Protein AF-A0AAN8IMU5-F1 (afdb_monomer)

InterPro domains:
  IPR001828 Receptor, ligand binding region [PF01094] (3-224)
  IPR028082 Periplasmic binding protein-like I [SSF53822] (3-281)
  IPR050401 Cyclic nucleotide synthase [PTHR11920] (6-432)

Mean predicted aligned error: 16.55 Å

Radius of gyration: 54.02 Å; Cα contacts (8 Å, |Δi|>4): 599; chains: 1; bounding box: 115×53×147 Å

Sequence (455 aa):
ESTAAFIKHYKWKKVSLVSNLGAAAFEKLTAFEPVLKRYDIAVTKKILFEESVTVQDILNGGQLDEIRSNSRVVVVMFSSTRDLTTVFREATVKYGMSESEFVFIFPWIQEGANGASLFIDDTNGFDDRMLTPFVERLKTIDLREEDISLANIYGYISLFDSLKLFALAGRRVLNRTGQFSALRDGKLMWDSMRRISIPGMMSNAGVASGTVMLDDLAERIPFYSAFFVKAFANMAPSMVANCDGLKTGTGCFEINVTEVLKSFWPAIDGILPIDEPLCGFRGGKCDYTLIIVAASAVICFLLTLFGAYALRRYCETKTLNRMPWRIFRDDMQIVDEEQVKSMLSLGSQRTKLSNTNMTALQHHAIIGVNTHATYHMYEQRRPIKFNRADLTLLTRMKQAVHDNLNPFLGIAFNEKSELLLLWKFCTRGTLQVTELKISLTSNSHSPKVEQIKNS

Structure (mmCIF, N/CA/C/O backbone):
data_AF-A0AAN8IMU5-F1
#
_entry.id   AF-A0AAN8IMU5-F1
#
loop_
_atom_site.group_PDB
_atom_site.id
_atom_site.type_symbol
_atom_site.label_atom_id
_atom_site.label_alt_id
_atom_site.label_comp_id
_atom_site.label_asym_id
_atom_site.label_entity_id
_atom_site.label_seq_id
_atom_site.pdbx_PDB_ins_code
_atom_site.Cartn_x
_atom_site.Cartn_y
_atom_site.Cartn_z
_atom_site.occupancy
_atom_site.B_iso_or_equiv
_atom_site.auth_seq_id
_atom_site.auth_comp_id
_atom_site.auth_asym_id
_atom_site.auth_atom_id
_atom_site.pdbx_PDB_model_num
ATOM 1 N N . GLU A 1 1 ? 3.761 -3.516 -11.751 1.00 86.31 1 GLU A N 1
ATOM 2 C CA . GLU A 1 1 ? 4.006 -4.951 -11.467 1.00 86.31 1 GLU A CA 1
ATOM 3 C C . GLU A 1 1 ? 4.781 -5.130 -10.159 1.00 86.31 1 GLU A C 1
ATOM 5 O O . GLU A 1 1 ? 4.253 -5.748 -9.245 1.00 86.31 1 GLU A O 1
ATOM 10 N N . SER A 1 2 ? 5.961 -4.515 -10.003 1.00 89.00 2 SER A N 1
ATOM 11 C CA . SER A 1 2 ? 6.814 -4.639 -8.800 1.00 89.00 2 SER A CA 1
ATOM 12 C C . SER A 1 2 ? 6.114 -4.309 -7.482 1.00 89.00 2 SER A C 1
ATOM 14 O O . SER A 1 2 ? 6.122 -5.120 -6.560 1.00 89.00 2 SER A O 1
ATOM 16 N N . THR A 1 3 ? 5.429 -3.168 -7.400 1.00 90.94 3 THR A N 1
ATOM 17 C CA . THR A 1 3 ? 4.671 -2.796 -6.196 1.00 90.94 3 THR A CA 1
ATOM 18 C C . THR A 1 3 ? 3.565 -3.795 -5.862 1.00 90.94 3 THR A C 1
ATOM 20 O O . THR A 1 3 ? 3.365 -4.112 -4.695 1.00 90.94 3 THR A O 1
ATOM 23 N N . ALA A 1 4 ? 2.874 -4.342 -6.866 1.00 91.75 4 ALA A N 1
ATOM 24 C CA . ALA A 1 4 ? 1.835 -5.348 -6.648 1.00 91.75 4 ALA A CA 1
ATOM 25 C C . ALA A 1 4 ? 2.430 -6.672 -6.139 1.00 91.75 4 ALA A C 1
ATOM 27 O O . ALA A 1 4 ? 1.899 -7.262 -5.200 1.00 91.75 4 ALA A O 1
ATOM 28 N N . ALA A 1 5 ? 3.567 -7.101 -6.696 1.00 91.19 5 ALA A N 1
ATOM 29 C CA . ALA A 1 5 ? 4.300 -8.273 -6.222 1.00 91.19 5 ALA A CA 1
ATOM 30 C C . ALA A 1 5 ? 4.788 -8.103 -4.773 1.00 91.19 5 ALA A C 1
ATOM 32 O O . ALA A 1 5 ? 4.652 -9.021 -3.967 1.00 91.19 5 ALA A O 1
ATOM 33 N N . PHE A 1 6 ? 5.271 -6.910 -4.418 1.00 91.44 6 PHE A N 1
ATOM 34 C CA . PHE A 1 6 ? 5.648 -6.565 -3.047 1.00 91.44 6 PHE A CA 1
ATOM 35 C C . PHE A 1 6 ? 4.462 -6.656 -2.078 1.00 91.44 6 PHE A C 1
ATOM 37 O O . PHE A 1 6 ? 4.548 -7.326 -1.053 1.00 91.44 6 PHE A O 1
ATOM 44 N N . ILE A 1 7 ? 3.325 -6.050 -2.429 1.00 92.94 7 ILE A N 1
ATOM 45 C CA . ILE A 1 7 ? 2.098 -6.100 -1.619 1.00 92.94 7 ILE A CA 1
ATOM 46 C C . ILE A 1 7 ? 1.619 -7.557 -1.444 1.00 92.94 7 ILE A C 1
ATOM 48 O O . ILE A 1 7 ? 1.275 -7.967 -0.333 1.00 92.94 7 ILE A O 1
ATOM 5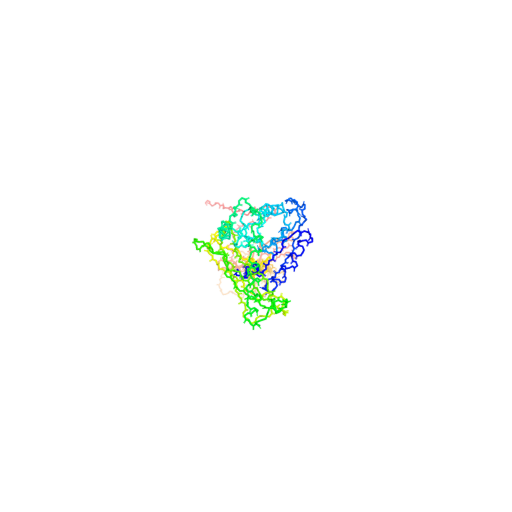2 N N . LYS A 1 8 ? 1.670 -8.366 -2.514 1.00 92.50 8 LYS A N 1
ATOM 53 C CA . LYS A 1 8 ? 1.336 -9.802 -2.491 1.00 92.50 8 LYS A CA 1
ATOM 54 C C . LYS A 1 8 ? 2.273 -10.601 -1.579 1.00 92.50 8 LYS A C 1
ATOM 56 O O . LYS A 1 8 ? 1.792 -11.461 -0.843 1.00 92.50 8 LYS A O 1
ATOM 61 N N . HIS A 1 9 ? 3.577 -10.316 -1.592 1.00 91.50 9 HIS A N 1
ATOM 62 C CA . HIS A 1 9 ? 4.572 -10.978 -0.733 1.00 91.50 9 HIS A CA 1
ATOM 63 C C . HIS A 1 9 ? 4.247 -10.809 0.758 1.00 91.50 9 HIS A C 1
ATOM 65 O O . HIS A 1 9 ? 4.252 -11.787 1.505 1.00 91.50 9 HIS A O 1
ATOM 71 N N . TYR A 1 10 ? 3.837 -9.603 1.167 1.00 89.94 10 TYR A N 1
ATOM 72 C CA . TYR A 1 10 ? 3.397 -9.309 2.541 1.00 89.94 10 TYR A CA 1
ATOM 73 C C . TYR A 1 10 ? 1.934 -9.678 2.834 1.00 89.94 10 TYR A C 1
ATOM 75 O O . TYR A 1 10 ? 1.442 -9.431 3.933 1.00 89.94 10 TYR A O 1
ATOM 83 N N . LYS A 1 11 ? 1.241 -10.330 1.888 1.00 91.75 11 LYS A N 1
ATOM 84 C CA . LYS A 1 11 ? -0.158 -10.789 2.005 1.00 91.75 11 LYS A CA 1
ATOM 85 C C . LYS A 1 11 ? -1.170 -9.673 2.275 1.00 91.75 11 LYS A C 1
ATOM 87 O O . LYS A 1 11 ? -2.259 -9.942 2.783 1.00 91.75 11 LYS A O 1
ATOM 92 N N . TRP A 1 12 ? -0.840 -8.441 1.913 1.00 93.38 12 TRP A N 1
ATOM 93 C CA . TRP A 1 12 ? -1.766 -7.325 2.005 1.00 93.38 12 TRP A CA 1
ATOM 94 C C . TRP A 1 12 ? -2.793 -7.401 0.875 1.00 93.38 12 TRP A C 1
ATOM 96 O O . TRP A 1 12 ? -2.445 -7.607 -0.286 1.00 93.38 12 TRP A O 1
ATOM 106 N N . LYS A 1 13 ? -4.071 -7.228 1.209 1.00 92.00 13 LYS A N 1
ATOM 107 C CA . LYS A 1 13 ? -5.186 -7.311 0.256 1.00 92.00 13 LYS A CA 1
ATOM 108 C C . LYS A 1 13 ? -5.889 -5.983 0.042 1.00 92.00 13 LYS A C 1
ATOM 110 O O . LYS A 1 13 ? -6.603 -5.839 -0.945 1.00 92.00 13 LYS A O 1
ATOM 115 N N . LYS A 1 14 ? -5.735 -5.029 0.959 1.00 91.88 14 LYS A N 1
ATOM 116 C CA . LYS A 1 14 ? -6.417 -3.731 0.918 1.00 91.88 14 LYS A CA 1
ATOM 117 C C . LYS A 1 14 ? -5.412 -2.591 0.916 1.00 91.88 14 LYS A C 1
ATOM 119 O O . LYS A 1 14 ? -4.622 -2.462 1.847 1.00 91.88 14 LYS A O 1
ATOM 124 N N . VAL A 1 15 ? -5.487 -1.736 -0.099 1.00 94.38 15 VAL A N 1
ATOM 125 C CA . VAL A 1 15 ? -4.623 -0.553 -0.223 1.00 94.38 15 VAL A CA 1
ATOM 126 C C . VAL A 1 15 ? -5.432 0.680 -0.603 1.00 94.38 15 VAL A C 1
ATOM 128 O O . VAL A 1 15 ? -6.449 0.571 -1.289 1.00 94.38 15 VAL A O 1
ATOM 131 N N . SER A 1 16 ? -4.974 1.857 -0.192 1.00 94.31 16 SER A N 1
ATOM 132 C CA . SER A 1 16 ? -5.457 3.127 -0.742 1.00 94.31 16 SER A CA 1
ATOM 133 C C . SER A 1 16 ? -4.453 3.701 -1.736 1.00 94.31 16 SER A C 1
ATOM 135 O O . SER A 1 16 ? -3.247 3.472 -1.624 1.00 94.31 16 SER A O 1
ATOM 137 N N . LEU A 1 17 ? -4.962 4.427 -2.730 1.00 94.38 17 LEU A N 1
ATOM 138 C CA . LEU A 1 17 ? -4.146 5.144 -3.704 1.00 94.38 17 LEU A CA 1
ATOM 139 C C . LEU A 1 17 ? -4.232 6.639 -3.416 1.00 94.38 17 LEU A C 1
ATOM 141 O O . LEU A 1 17 ? -5.329 7.195 -3.345 1.00 94.38 17 LEU A O 1
ATOM 145 N N . VAL A 1 18 ? -3.080 7.282 -3.279 1.00 92.56 18 VAL A N 1
ATOM 146 C CA . VAL A 1 18 ? -2.951 8.727 -3.109 1.00 92.56 18 VAL A CA 1
ATOM 147 C C . VAL A 1 18 ? -2.224 9.295 -4.317 1.00 92.56 18 VAL A C 1
ATOM 149 O O . VAL A 1 18 ? -1.164 8.802 -4.696 1.00 92.56 18 VAL A O 1
ATOM 152 N N . SER A 1 19 ? -2.790 10.324 -4.932 1.00 91.62 19 SER A N 1
ATOM 153 C CA . SER A 1 19 ? -2.187 11.004 -6.079 1.00 91.62 19 SER A CA 1
ATOM 154 C C . SER A 1 19 ? -2.624 12.467 -6.121 1.00 91.62 19 SER A C 1
ATOM 156 O O . SER A 1 19 ? -3.370 12.921 -5.254 1.00 91.62 19 SER A O 1
ATOM 158 N N . ASN A 1 20 ? -2.151 13.221 -7.104 1.00 89.88 20 ASN A N 1
ATOM 159 C CA . ASN A 1 20 ? -2.600 14.585 -7.356 1.00 89.88 20 ASN A CA 1
ATOM 160 C C . ASN A 1 20 ? -3.630 14.642 -8.489 1.00 89.88 20 ASN A C 1
ATOM 162 O O . ASN A 1 20 ? -3.832 13.681 -9.232 1.00 89.88 20 ASN A O 1
ATOM 166 N N . LEU A 1 21 ? -4.290 15.787 -8.618 1.00 87.12 21 LEU A N 1
ATOM 167 C CA . LEU A 1 21 ? -5.114 16.112 -9.772 1.00 87.12 21 LEU A CA 1
ATOM 168 C C . LEU A 1 21 ? -4.214 16.486 -10.951 1.00 87.12 21 LEU A C 1
ATOM 170 O O . LEU A 1 21 ? -3.334 17.329 -10.822 1.00 87.12 21 LEU A O 1
ATOM 174 N N . GLY A 1 22 ? -4.449 15.857 -12.100 1.00 84.06 22 GLY A N 1
ATOM 175 C CA . GLY A 1 22 ? -3.710 16.128 -13.328 1.00 84.06 22 GLY A CA 1
ATOM 176 C C . GLY A 1 22 ? -3.799 14.973 -14.321 1.00 84.06 22 GLY A C 1
ATOM 177 O O . GLY A 1 22 ? -4.033 13.825 -13.938 1.00 84.06 22 GLY A O 1
ATOM 178 N N . ALA A 1 23 ? -3.593 15.265 -15.606 1.00 84.56 23 ALA A N 1
ATOM 179 C CA . ALA A 1 23 ? -3.636 14.251 -16.663 1.00 84.56 23 ALA A CA 1
ATOM 180 C C . ALA A 1 23 ? -2.562 13.166 -16.456 1.00 84.56 23 ALA A C 1
ATOM 182 O O . ALA A 1 23 ? -2.868 11.977 -16.485 1.00 84.56 23 ALA A O 1
ATOM 183 N N . ALA A 1 24 ? -1.329 13.569 -16.131 1.00 83.12 24 ALA A N 1
ATOM 184 C CA . ALA A 1 24 ? -0.223 12.640 -15.890 1.00 83.12 24 ALA A CA 1
ATOM 185 C C . ALA A 1 24 ? -0.461 11.727 -14.671 1.00 83.12 24 ALA A C 1
ATOM 187 O O . ALA A 1 24 ? -0.099 10.551 -14.680 1.00 83.12 24 ALA A O 1
ATOM 188 N N . ALA A 1 25 ? -1.075 12.256 -13.610 1.00 84.12 25 ALA A N 1
ATOM 189 C CA . ALA A 1 25 ? -1.447 11.484 -12.427 1.00 84.12 25 ALA A CA 1
ATOM 190 C C . ALA A 1 25 ? -2.573 10.481 -12.734 1.00 84.12 25 ALA A C 1
ATOM 192 O O . ALA A 1 25 ? -2.507 9.315 -12.334 1.00 84.12 25 ALA A O 1
ATOM 193 N N . PHE A 1 26 ? -3.570 10.911 -13.512 1.00 85.62 26 PHE A N 1
ATOM 194 C CA . PHE A 1 26 ? -4.673 10.066 -13.958 1.00 85.62 26 PHE A CA 1
ATOM 195 C C . PHE A 1 26 ? -4.194 8.894 -14.824 1.00 85.62 26 PHE A C 1
ATOM 197 O O . PHE A 1 26 ? -4.591 7.754 -14.581 1.00 85.62 26 PHE A O 1
ATOM 204 N N . GLU A 1 27 ? -3.299 9.134 -15.784 1.00 86.62 27 GLU A N 1
ATOM 205 C CA . GLU A 1 27 ? -2.714 8.074 -16.616 1.00 86.62 27 GLU A CA 1
ATOM 206 C C . GLU A 1 27 ? -1.991 7.020 -15.767 1.00 86.62 27 GLU A C 1
ATOM 208 O O . GLU A 1 27 ? -2.217 5.818 -15.938 1.00 86.62 27 GLU A O 1
ATOM 213 N N . LYS A 1 28 ? -1.195 7.457 -14.781 1.00 85.38 28 LYS A N 1
ATOM 214 C CA . LYS A 1 28 ? -0.497 6.557 -13.851 1.00 85.38 28 LYS A CA 1
ATOM 215 C C . LYS A 1 28 ? -1.468 5.703 -13.035 1.00 85.38 28 LYS A C 1
ATOM 217 O O . LYS A 1 28 ? -1.281 4.491 -12.953 1.00 85.38 28 LYS A O 1
ATOM 222 N N . LEU A 1 29 ? -2.515 6.302 -12.465 1.00 87.38 29 LEU A N 1
ATOM 223 C CA . LEU A 1 29 ? -3.542 5.570 -11.711 1.00 87.38 29 LEU A CA 1
ATOM 224 C C . LEU A 1 29 ? -4.264 4.538 -12.584 1.00 87.38 29 LEU A C 1
ATOM 226 O O . LEU A 1 29 ? -4.426 3.384 -12.181 1.00 87.38 29 LEU A O 1
ATOM 230 N N . THR A 1 30 ? -4.629 4.932 -13.805 1.00 88.00 30 THR A N 1
ATOM 231 C CA . THR A 1 30 ? -5.353 4.079 -14.755 1.00 88.00 30 THR A CA 1
ATOM 232 C C . THR A 1 30 ? -4.507 2.886 -15.207 1.00 88.00 30 THR A C 1
ATOM 234 O O . THR A 1 30 ? -5.041 1.796 -15.404 1.00 88.00 30 THR A O 1
ATOM 237 N N . ALA A 1 31 ? -3.184 3.049 -15.304 1.00 86.56 31 ALA A N 1
ATOM 238 C CA . ALA A 1 31 ? -2.257 1.950 -15.568 1.00 86.56 31 ALA A CA 1
ATOM 239 C C . ALA A 1 31 ? -2.032 1.045 -14.339 1.00 86.56 31 ALA A C 1
ATOM 241 O O . ALA A 1 31 ? -1.811 -0.159 -14.480 1.00 86.56 31 ALA A O 1
ATOM 242 N N . PHE A 1 32 ? -2.098 1.600 -13.125 1.00 88.25 32 PHE A N 1
ATOM 243 C CA . PHE A 1 32 ? -1.772 0.884 -11.889 1.00 88.25 32 PHE A CA 1
ATOM 244 C C . PHE A 1 32 ? -2.904 -0.030 -11.394 1.00 88.25 32 PHE A C 1
ATOM 246 O O . PHE A 1 32 ? -2.662 -1.146 -10.930 1.00 88.25 32 PHE A O 1
ATOM 253 N N . GLU A 1 33 ? -4.158 0.404 -11.518 1.00 89.75 33 GLU A N 1
ATOM 254 C CA . GLU A 1 33 ? -5.324 -0.328 -11.004 1.00 89.75 33 GLU A CA 1
ATOM 255 C C . GLU A 1 33 ? -5.541 -1.719 -11.624 1.00 89.75 33 GLU A C 1
ATOM 257 O O . GLU A 1 33 ? -5.763 -2.672 -10.867 1.00 89.75 33 GLU A O 1
ATOM 262 N N . PRO A 1 34 ? -5.449 -1.903 -12.958 1.00 90.00 34 PRO A N 1
ATOM 263 C CA . PRO A 1 34 ? -5.582 -3.224 -13.564 1.00 90.00 34 PRO A CA 1
ATOM 264 C C . PRO A 1 34 ? -4.505 -4.196 -13.078 1.00 90.00 34 PRO A C 1
ATOM 266 O O . PRO A 1 34 ? -4.758 -5.395 -12.976 1.00 90.00 34 PRO A O 1
ATOM 269 N N . VAL A 1 35 ? -3.307 -3.692 -12.761 1.00 89.94 35 VAL A N 1
ATOM 270 C CA . VAL A 1 35 ? -2.218 -4.502 -12.203 1.00 89.94 35 VAL A CA 1
ATOM 271 C C . VAL A 1 35 ? -2.591 -4.976 -10.800 1.00 89.94 35 VAL A C 1
ATOM 273 O O . VAL A 1 35 ? -2.550 -6.174 -10.549 1.00 89.94 35 VAL A O 1
ATOM 276 N N . LEU A 1 36 ? -3.028 -4.085 -9.903 1.00 92.31 36 LEU A N 1
ATOM 277 C CA . LEU A 1 36 ? -3.438 -4.474 -8.545 1.00 92.31 36 LEU A CA 1
ATOM 278 C C . LEU A 1 36 ? -4.579 -5.496 -8.554 1.00 92.31 36 LEU A C 1
ATOM 280 O O . LEU A 1 36 ? -4.522 -6.502 -7.847 1.00 92.31 36 LEU A O 1
ATOM 284 N N . LYS A 1 37 ? -5.574 -5.291 -9.424 1.00 91.69 37 LYS A N 1
ATOM 285 C CA . LYS A 1 37 ? -6.707 -6.210 -9.571 1.00 91.69 37 LYS A CA 1
ATOM 286 C C . LYS A 1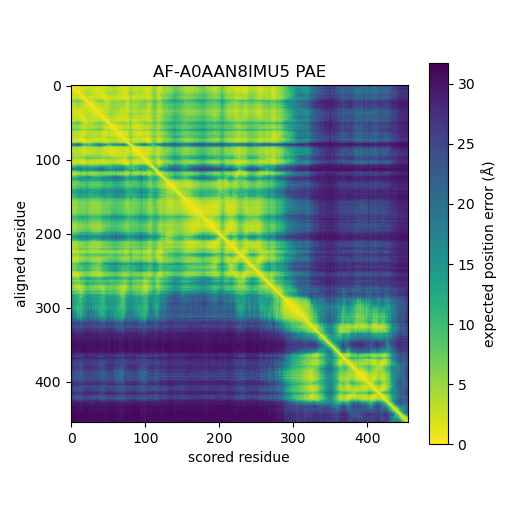 37 ? -6.271 -7.607 -10.026 1.00 91.69 37 LYS A C 1
ATOM 288 O O . LYS A 1 37 ? -6.823 -8.594 -9.548 1.00 91.69 37 LYS A O 1
ATOM 293 N N . ARG A 1 38 ? -5.272 -7.710 -10.913 1.00 88.69 38 ARG A N 1
ATOM 294 C CA . ARG A 1 38 ? -4.701 -9.003 -11.341 1.00 88.69 38 ARG A CA 1
ATOM 295 C C . ARG A 1 38 ? -4.029 -9.768 -10.195 1.00 88.69 38 ARG A C 1
ATOM 297 O O . ARG A 1 38 ? -3.976 -10.990 -10.251 1.00 88.69 38 ARG A O 1
ATOM 304 N N . TYR A 1 39 ? -3.557 -9.068 -9.165 1.00 89.94 39 TYR A N 1
ATOM 305 C CA . TYR A 1 39 ? -2.915 -9.650 -7.982 1.00 89.94 39 TYR A CA 1
ATOM 306 C C . TYR A 1 39 ? -3.891 -9.883 -6.812 1.00 89.94 39 TYR A C 1
ATOM 308 O O . TYR A 1 39 ? -3.437 -10.178 -5.711 1.00 89.94 39 TYR A O 1
ATOM 316 N N . ASP A 1 40 ? -5.210 -9.773 -7.036 1.00 92.56 40 ASP A N 1
ATOM 317 C CA . ASP A 1 40 ? -6.251 -9.876 -5.993 1.00 92.56 40 ASP A CA 1
ATOM 318 C C . ASP A 1 40 ? -6.103 -8.820 -4.874 1.00 92.56 40 ASP A C 1
ATOM 320 O O . ASP A 1 40 ? -6.439 -9.046 -3.712 1.00 92.56 40 ASP A O 1
ATOM 324 N N . ILE A 1 41 ? -5.582 -7.638 -5.227 1.00 94.44 41 ILE A N 1
ATOM 325 C CA . ILE A 1 41 ? -5.442 -6.498 -4.316 1.00 94.44 41 ILE A CA 1
ATOM 326 C C . ILE A 1 41 ? -6.592 -5.519 -4.574 1.00 94.44 41 ILE A C 1
ATOM 328 O O . ILE A 1 41 ? -6.747 -4.978 -5.672 1.00 94.44 41 ILE A O 1
ATOM 332 N N . ALA A 1 42 ? -7.396 -5.266 -3.544 1.00 93.00 42 ALA A N 1
ATOM 333 C CA . ALA A 1 42 ? -8.516 -4.341 -3.579 1.00 93.00 42 ALA A CA 1
ATOM 334 C C . ALA A 1 42 ? -8.071 -2.912 -3.236 1.00 93.00 42 ALA A C 1
ATOM 336 O O . ALA A 1 42 ? -7.518 -2.646 -2.166 1.00 93.00 42 ALA A O 1
ATOM 337 N N . VAL A 1 43 ? -8.387 -1.973 -4.128 1.00 93.44 43 VAL A N 1
ATOM 338 C CA . VAL A 1 43 ? -8.245 -0.538 -3.861 1.00 93.44 43 VAL A CA 1
ATOM 339 C C . VAL A 1 43 ? -9.451 -0.074 -3.046 1.00 93.44 43 VAL A C 1
ATOM 341 O O . VAL A 1 43 ? -10.573 -0.076 -3.551 1.00 93.44 43 VAL A O 1
ATOM 344 N N . THR A 1 44 ? -9.242 0.306 -1.784 1.00 91.75 44 THR A N 1
ATOM 345 C CA . THR A 1 44 ? -10.330 0.712 -0.877 1.00 91.75 44 THR A CA 1
ATOM 346 C C . THR A 1 44 ? -10.788 2.139 -1.133 1.00 91.75 44 THR A C 1
ATOM 348 O O . THR A 1 44 ? -11.987 2.418 -1.142 1.00 91.75 44 THR A O 1
ATOM 351 N N . LYS A 1 45 ? -9.839 3.046 -1.372 1.00 92.75 45 LYS A N 1
ATOM 352 C CA . LYS A 1 45 ? -10.114 4.448 -1.674 1.00 92.75 45 LYS A CA 1
ATOM 353 C C . LYS A 1 45 ? -9.029 5.046 -2.565 1.00 92.75 45 LYS A C 1
ATOM 355 O O . LYS A 1 45 ? -7.865 4.655 -2.480 1.00 92.75 45 LYS A O 1
ATOM 360 N N . LYS A 1 46 ? -9.431 6.006 -3.398 1.00 92.94 46 LYS A N 1
ATOM 361 C CA . LYS A 1 46 ? -8.544 6.889 -4.158 1.00 92.94 46 LYS A CA 1
ATOM 362 C C . LYS A 1 46 ? -8.698 8.298 -3.608 1.00 92.94 46 LYS A C 1
ATOM 364 O O . LYS A 1 46 ? -9.827 8.780 -3.520 1.00 92.94 46 LYS A O 1
ATOM 369 N N . ILE A 1 47 ? -7.593 8.918 -3.232 1.00 92.69 47 ILE A N 1
ATOM 370 C CA . ILE A 1 47 ? -7.565 10.252 -2.639 1.00 92.69 47 ILE A CA 1
ATOM 371 C C . ILE A 1 47 ? -6.679 11.118 -3.514 1.00 92.69 47 ILE A C 1
ATOM 373 O O . ILE A 1 47 ? -5.534 10.767 -3.803 1.00 92.69 47 ILE A O 1
ATOM 377 N N . LEU A 1 48 ? -7.257 12.219 -3.977 1.00 91.12 48 LEU A N 1
ATOM 378 C CA . LEU A 1 48 ? -6.625 13.134 -4.910 1.00 91.12 48 LEU A CA 1
ATOM 379 C C . LEU A 1 48 ? -6.409 14.476 -4.220 1.00 91.12 48 LEU A C 1
ATOM 381 O O . LEU A 1 48 ? -7.318 14.989 -3.564 1.00 91.12 48 LEU A O 1
ATOM 385 N N . PHE A 1 49 ? -5.207 15.016 -4.376 1.00 90.25 49 PHE A N 1
ATOM 386 C CA . PHE A 1 49 ? -4.810 16.320 -3.858 1.00 90.25 49 PHE A CA 1
ATOM 387 C C . PHE A 1 49 ? -4.614 17.322 -4.999 1.00 90.25 49 PHE A C 1
ATOM 389 O O . PHE A 1 49 ? -4.167 16.963 -6.086 1.00 90.25 49 PHE A O 1
ATOM 396 N N . GLU A 1 50 ? -4.935 18.589 -4.762 1.00 87.62 50 GLU A N 1
ATOM 397 C CA . GLU A 1 50 ? -4.535 19.669 -5.666 1.00 87.62 50 GLU A CA 1
ATOM 398 C C . GLU A 1 50 ? -3.016 19.879 -5.599 1.00 87.62 50 GLU A C 1
ATOM 400 O O . GLU A 1 50 ? -2.402 19.677 -4.554 1.00 87.62 50 GLU A O 1
ATOM 405 N N . GLU A 1 51 ? -2.393 20.290 -6.704 1.00 83.94 51 GLU A N 1
ATOM 406 C CA . GLU A 1 51 ? -0.934 20.483 -6.752 1.00 83.94 51 GLU A CA 1
ATOM 407 C C . GLU A 1 51 ? -0.451 21.640 -5.862 1.00 83.94 51 GLU A C 1
ATOM 409 O O . GLU A 1 51 ? 0.675 21.604 -5.376 1.00 83.94 51 GLU A O 1
ATOM 414 N N . SER A 1 52 ? -1.302 22.641 -5.616 1.00 85.06 52 SER A N 1
ATOM 415 C CA . SER A 1 52 ? -1.009 23.818 -4.786 1.00 85.06 52 SER A CA 1
ATOM 416 C C . SER A 1 52 ? -1.432 23.673 -3.320 1.00 85.06 52 SER A C 1
ATOM 418 O O . SER A 1 52 ? -1.459 24.669 -2.597 1.00 85.06 52 SER A O 1
ATOM 420 N N . VAL A 1 53 ? -1.819 22.472 -2.881 1.00 88.38 53 VAL A N 1
ATOM 421 C CA . VAL A 1 53 ? -2.319 22.246 -1.518 1.00 88.38 53 VAL A CA 1
ATOM 422 C C . VAL A 1 53 ? -1.212 22.465 -0.482 1.00 88.38 53 VAL A C 1
ATOM 424 O O . VAL A 1 53 ? -0.068 22.050 -0.677 1.00 88.38 53 VAL A O 1
ATOM 427 N N . THR A 1 54 ? -1.542 23.092 0.647 1.00 90.88 54 THR A N 1
ATOM 428 C CA . THR A 1 54 ? -0.602 23.266 1.762 1.00 90.88 54 THR A CA 1
ATOM 429 C C . THR A 1 54 ? -0.808 22.215 2.853 1.00 90.88 54 THR A C 1
ATOM 431 O O . THR A 1 54 ? -1.830 21.533 2.917 1.00 90.88 54 THR A O 1
ATOM 434 N N . VAL A 1 55 ? 0.149 22.111 3.781 1.00 90.56 55 VAL A N 1
ATOM 435 C CA . VAL A 1 55 ? 0.057 21.199 4.937 1.00 90.56 55 VAL A CA 1
ATOM 436 C C . VAL A 1 55 ? -1.221 21.446 5.749 1.00 90.56 55 VAL A C 1
ATOM 438 O O . VAL A 1 55 ? -1.857 20.495 6.193 1.00 90.56 55 VAL A O 1
ATOM 441 N N . GLN A 1 56 ? -1.614 22.710 5.936 1.00 91.44 56 GLN A N 1
ATOM 442 C CA . GLN A 1 56 ? -2.815 23.060 6.704 1.00 91.44 56 GLN A CA 1
ATOM 443 C C . GLN A 1 56 ? -4.097 22.664 5.972 1.00 91.44 56 GLN A C 1
ATOM 445 O O . GLN A 1 56 ? -5.042 22.197 6.605 1.00 91.44 56 GLN A O 1
ATOM 450 N N . ASP A 1 57 ? -4.112 22.786 4.647 1.00 91.44 57 ASP A N 1
ATOM 451 C CA . ASP A 1 57 ? -5.259 22.378 3.837 1.00 91.44 57 ASP A CA 1
ATOM 452 C C . ASP A 1 57 ? -5.460 20.859 3.906 1.00 91.44 57 ASP A C 1
ATOM 454 O O . ASP A 1 57 ? -6.585 20.402 4.084 1.00 91.44 57 ASP A O 1
ATOM 458 N N . ILE A 1 58 ? -4.376 20.070 3.874 1.00 92.12 58 ILE A N 1
ATOM 459 C CA . ILE A 1 58 ? -4.447 18.607 4.041 1.00 92.12 58 ILE A CA 1
ATOM 460 C C . ILE A 1 58 ? -4.970 18.229 5.435 1.00 92.12 58 ILE A C 1
ATOM 462 O O . ILE A 1 58 ? -5.792 17.319 5.560 1.00 92.12 58 ILE A O 1
ATOM 466 N N . LEU A 1 59 ? -4.502 18.914 6.484 1.00 92.06 59 LEU A N 1
ATOM 467 C CA . LEU A 1 59 ? -4.935 18.655 7.861 1.00 92.06 59 LEU A CA 1
ATOM 468 C C . LEU A 1 59 ? -6.424 18.972 8.065 1.00 92.06 59 LEU A C 1
ATOM 470 O O . LEU A 1 59 ? -7.113 18.229 8.760 1.00 92.06 59 LEU A O 1
ATOM 474 N N . ASN A 1 60 ? -6.923 20.037 7.435 1.00 91.38 60 ASN A N 1
ATOM 475 C CA . ASN A 1 60 ? -8.313 20.478 7.565 1.00 91.38 60 ASN A CA 1
ATOM 476 C C . ASN A 1 60 ? -9.263 19.813 6.551 1.00 91.38 60 ASN A C 1
ATOM 478 O O . ASN A 1 60 ? -10.476 19.825 6.750 1.00 91.38 60 ASN A O 1
ATOM 482 N N . GLY A 1 61 ? -8.734 19.229 5.472 1.00 87.31 61 GLY A N 1
ATOM 483 C CA . GLY A 1 61 ? -9.504 18.695 4.345 1.00 87.31 61 GLY A CA 1
ATOM 484 C C . GLY A 1 61 ? -10.183 17.343 4.585 1.00 87.31 61 GLY A C 1
ATOM 485 O O . GLY A 1 61 ? -10.871 16.845 3.698 1.00 87.31 61 GLY A O 1
ATOM 486 N N . GLY A 1 62 ? -9.979 16.705 5.745 1.00 90.38 62 GLY A N 1
ATOM 487 C CA . GLY A 1 62 ? -10.575 15.403 6.099 1.00 90.38 62 GLY A CA 1
ATOM 488 C C . GLY A 1 62 ? -10.065 14.206 5.278 1.00 90.38 62 GLY A C 1
ATOM 489 O O . GLY A 1 62 ? -10.419 13.058 5.545 1.00 90.38 62 GLY A O 1
ATOM 490 N N . GLN A 1 63 ? -9.190 14.432 4.296 1.00 91.94 63 GLN A N 1
ATOM 491 C CA . GLN A 1 63 ? -8.618 13.382 3.447 1.00 91.94 63 GLN A CA 1
ATOM 492 C C . GLN A 1 63 ? -7.759 12.400 4.262 1.00 91.94 63 GLN A C 1
ATOM 494 O O . GLN A 1 63 ? -7.769 11.200 3.993 1.00 91.94 63 GLN A O 1
ATOM 499 N N . LEU A 1 64 ? -7.055 12.875 5.298 1.00 92.38 64 LEU A N 1
ATOM 500 C CA . LEU A 1 64 ? -6.282 12.005 6.195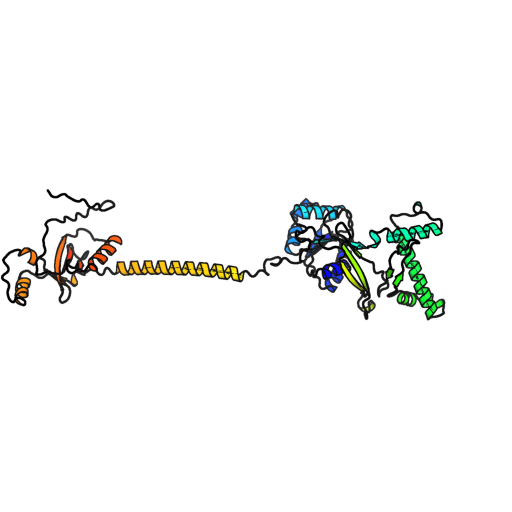 1.00 92.38 64 LEU A CA 1
ATOM 501 C C . LEU A 1 64 ? -7.182 11.104 7.061 1.00 92.38 64 LEU A C 1
ATOM 503 O O . LEU A 1 64 ? -6.851 9.932 7.264 1.00 92.38 64 LEU A O 1
ATOM 507 N N . ASP A 1 65 ? -8.349 11.595 7.498 1.00 91.44 65 ASP A N 1
ATOM 508 C CA . ASP A 1 65 ? -9.362 10.773 8.181 1.00 91.44 65 ASP A CA 1
ATOM 509 C C . ASP A 1 65 ? -9.864 9.651 7.263 1.00 91.44 65 ASP A C 1
ATOM 511 O O . ASP A 1 65 ? -10.079 8.506 7.683 1.00 91.44 65 ASP A O 1
ATOM 515 N N . GLU A 1 66 ? -10.015 9.959 5.975 1.00 91.00 66 GLU A N 1
ATOM 516 C CA . GLU A 1 66 ? -10.422 8.988 4.971 1.00 91.00 66 GLU A CA 1
ATOM 517 C C . GLU A 1 66 ? -9.355 7.904 4.750 1.00 91.00 66 GLU A C 1
ATOM 519 O O . GLU A 1 66 ? -9.696 6.719 4.684 1.00 91.00 66 GLU A O 1
ATOM 524 N N . ILE A 1 67 ? -8.063 8.258 4.725 1.00 92.00 67 ILE A N 1
ATOM 525 C CA . ILE A 1 67 ? -6.974 7.264 4.687 1.00 92.00 67 ILE A CA 1
ATOM 526 C C . ILE A 1 67 ? -7.042 6.372 5.929 1.00 92.00 67 ILE A C 1
ATOM 528 O O . ILE A 1 67 ? -7.059 5.140 5.816 1.00 92.00 67 ILE A O 1
ATOM 532 N N . ARG A 1 68 ? -7.127 6.990 7.114 1.00 90.38 68 ARG A N 1
ATOM 533 C CA . ARG A 1 68 ? -7.124 6.310 8.415 1.00 90.38 68 ARG A CA 1
ATOM 534 C C . ARG A 1 68 ? -8.301 5.356 8.595 1.00 90.38 68 ARG A C 1
ATOM 536 O O . ARG A 1 68 ? -8.149 4.322 9.249 1.00 90.38 68 ARG A O 1
ATOM 543 N N . SER A 1 69 ? -9.459 5.669 8.032 1.00 89.31 69 SER A N 1
ATOM 544 C CA . SER A 1 69 ? -10.661 4.838 8.151 1.00 89.31 69 SER A CA 1
ATOM 545 C C . SER A 1 69 ? -10.748 3.711 7.116 1.00 89.31 69 SER A C 1
ATOM 547 O O . SER A 1 69 ? -11.519 2.778 7.328 1.00 89.31 69 SER A O 1
ATOM 549 N N . ASN A 1 70 ? -9.961 3.750 6.032 1.00 89.75 70 ASN A N 1
ATOM 550 C CA . ASN A 1 70 ? -10.098 2.798 4.919 1.00 89.75 70 ASN A CA 1
ATOM 551 C C . ASN A 1 70 ? -8.852 1.952 4.623 1.00 89.75 70 ASN A C 1
ATOM 553 O O . ASN A 1 70 ? -8.956 0.969 3.884 1.00 89.75 70 ASN A O 1
ATOM 557 N N . SER A 1 71 ? -7.673 2.317 5.133 1.00 91.44 71 SER A N 1
ATOM 558 C CA . SER A 1 71 ? -6.426 1.603 4.823 1.00 91.44 71 SER A CA 1
ATOM 559 C C . SER A 1 71 ? -5.340 1.793 5.885 1.00 91.44 71 SER A C 1
ATOM 561 O O . SER A 1 71 ? -5.358 2.756 6.651 1.00 91.44 71 SER A O 1
ATOM 563 N N . ARG A 1 72 ? -4.382 0.864 5.929 1.00 90.69 72 ARG A N 1
ATOM 564 C CA . ARG A 1 72 ? -3.093 1.026 6.630 1.00 90.69 72 ARG A CA 1
ATOM 565 C C . ARG A 1 72 ? -1.914 1.063 5.658 1.00 90.69 72 ARG A C 1
ATOM 567 O O . ARG A 1 72 ? -0.932 1.749 5.915 1.00 90.69 72 ARG A O 1
ATOM 574 N N . VAL A 1 73 ? -2.056 0.399 4.512 1.00 92.44 73 VAL A N 1
ATOM 575 C CA . VAL A 1 73 ? -1.104 0.444 3.399 1.00 92.44 73 VAL A CA 1
ATOM 576 C C . VAL A 1 73 ? -1.583 1.467 2.371 1.00 92.44 73 VAL A C 1
ATOM 578 O O . VAL A 1 73 ? -2.686 1.351 1.828 1.00 92.44 73 VAL A O 1
ATOM 581 N N . VAL A 1 74 ? -0.752 2.472 2.116 1.00 93.06 74 VAL A N 1
ATOM 582 C CA . VAL A 1 74 ? -1.057 3.630 1.271 1.00 93.06 74 VAL A CA 1
ATOM 583 C C . VAL A 1 74 ? -0.016 3.713 0.164 1.00 93.06 74 VAL A C 1
ATOM 585 O O . VAL A 1 74 ? 1.174 3.844 0.441 1.00 93.06 74 VAL A O 1
ATOM 588 N N . VAL A 1 75 ? -0.446 3.648 -1.094 1.00 92.69 75 VAL A N 1
ATOM 589 C CA . VAL A 1 75 ? 0.441 3.820 -2.251 1.00 92.69 75 VAL A CA 1
ATOM 590 C C . VAL A 1 75 ? 0.369 5.270 -2.716 1.00 92.69 75 VAL A C 1
ATOM 592 O O . VAL A 1 75 ? -0.699 5.740 -3.107 1.00 92.69 75 VAL A O 1
ATOM 595 N N . VAL A 1 76 ? 1.499 5.975 -2.679 1.00 90.81 76 VAL A N 1
ATOM 596 C CA . VAL A 1 76 ? 1.588 7.416 -2.944 1.00 90.81 76 VAL A CA 1
ATOM 597 C C . VAL A 1 76 ? 2.275 7.672 -4.286 1.00 90.81 76 VAL A C 1
ATOM 599 O O . VAL A 1 76 ? 3.435 7.322 -4.501 1.00 90.81 76 VAL A O 1
ATOM 602 N N . MET A 1 77 ? 1.546 8.298 -5.206 1.00 87.81 77 MET A N 1
ATOM 603 C CA . MET A 1 77 ? 1.917 8.480 -6.610 1.00 87.81 77 MET A CA 1
ATOM 604 C C . MET A 1 77 ? 1.680 9.925 -7.050 1.00 87.81 77 MET A C 1
ATOM 606 O O . MET A 1 77 ? 0.776 10.197 -7.837 1.00 87.81 77 MET A O 1
ATOM 610 N N . PHE A 1 78 ? 2.480 10.866 -6.558 1.00 86.44 78 PHE A N 1
ATOM 611 C CA . PHE A 1 78 ? 2.416 12.253 -7.020 1.00 86.44 78 PHE A CA 1
ATOM 612 C C . PHE A 1 78 ? 3.179 12.440 -8.339 1.00 86.44 78 PHE A C 1
ATOM 614 O O . PHE A 1 78 ? 4.222 11.821 -8.582 1.00 86.44 78 PHE A O 1
ATOM 621 N N . SER A 1 79 ? 2.661 13.278 -9.236 1.00 74.75 79 SER A N 1
ATOM 622 C CA . SER A 1 79 ? 3.317 13.607 -10.497 1.00 74.75 79 SER A CA 1
ATOM 623 C C . SER A 1 79 ? 4.430 14.632 -10.275 1.00 74.75 79 SER A C 1
ATOM 625 O O . SER A 1 79 ? 4.225 15.820 -10.450 1.00 74.75 79 SER A O 1
ATOM 627 N N . SER A 1 80 ? 5.623 14.152 -9.913 1.00 63.34 80 SER A N 1
ATOM 628 C CA . SER A 1 80 ? 6.924 14.845 -10.022 1.00 63.34 80 SER A CA 1
ATOM 629 C C . SER A 1 80 ? 7.072 16.252 -9.407 1.00 63.34 80 SER A C 1
ATOM 631 O O . SER A 1 80 ? 8.125 16.865 -9.579 1.00 63.34 80 SER A O 1
ATOM 633 N N . THR A 1 81 ? 6.092 16.783 -8.681 1.00 60.47 81 THR A N 1
ATOM 634 C CA . THR A 1 81 ? 6.226 18.038 -7.942 1.00 60.47 81 THR A CA 1
ATOM 635 C C . THR A 1 81 ? 6.784 17.724 -6.557 1.00 60.47 81 THR A C 1
ATOM 637 O O . THR A 1 81 ? 6.079 17.250 -5.667 1.00 60.47 81 THR A O 1
ATOM 640 N N . ARG A 1 82 ? 8.091 17.965 -6.392 1.00 60.72 82 ARG A N 1
ATOM 641 C CA . ARG A 1 82 ? 8.877 17.798 -5.150 1.00 60.72 82 ARG A CA 1
ATOM 642 C C . ARG A 1 82 ? 8.165 18.321 -3.895 1.00 60.72 82 ARG A C 1
ATOM 644 O O . ARG A 1 82 ? 8.326 17.788 -2.796 1.00 60.72 82 ARG A O 1
ATOM 651 N N . ASP A 1 83 ? 7.367 19.363 -4.065 1.00 73.00 83 ASP A N 1
ATOM 652 C CA . ASP A 1 83 ? 6.700 20.048 -2.967 1.00 73.00 83 ASP A CA 1
ATOM 653 C C . ASP A 1 83 ? 5.521 19.235 -2.412 1.00 73.00 83 ASP A C 1
ATOM 655 O O . ASP A 1 83 ? 5.289 19.234 -1.209 1.00 73.00 83 ASP A O 1
ATOM 659 N N . LEU A 1 84 ? 4.820 18.448 -3.232 1.00 84.69 84 LEU A N 1
ATOM 660 C CA . LEU A 1 84 ? 3.614 17.763 -2.767 1.00 84.69 84 LEU A CA 1
ATOM 661 C C . LEU A 1 84 ? 3.930 16.535 -1.903 1.00 84.69 84 LEU A C 1
ATOM 663 O O . LEU A 1 84 ? 3.259 16.286 -0.900 1.00 84.69 84 LEU A O 1
ATOM 667 N N . THR A 1 85 ? 4.981 15.788 -2.248 1.00 85.75 85 THR A N 1
ATOM 668 C CA . THR A 1 85 ? 5.424 14.633 -1.456 1.00 85.75 85 THR A CA 1
ATOM 669 C C . THR A 1 85 ? 5.895 15.064 -0.067 1.00 85.75 85 THR A C 1
ATOM 671 O O . THR A 1 85 ? 5.525 14.431 0.923 1.00 85.75 85 THR A O 1
ATOM 674 N N . THR A 1 86 ? 6.656 16.161 0.029 1.00 85.19 86 THR A N 1
ATOM 675 C CA . THR A 1 86 ? 7.122 16.705 1.317 1.00 85.19 86 THR A CA 1
ATOM 676 C C . THR A 1 86 ? 5.959 17.236 2.151 1.00 85.19 86 THR A C 1
ATOM 678 O O . THR A 1 86 ? 5.833 16.861 3.317 1.00 85.19 86 THR A O 1
ATOM 681 N N . VAL A 1 87 ? 5.061 18.015 1.539 1.00 88.75 87 VAL A N 1
ATOM 682 C CA . VAL A 1 87 ? 3.853 18.555 2.180 1.00 88.75 87 VAL A CA 1
ATOM 683 C C . VAL A 1 87 ? 2.957 17.437 2.715 1.00 88.75 87 VAL A C 1
ATOM 685 O O . VAL A 1 87 ? 2.531 17.485 3.871 1.00 88.75 87 VAL A O 1
ATOM 688 N N . PHE A 1 88 ? 2.715 16.389 1.923 1.00 89.81 88 PHE A N 1
ATOM 689 C CA . PHE A 1 88 ? 1.924 15.237 2.355 1.00 89.81 88 PHE A CA 1
ATOM 690 C C . PHE A 1 88 ? 2.582 14.503 3.529 1.00 89.81 88 PHE A C 1
ATOM 692 O O . PHE A 1 88 ? 1.918 14.198 4.521 1.00 89.81 88 PHE A O 1
ATOM 699 N N . ARG A 1 89 ? 3.896 14.246 3.461 1.00 87.00 89 ARG A N 1
ATOM 700 C CA . ARG A 1 89 ? 4.629 13.594 4.555 1.00 87.00 89 ARG A CA 1
ATOM 701 C C . ARG A 1 89 ? 4.570 14.417 5.837 1.00 87.00 89 ARG A C 1
ATOM 703 O O . ARG A 1 89 ? 4.232 13.869 6.885 1.00 87.00 89 ARG A O 1
ATOM 710 N N . GLU A 1 90 ? 4.820 15.719 5.760 1.00 88.69 90 GLU A N 1
ATOM 711 C CA . GLU A 1 90 ? 4.735 16.611 6.916 1.00 88.69 90 GLU A CA 1
ATOM 712 C C . GLU A 1 90 ? 3.324 16.615 7.525 1.00 88.69 90 GLU A C 1
ATOM 714 O O . GLU A 1 90 ? 3.177 16.524 8.747 1.00 88.69 90 GLU A O 1
ATOM 719 N N . ALA A 1 91 ? 2.283 16.638 6.687 1.00 90.94 91 ALA A N 1
ATOM 720 C CA . ALA A 1 91 ? 0.895 16.560 7.134 1.00 90.94 91 ALA A CA 1
ATOM 721 C C . ALA A 1 91 ? 0.588 15.234 7.851 1.00 90.94 91 ALA A C 1
ATOM 723 O O . ALA A 1 91 ? -0.002 15.251 8.930 1.00 90.94 91 ALA A O 1
ATOM 724 N N . THR A 1 92 ? 1.027 14.089 7.314 1.00 90.88 92 THR A N 1
ATOM 725 C CA . THR A 1 92 ? 0.791 12.770 7.939 1.00 90.88 92 THR A CA 1
ATOM 726 C C . THR A 1 92 ? 1.450 12.644 9.315 1.00 90.88 92 THR A C 1
ATOM 728 O O . THR A 1 92 ? 0.833 12.121 10.246 1.00 90.88 92 THR A O 1
ATOM 731 N N . VAL A 1 93 ? 2.660 13.194 9.477 1.00 88.81 93 VAL A N 1
ATOM 732 C CA . VAL A 1 93 ? 3.377 13.227 10.761 1.00 88.81 93 VAL A CA 1
ATOM 733 C C . VAL A 1 93 ? 2.665 14.148 11.753 1.00 88.81 93 VAL A C 1
ATOM 735 O O . VAL A 1 93 ? 2.418 13.741 12.886 1.00 88.81 93 VAL A O 1
ATOM 738 N N . LYS A 1 94 ? 2.266 15.358 11.333 1.00 91.31 94 LYS A N 1
ATOM 739 C CA . LYS A 1 94 ? 1.523 16.311 12.182 1.00 91.31 94 LYS A CA 1
ATOM 740 C C . LYS A 1 94 ? 0.154 15.790 12.615 1.00 91.31 94 LYS A C 1
ATOM 742 O O . LYS A 1 94 ? -0.269 16.060 13.734 1.00 91.31 94 LYS A O 1
ATOM 747 N N . TYR A 1 95 ? -0.520 15.035 11.753 1.00 91.94 95 TYR A N 1
ATOM 748 C CA . TYR A 1 95 ? -1.796 14.394 12.064 1.00 91.94 95 TYR A CA 1
ATOM 749 C C . TYR A 1 95 ? -1.634 13.182 13.011 1.00 91.94 95 TYR A C 1
ATOM 751 O O . TYR A 1 95 ? -2.601 12.744 13.634 1.00 91.94 95 TYR A O 1
ATOM 759 N N . GLY A 1 96 ? -0.417 12.646 13.162 1.00 89.12 96 GLY A N 1
ATOM 760 C CA . GLY A 1 96 ? -0.122 11.523 14.056 1.00 89.12 96 GLY A CA 1
ATOM 761 C C . GLY A 1 96 ? -0.316 10.142 13.423 1.00 89.12 96 GLY A C 1
ATOM 762 O O . GLY A 1 96 ? -0.626 9.184 14.129 1.00 89.12 96 GLY A O 1
ATOM 763 N N . MET A 1 97 ? -0.154 10.014 12.102 1.00 88.75 97 MET A N 1
ATOM 764 C CA . MET A 1 97 ? -0.102 8.707 11.434 1.00 88.75 97 MET A CA 1
ATOM 765 C C . MET A 1 97 ? 1.291 8.092 11.624 1.00 88.75 97 MET A C 1
ATOM 767 O O . MET A 1 97 ? 2.211 8.406 10.872 1.00 88.75 97 MET A O 1
ATOM 771 N N . SER A 1 98 ? 1.460 7.240 12.636 1.00 82.19 98 SER A N 1
ATOM 772 C CA . SER A 1 98 ? 2.755 6.616 12.938 1.00 82.19 98 SER A CA 1
ATOM 773 C C . SER A 1 98 ? 3.157 5.562 11.903 1.00 82.19 98 SER A C 1
ATOM 775 O O . SER A 1 98 ? 2.311 4.823 11.391 1.00 82.19 98 SER A O 1
ATOM 777 N N . GLU A 1 99 ? 4.462 5.408 11.653 1.00 79.94 99 GLU A N 1
ATOM 778 C CA . GLU A 1 99 ? 4.974 4.340 10.779 1.00 79.94 99 GLU A CA 1
ATOM 779 C C . GLU A 1 99 ? 4.797 2.932 11.375 1.00 79.94 99 GLU A C 1
ATOM 781 O O . GLU A 1 99 ? 4.876 1.934 10.664 1.00 79.94 99 GLU A O 1
ATOM 786 N N . SER A 1 100 ? 4.515 2.825 12.677 1.00 81.38 100 SER A N 1
ATOM 787 C CA . SER A 1 100 ? 4.154 1.552 13.313 1.00 81.38 100 SER A CA 1
ATOM 788 C C . SER A 1 100 ? 2.776 1.040 12.891 1.00 81.38 100 SER A C 1
ATOM 790 O O . SER A 1 100 ? 2.540 -0.163 12.922 1.00 81.38 100 SER A O 1
ATOM 792 N N . GLU A 1 101 ? 1.863 1.934 12.503 1.00 84.19 101 GLU A N 1
ATOM 793 C CA . GLU A 1 101 ? 0.513 1.572 12.068 1.00 84.19 101 GLU A CA 1
ATOM 794 C C . GLU A 1 101 ? 0.354 1.680 10.551 1.00 84.19 101 GLU A C 1
ATOM 796 O O . GLU A 1 101 ? -0.365 0.881 9.954 1.00 84.19 101 GLU A O 1
ATOM 801 N N . PHE A 1 102 ? 1.014 2.650 9.917 1.00 88.81 102 PHE A N 1
ATOM 802 C CA . PHE A 1 102 ? 0.849 2.951 8.500 1.00 88.81 102 PHE A CA 1
ATOM 803 C C . PHE A 1 102 ? 2.109 2.659 7.693 1.00 88.81 102 PHE A C 1
ATOM 805 O O . PHE A 1 102 ? 3.222 2.988 8.096 1.00 88.81 102 PHE A O 1
ATOM 812 N N . VAL A 1 103 ? 1.914 2.117 6.492 1.00 89.81 103 VAL A N 1
ATOM 813 C CA . VAL A 1 103 ? 2.976 1.930 5.498 1.00 89.81 103 VAL A CA 1
ATOM 814 C C . VAL A 1 103 ? 2.668 2.800 4.300 1.00 89.81 103 VAL A C 1
ATOM 816 O O . VAL A 1 103 ? 1.631 2.643 3.655 1.00 89.81 103 VAL A O 1
ATOM 819 N N . PHE A 1 104 ? 3.602 3.687 3.978 1.00 90.12 104 PHE A N 1
ATOM 820 C CA . PHE A 1 104 ? 3.542 4.522 2.789 1.00 90.12 104 PHE A CA 1
ATOM 821 C C . PHE A 1 104 ? 4.520 3.974 1.752 1.00 90.12 104 PHE A C 1
ATOM 823 O O . PHE A 1 104 ? 5.731 3.961 1.979 1.00 90.12 104 PHE A O 1
ATOM 830 N N . ILE A 1 105 ? 3.973 3.493 0.636 1.00 90.44 105 ILE A N 1
ATOM 831 C CA . ILE A 1 105 ? 4.719 2.908 -0.475 1.00 90.44 105 ILE A CA 1
ATOM 832 C C . ILE A 1 105 ? 4.804 3.926 -1.603 1.00 90.44 105 ILE A C 1
ATOM 834 O O . ILE A 1 105 ? 3.785 4.364 -2.137 1.00 90.44 105 ILE A O 1
ATOM 838 N N . PHE A 1 106 ? 6.023 4.240 -2.011 1.00 89.00 106 PHE A N 1
ATOM 839 C CA . PHE A 1 106 ? 6.335 5.110 -3.132 1.00 89.00 106 PHE A CA 1
ATOM 840 C C . PHE A 1 106 ? 6.873 4.245 -4.284 1.00 89.00 106 PHE A C 1
ATOM 842 O O . PHE A 1 106 ? 7.937 3.638 -4.144 1.00 89.00 106 PHE A O 1
ATOM 849 N N . PRO A 1 107 ? 6.152 4.123 -5.416 1.00 83.75 107 PRO A N 1
ATOM 850 C CA . PRO A 1 107 ? 6.529 3.200 -6.496 1.00 83.75 107 PRO A CA 1
ATOM 851 C C . PRO A 1 107 ? 7.736 3.630 -7.348 1.00 83.75 107 PRO A C 1
ATOM 853 O O . PRO A 1 107 ? 8.031 2.968 -8.338 1.00 83.75 107 PRO A O 1
ATOM 856 N N . TRP A 1 108 ? 8.361 4.758 -7.016 1.00 78.00 108 TRP A N 1
ATOM 857 C CA . TRP A 1 108 ? 9.622 5.268 -7.555 1.00 78.00 108 TRP A CA 1
ATOM 858 C C . TRP A 1 108 ? 10.193 6.269 -6.544 1.00 78.00 108 TRP A C 1
ATOM 860 O O . TRP A 1 108 ? 9.441 6.789 -5.705 1.00 78.00 108 TRP A O 1
ATOM 870 N N . ILE A 1 109 ? 11.491 6.574 -6.612 1.00 71.75 109 ILE A N 1
ATOM 871 C CA . ILE A 1 109 ? 12.047 7.676 -5.821 1.00 71.75 109 ILE A CA 1
ATOM 872 C C . ILE A 1 109 ? 11.370 8.983 -6.232 1.00 71.75 109 ILE A C 1
ATOM 874 O O . ILE A 1 109 ? 11.415 9.403 -7.387 1.00 71.75 109 ILE A O 1
ATOM 878 N N . GLN A 1 110 ? 10.773 9.660 -5.260 1.00 65.75 110 GLN A N 1
ATOM 879 C CA . GLN A 1 110 ? 10.295 11.028 -5.412 1.00 65.75 110 GLN A CA 1
ATOM 880 C C . GLN A 1 110 ? 11.233 11.944 -4.631 1.00 65.75 110 GLN A C 1
ATOM 882 O O . GLN A 1 110 ? 11.572 11.656 -3.479 1.00 65.75 110 GLN A O 1
ATOM 887 N N . GLU A 1 111 ? 11.662 13.047 -5.243 1.00 58.09 111 GLU A N 1
ATOM 888 C CA . GLU A 1 111 ? 12.437 14.059 -4.529 1.00 58.09 111 GLU A CA 1
ATOM 889 C C . GLU A 1 111 ? 11.652 14.559 -3.308 1.00 58.09 111 GLU A C 1
ATOM 891 O O . GLU A 1 111 ? 10.464 14.866 -3.400 1.00 58.09 111 GLU A O 1
ATOM 896 N N . GLY A 1 112 ? 12.317 14.629 -2.152 1.00 56.88 112 GLY A N 1
ATOM 897 C CA . GLY A 1 112 ? 11.693 15.065 -0.902 1.00 56.88 112 GLY A CA 1
ATOM 898 C C . GLY A 1 112 ? 11.011 13.956 -0.098 1.00 56.88 112 GLY A C 1
ATOM 899 O O . GLY A 1 112 ? 10.489 14.214 0.985 1.00 56.88 112 GLY A O 1
ATOM 900 N N . ALA A 1 113 ? 11.082 12.704 -0.544 1.00 56.69 113 ALA A N 1
ATOM 901 C CA . ALA A 1 113 ? 10.613 11.559 0.226 1.00 56.69 113 ALA A CA 1
ATOM 902 C C . ALA A 1 113 ? 11.599 11.146 1.352 1.00 56.69 113 ALA A C 1
ATOM 904 O O . ALA A 1 113 ? 11.872 9.974 1.601 1.00 56.69 113 ALA A O 1
ATOM 905 N N . ASN A 1 114 ? 12.159 12.133 2.052 1.00 53.88 114 ASN A N 1
ATOM 906 C CA . ASN A 1 114 ? 13.086 11.921 3.157 1.00 53.88 114 ASN A CA 1
ATOM 907 C C . ASN A 1 114 ? 12.317 11.402 4.388 1.00 53.88 114 ASN A C 1
ATOM 909 O O . ASN A 1 114 ? 11.306 11.984 4.782 1.00 53.88 114 ASN A O 1
ATOM 913 N N . GLY A 1 115 ? 12.790 10.312 5.005 1.00 56.28 115 GLY A N 1
ATOM 914 C CA . GLY A 1 115 ? 12.212 9.726 6.225 1.00 56.28 115 GLY A CA 1
ATOM 915 C C . GLY A 1 115 ? 11.987 8.212 6.138 1.00 56.28 115 GLY A C 1
ATOM 916 O O . GLY A 1 115 ? 12.496 7.552 5.235 1.00 56.28 115 GLY A O 1
ATOM 917 N N . ALA A 1 116 ? 11.211 7.659 7.076 1.00 63.28 116 ALA A N 1
ATOM 918 C CA . ALA A 1 116 ? 10.813 6.248 7.135 1.00 63.28 116 ALA A CA 1
ATOM 919 C C . ALA A 1 116 ? 9.759 5.897 6.060 1.00 63.28 116 ALA A C 1
ATOM 921 O O . ALA A 1 116 ? 8.630 5.511 6.354 1.00 63.28 116 ALA A O 1
ATOM 922 N N . SER A 1 117 ? 10.125 6.074 4.793 1.00 73.19 117 SER A N 1
ATOM 923 C CA . SER A 1 117 ? 9.279 5.797 3.634 1.00 73.19 117 SER A CA 1
ATOM 924 C C . SER A 1 117 ? 9.844 4.629 2.834 1.00 73.19 117 SER A C 1
ATOM 926 O O . SER A 1 117 ? 11.060 4.452 2.747 1.00 73.19 117 SER A O 1
ATOM 928 N N . LEU A 1 118 ? 8.950 3.817 2.274 1.00 84.25 118 LEU A N 1
ATOM 929 C CA . LEU A 1 118 ? 9.318 2.638 1.507 1.00 84.25 118 LEU A CA 1
ATOM 930 C C . LEU A 1 118 ? 9.285 2.964 0.020 1.00 84.25 118 LEU A C 1
ATOM 932 O O . LEU A 1 118 ? 8.230 3.314 -0.510 1.00 84.25 118 LEU A O 1
ATOM 936 N N . PHE A 1 119 ? 10.424 2.814 -0.647 1.00 85.69 119 PHE A N 1
ATOM 937 C CA . PHE A 1 119 ? 10.555 3.063 -2.082 1.00 85.69 119 PHE A CA 1
ATOM 938 C C . PHE A 1 119 ? 10.779 1.756 -2.814 1.00 85.69 119 PHE A C 1
ATOM 940 O O . PHE A 1 119 ? 11.535 0.906 -2.348 1.00 85.69 119 PHE A O 1
ATOM 947 N N . ILE A 1 120 ? 10.135 1.597 -3.962 1.00 85.75 120 ILE A N 1
ATOM 948 C CA . ILE A 1 120 ? 10.406 0.496 -4.883 1.00 85.75 120 ILE A CA 1
ATOM 949 C C . ILE A 1 120 ? 10.948 1.128 -6.146 1.00 85.75 120 ILE A C 1
ATOM 951 O O . ILE A 1 120 ? 10.248 1.917 -6.769 1.00 85.75 120 ILE A O 1
ATOM 955 N N . ASP A 1 121 ? 12.183 0.810 -6.503 1.00 81.44 121 ASP A N 1
ATOM 956 C CA . ASP A 1 121 ? 12.826 1.433 -7.656 1.00 81.44 121 ASP A CA 1
ATOM 957 C C . ASP A 1 121 ? 13.867 0.487 -8.276 1.00 81.44 121 ASP A C 1
ATOM 959 O O . ASP A 1 121 ? 14.178 -0.571 -7.712 1.00 81.44 121 ASP A O 1
ATOM 963 N N . ASP A 1 122 ? 14.294 0.787 -9.501 1.00 77.31 122 ASP A N 1
ATOM 964 C CA . ASP A 1 122 ? 15.213 -0.043 -10.271 1.00 77.31 122 ASP A CA 1
ATOM 965 C C . ASP A 1 122 ? 16.567 -0.106 -9.553 1.00 77.31 122 ASP A C 1
ATOM 967 O O . ASP A 1 122 ? 17.184 0.909 -9.230 1.00 77.31 122 ASP A O 1
ATOM 971 N N . THR A 1 123 ? 17.043 -1.327 -9.318 1.00 70.81 123 THR A N 1
ATOM 972 C CA . THR A 1 123 ? 18.363 -1.601 -8.728 1.00 70.81 123 THR A CA 1
ATOM 973 C C . THR A 1 123 ? 19.504 -0.922 -9.469 1.00 70.81 123 THR A C 1
ATOM 975 O O . THR A 1 123 ? 20.492 -0.525 -8.854 1.00 70.81 123 THR A O 1
ATOM 978 N N . ASN A 1 124 ? 19.348 -0.750 -10.778 1.00 66.06 124 ASN A N 1
ATOM 979 C CA . ASN A 1 124 ? 20.332 -0.116 -11.637 1.00 66.06 124 ASN A CA 1
ATOM 980 C C . ASN A 1 124 ? 20.491 1.377 -11.338 1.00 66.06 124 ASN A C 1
ATOM 982 O O . ASN A 1 124 ? 21.521 1.934 -11.691 1.00 66.06 124 ASN A O 1
ATOM 986 N N . GLY A 1 125 ? 19.502 1.997 -10.682 1.00 59.50 125 GLY A N 1
ATOM 987 C CA . GLY A 1 125 ? 19.474 3.412 -10.316 1.00 59.50 125 GLY A CA 1
ATOM 988 C C . GLY A 1 125 ? 20.438 3.818 -9.194 1.00 59.50 125 GLY A C 1
ATOM 989 O O . GLY A 1 125 ? 20.763 4.998 -9.074 1.00 59.50 125 GLY A O 1
ATOM 990 N N . PHE A 1 126 ? 20.880 2.864 -8.366 1.00 58.41 126 PHE A N 1
ATOM 991 C CA . PHE A 1 126 ? 21.577 3.136 -7.096 1.00 58.41 126 PHE A CA 1
ATOM 992 C C . PHE A 1 126 ? 23.003 2.600 -7.016 1.00 58.41 126 PHE A C 1
ATOM 994 O O . PHE A 1 126 ? 23.687 2.866 -6.028 1.00 58.41 126 PHE A O 1
ATOM 1001 N N . ASP A 1 127 ? 23.431 1.796 -7.987 1.00 62.47 127 ASP A N 1
ATOM 1002 C CA . ASP A 1 127 ? 24.706 1.089 -7.926 1.00 62.47 127 ASP A CA 1
ATOM 1003 C C . ASP A 1 127 ? 25.565 1.420 -9.152 1.00 62.47 127 ASP A C 1
ATOM 1005 O O . ASP A 1 127 ? 25.115 1.311 -10.297 1.00 62.47 127 ASP A O 1
ATOM 1009 N N . ASP A 1 128 ? 26.839 1.745 -8.921 1.00 65.81 128 ASP A N 1
ATOM 1010 C CA . ASP A 1 128 ? 27.828 2.026 -9.970 1.00 65.81 128 ASP A CA 1
ATOM 1011 C C . ASP A 1 128 ? 28.122 0.795 -10.847 1.00 65.81 128 ASP A C 1
ATOM 1013 O O . ASP A 1 128 ? 28.835 0.889 -11.847 1.00 65.81 128 ASP A O 1
ATOM 1017 N N . ARG A 1 129 ? 27.523 -0.365 -10.540 1.00 69.12 129 ARG A N 1
ATOM 1018 C CA . ARG A 1 129 ? 27.564 -1.597 -11.350 1.00 69.12 129 ARG A CA 1
ATOM 1019 C C . ARG A 1 129 ? 27.240 -1.399 -12.825 1.00 69.12 129 ARG A C 1
ATOM 1021 O O . ARG A 1 129 ? 27.739 -2.161 -13.649 1.00 69.12 129 ARG A O 1
ATOM 1028 N N . MET A 1 130 ? 26.391 -0.434 -13.162 1.00 73.06 130 MET A N 1
ATOM 1029 C CA . MET A 1 130 ? 26.085 -0.088 -14.554 1.00 73.06 130 MET A CA 1
ATOM 1030 C C . MET A 1 130 ? 27.093 0.913 -15.130 1.00 73.06 130 MET A C 1
ATOM 1032 O O . MET A 1 130 ? 27.481 0.803 -16.295 1.00 73.06 130 MET A O 1
ATOM 1036 N N . LEU A 1 131 ? 27.546 1.857 -14.304 1.00 77.69 131 LEU A N 1
ATOM 1037 C CA . LEU A 1 131 ? 28.429 2.951 -14.692 1.00 77.69 131 LEU A CA 1
ATOM 1038 C C . LEU A 1 131 ? 29.860 2.471 -14.959 1.00 77.69 131 LEU A C 1
ATOM 1040 O O . LEU A 1 131 ? 30.414 2.751 -16.019 1.00 77.69 131 LEU A O 1
ATOM 1044 N N . THR A 1 132 ? 30.446 1.703 -14.038 1.00 80.12 132 THR A N 1
ATOM 1045 C CA . THR A 1 132 ? 31.834 1.225 -14.134 1.00 80.12 132 THR A CA 1
ATOM 1046 C C . THR A 1 132 ? 32.125 0.476 -15.443 1.00 80.12 132 THR A C 1
ATOM 1048 O O . THR A 1 132 ? 33.040 0.891 -16.161 1.00 80.12 132 THR A O 1
ATOM 1051 N N . PRO A 1 133 ? 31.369 -0.574 -15.834 1.00 83.81 133 PRO A N 1
ATOM 1052 C CA . PRO A 1 133 ? 31.649 -1.292 -17.078 1.00 83.81 133 PRO A CA 1
ATOM 1053 C C . PRO A 1 133 ? 31.386 -0.441 -18.326 1.00 83.81 133 PRO A C 1
ATOM 1055 O O . PRO A 1 133 ? 32.041 -0.640 -19.350 1.00 83.81 133 PRO A O 1
ATOM 1058 N N . PHE A 1 134 ? 30.447 0.508 -18.261 1.00 83.56 134 PHE A N 1
ATOM 1059 C CA . PHE A 1 134 ? 30.168 1.413 -19.371 1.00 83.56 134 PHE A CA 1
ATOM 1060 C C . PHE A 1 134 ? 31.327 2.393 -19.590 1.00 83.56 134 PHE A C 1
ATOM 1062 O O . PHE A 1 134 ? 31.849 2.489 -20.701 1.00 83.56 134 PHE A O 1
ATOM 1069 N N . VAL A 1 135 ? 31.799 3.046 -18.524 1.00 83.38 135 VAL A N 1
ATOM 1070 C CA . VAL A 1 135 ? 32.936 3.979 -18.564 1.00 83.38 135 VAL A CA 1
ATOM 1071 C C . VAL A 1 135 ? 34.228 3.269 -18.972 1.00 83.38 135 VAL A C 1
ATOM 1073 O O . VAL A 1 135 ? 34.987 3.795 -19.783 1.00 83.38 135 VAL A O 1
ATOM 1076 N N . GLU A 1 136 ? 34.482 2.051 -18.482 1.00 85.44 136 GLU A N 1
ATOM 1077 C CA . GLU A 1 136 ? 35.620 1.242 -18.944 1.00 85.44 136 GLU A CA 1
ATOM 1078 C C . GLU A 1 136 ? 35.580 1.001 -20.453 1.00 85.44 136 GLU A C 1
ATOM 1080 O O . GLU A 1 136 ? 36.604 1.092 -21.129 1.00 85.44 136 GLU A O 1
ATOM 1085 N N . ARG A 1 137 ? 34.393 0.732 -21.001 1.00 84.12 137 ARG A N 1
ATOM 1086 C CA . ARG A 1 137 ? 34.225 0.505 -22.434 1.00 84.12 137 ARG A CA 1
ATOM 1087 C C . ARG A 1 137 ? 34.413 1.782 -23.246 1.00 84.12 137 ARG A C 1
ATOM 1089 O O . ARG A 1 137 ? 35.007 1.724 -24.318 1.00 84.12 137 ARG A O 1
ATOM 1096 N N . LEU A 1 138 ? 33.981 2.926 -22.732 1.00 85.88 138 LEU A N 1
ATOM 1097 C CA . LEU A 1 138 ? 34.203 4.229 -23.364 1.00 85.88 138 LEU A CA 1
ATOM 1098 C C . LEU A 1 138 ? 35.689 4.595 -23.419 1.00 85.88 138 LEU A C 1
ATOM 1100 O O . LEU A 1 138 ? 36.172 5.045 -24.454 1.00 85.88 138 LEU A O 1
ATOM 1104 N N . LYS A 1 139 ? 36.450 4.265 -22.370 1.00 85.94 139 LYS A N 1
ATOM 1105 C CA . LYS A 1 139 ? 37.910 4.445 -22.367 1.00 85.94 139 LYS A CA 1
ATOM 1106 C C . LYS A 1 139 ? 38.608 3.659 -23.481 1.00 85.94 139 LYS A C 1
ATOM 1108 O O . LYS A 1 139 ? 39.642 4.098 -23.968 1.00 85.94 139 LYS A O 1
ATOM 1113 N N . THR A 1 140 ? 38.050 2.528 -23.928 1.00 87.00 140 THR A N 1
ATOM 1114 C CA . THR A 1 140 ? 38.627 1.767 -25.058 1.00 87.00 140 THR A CA 1
ATOM 1115 C C . THR A 1 140 ? 38.512 2.481 -26.406 1.00 87.00 140 THR A C 1
ATOM 1117 O O . THR A 1 140 ? 39.242 2.135 -27.330 1.00 87.00 140 THR A O 1
ATOM 1120 N N . ILE A 1 141 ? 37.618 3.466 -26.519 1.00 87.44 141 ILE A N 1
ATOM 1121 C CA . ILE A 1 141 ? 37.398 4.271 -27.730 1.00 87.44 141 ILE A CA 1
ATOM 1122 C C . ILE A 1 141 ? 37.864 5.724 -27.544 1.00 87.44 141 ILE A C 1
ATOM 1124 O O . ILE A 1 141 ? 37.426 6.598 -28.284 1.00 87.44 141 ILE A O 1
ATOM 1128 N N . ASP A 1 142 ? 38.749 5.961 -26.566 1.00 85.06 142 ASP A N 1
ATOM 1129 C CA . ASP A 1 142 ? 39.342 7.267 -26.228 1.00 85.06 142 ASP A CA 1
ATOM 1130 C C . ASP A 1 142 ? 38.328 8.343 -25.783 1.00 85.06 142 ASP A C 1
ATOM 1132 O O . ASP A 1 142 ? 38.602 9.537 -25.848 1.00 85.06 142 ASP A O 1
ATOM 1136 N N . LEU A 1 143 ? 37.153 7.921 -25.295 1.00 85.38 143 LEU A N 1
ATOM 1137 C CA . LEU A 1 143 ? 36.173 8.804 -24.655 1.00 85.38 143 LEU A CA 1
ATOM 1138 C C . LEU A 1 143 ? 36.332 8.770 -23.136 1.00 85.38 143 LEU A C 1
ATOM 1140 O O . LEU A 1 143 ? 36.499 7.703 -22.530 1.00 85.38 143 LEU A O 1
ATOM 1144 N N . ARG A 1 144 ? 36.245 9.943 -22.509 1.00 80.56 144 ARG A N 1
ATOM 1145 C CA . ARG A 1 144 ? 36.374 10.110 -21.061 1.00 80.56 144 ARG A CA 1
ATOM 1146 C C . ARG A 1 144 ? 35.017 10.377 -20.423 1.00 80.56 144 ARG A C 1
ATOM 1148 O O . ARG A 1 144 ? 34.041 10.711 -21.081 1.00 80.56 144 ARG A O 1
ATOM 1155 N N . GLU A 1 145 ? 34.960 10.223 -19.104 1.00 77.06 145 GLU A N 1
ATOM 1156 C CA . GLU A 1 145 ? 33.744 10.471 -18.320 1.00 77.06 145 GLU A CA 1
ATOM 1157 C C . GLU A 1 145 ? 33.281 11.935 -18.410 1.00 77.06 145 GLU A C 1
ATOM 1159 O O . GLU A 1 145 ? 32.085 12.203 -18.439 1.00 77.06 145 GLU A O 1
ATOM 1164 N N . GLU A 1 146 ? 34.229 12.867 -18.547 1.00 81.38 146 GLU A N 1
ATOM 1165 C CA . GLU A 1 146 ? 33.985 14.302 -18.751 1.00 81.38 146 GLU A CA 1
ATOM 1166 C C . GLU A 1 146 ? 33.277 14.629 -20.077 1.00 81.38 146 GLU A C 1
ATOM 1168 O O . GLU A 1 146 ? 32.572 15.634 -20.162 1.00 81.38 146 GLU A O 1
ATOM 1173 N N . ASP A 1 147 ? 33.390 13.757 -21.083 1.00 80.62 147 ASP A N 1
ATOM 1174 C CA . ASP A 1 147 ? 32.750 13.941 -22.390 1.00 80.62 147 ASP A CA 1
ATOM 1175 C C . ASP A 1 147 ? 31.267 13.531 -22.379 1.00 80.62 147 ASP A C 1
ATOM 1177 O O . ASP A 1 147 ? 30.555 13.681 -23.377 1.00 80.62 147 ASP A O 1
ATOM 1181 N N . ILE A 1 148 ? 30.784 12.976 -21.262 1.00 78.19 148 ILE A N 1
ATOM 1182 C CA . ILE A 1 148 ? 29.472 12.345 -21.166 1.00 78.19 148 ILE A CA 1
ATOM 1183 C C . ILE A 1 148 ? 28.633 13.059 -20.118 1.00 78.19 148 ILE A C 1
ATOM 1185 O O . ILE A 1 148 ? 29.028 13.276 -18.976 1.00 78.19 148 ILE A O 1
ATOM 1189 N N . SER A 1 149 ? 27.395 13.368 -20.492 1.00 78.56 149 SER A N 1
ATOM 1190 C CA . SER A 1 149 ? 26.416 13.858 -19.530 1.00 78.56 149 SER A CA 1
ATOM 1191 C C . SER A 1 149 ? 25.992 12.729 -18.586 1.00 78.56 149 SER A C 1
ATOM 1193 O O . SER A 1 149 ? 25.199 11.862 -18.963 1.00 78.56 149 SER A O 1
ATOM 1195 N N . LEU A 1 150 ? 26.482 12.769 -17.344 1.00 72.31 150 LEU A N 1
ATOM 1196 C CA . LEU A 1 150 ? 26.088 11.841 -16.275 1.00 72.31 150 LEU A CA 1
ATOM 1197 C C . LEU A 1 150 ? 24.575 11.870 -16.000 1.00 72.31 150 LEU A C 1
ATOM 1199 O O . LEU A 1 150 ? 23.993 10.849 -15.645 1.00 72.31 150 LEU A O 1
ATOM 1203 N N . ALA A 1 151 ? 23.913 13.004 -16.257 1.00 71.38 151 ALA A N 1
ATOM 1204 C CA . ALA A 1 151 ? 22.461 13.132 -16.133 1.00 71.38 151 ALA A CA 1
ATOM 1205 C C . ALA A 1 151 ? 21.684 12.204 -17.089 1.00 71.38 151 ALA A C 1
ATOM 1207 O O . ALA A 1 151 ? 20.536 11.871 -16.811 1.00 71.38 151 ALA A O 1
ATOM 1208 N N . ASN A 1 152 ? 22.294 11.769 -18.199 1.00 74.94 152 ASN A N 1
ATOM 1209 C CA . ASN A 1 152 ? 21.659 10.906 -19.200 1.00 74.94 152 ASN A CA 1
ATOM 1210 C C . ASN A 1 152 ? 22.351 9.538 -19.353 1.00 74.94 152 ASN A C 1
ATOM 1212 O O . ASN A 1 152 ? 22.173 8.850 -20.361 1.00 74.94 152 ASN A O 1
ATOM 1216 N N . ILE A 1 153 ? 23.141 9.118 -18.360 1.00 77.38 153 ILE A N 1
ATOM 1217 C CA . ILE A 1 153 ? 23.903 7.863 -18.412 1.00 77.38 153 ILE A CA 1
ATOM 1218 C C . ILE A 1 153 ? 23.009 6.648 -18.723 1.00 77.38 153 ILE A C 1
ATOM 1220 O O . ILE A 1 153 ? 23.336 5.830 -19.583 1.00 77.38 153 ILE A O 1
ATOM 1224 N N . TYR A 1 154 ? 21.822 6.581 -18.112 1.00 76.88 154 TYR A N 1
ATOM 1225 C CA . TYR A 1 154 ? 20.859 5.497 -18.321 1.00 76.88 154 TYR A CA 1
ATOM 1226 C C . TYR A 1 154 ? 20.293 5.459 -19.743 1.00 76.88 154 TYR A C 1
ATOM 1228 O O . TYR A 1 154 ? 20.038 4.374 -20.274 1.00 76.88 154 TYR A O 1
ATOM 1236 N N . GLY A 1 155 ? 20.134 6.623 -20.379 1.00 82.50 155 GLY A N 1
ATOM 1237 C CA . GLY A 1 155 ? 19.730 6.724 -21.778 1.00 82.50 155 GLY A CA 1
ATOM 1238 C C . GLY A 1 155 ? 20.786 6.124 -22.702 1.00 82.50 155 GLY A C 1
ATOM 1239 O O . GLY A 1 155 ? 20.460 5.294 -23.552 1.00 82.50 155 GLY A O 1
ATOM 1240 N N . TYR A 1 156 ? 22.062 6.458 -22.484 1.00 84.06 156 TYR A N 1
ATOM 1241 C CA . TYR A 1 156 ? 23.168 5.897 -23.267 1.00 84.06 156 TYR A CA 1
ATOM 1242 C C . TYR A 1 156 ? 23.297 4.380 -23.101 1.00 84.06 156 TYR A C 1
ATOM 1244 O O . TYR A 1 156 ? 23.433 3.665 -24.095 1.00 84.06 156 TYR A O 1
ATOM 1252 N N . ILE A 1 157 ? 23.195 3.876 -21.869 1.00 82.69 157 ILE A N 1
ATOM 1253 C CA . ILE A 1 157 ? 23.255 2.434 -21.587 1.00 82.69 157 ILE A CA 1
ATOM 1254 C C . ILE A 1 157 ? 22.077 1.706 -22.244 1.00 82.69 157 ILE A C 1
ATOM 1256 O O . ILE A 1 157 ? 22.261 0.668 -22.879 1.00 82.69 157 ILE A O 1
ATOM 1260 N N . SER A 1 158 ? 20.871 2.272 -22.165 1.00 84.25 158 SER A N 1
ATOM 1261 C CA . SER A 1 158 ? 19.683 1.688 -22.797 1.00 84.25 158 SER A CA 1
ATOM 1262 C C . SER A 1 158 ? 19.791 1.664 -24.325 1.00 84.25 158 SER A C 1
ATOM 1264 O O . SER A 1 158 ? 19.422 0.671 -24.954 1.00 84.25 158 SER A O 1
ATOM 1266 N N . LEU A 1 159 ? 20.352 2.715 -24.935 1.00 87.81 159 LEU A N 1
ATOM 1267 C CA . LEU A 1 159 ? 20.639 2.754 -26.372 1.00 87.81 159 LEU A CA 1
ATOM 1268 C C . LEU A 1 159 ? 21.682 1.704 -26.769 1.00 87.81 159 LEU A C 1
ATOM 1270 O O . LEU A 1 159 ? 21.481 0.979 -27.744 1.00 87.81 159 LEU A O 1
ATOM 1274 N N . PHE A 1 160 ? 22.753 1.563 -25.991 1.00 87.06 160 PHE A N 1
ATOM 1275 C CA . PHE A 1 160 ? 23.761 0.532 -26.213 1.00 87.06 160 PHE A CA 1
ATOM 1276 C C . PHE A 1 160 ? 23.157 -0.882 -26.167 1.00 87.06 160 PHE A C 1
ATOM 1278 O O . PHE A 1 160 ? 23.345 -1.674 -27.097 1.00 87.06 160 PHE A O 1
ATOM 1285 N N . ASP A 1 161 ? 22.383 -1.184 -25.121 1.00 86.88 161 ASP A N 1
ATOM 1286 C CA . ASP A 1 161 ? 21.722 -2.480 -24.954 1.00 86.88 161 ASP A CA 1
ATOM 1287 C C . ASP A 1 161 ? 20.715 -2.753 -26.080 1.00 86.88 161 ASP A C 1
ATOM 1289 O O . ASP A 1 161 ? 20.671 -3.868 -26.603 1.00 86.88 161 ASP A O 1
ATOM 1293 N N . SER A 1 162 ? 19.947 -1.744 -26.507 1.00 89.25 162 SER A N 1
ATOM 1294 C CA . SER A 1 162 ? 18.971 -1.890 -27.596 1.00 89.25 162 SER A CA 1
ATOM 1295 C C . SER A 1 162 ? 19.624 -2.238 -28.938 1.00 89.25 162 SER A C 1
ATOM 1297 O O . SER A 1 162 ? 19.168 -3.160 -29.616 1.00 89.25 162 SER A O 1
ATOM 1299 N N . LEU A 1 163 ? 20.741 -1.593 -29.297 1.00 91.31 163 LEU A N 1
ATOM 1300 C CA . LEU A 1 163 ? 21.495 -1.918 -30.513 1.00 91.31 163 LEU A CA 1
ATOM 1301 C C . LEU A 1 163 ? 22.095 -3.326 -30.444 1.00 91.31 163 LEU A C 1
ATOM 1303 O O . LEU A 1 163 ? 22.012 -4.092 -31.409 1.00 91.31 163 LEU A O 1
ATOM 1307 N N . LYS A 1 164 ? 22.664 -3.698 -29.290 1.00 90.12 164 LYS A N 1
ATOM 1308 C CA . LYS A 1 164 ? 23.195 -5.047 -29.049 1.00 90.12 164 LYS A CA 1
ATOM 1309 C C . LYS A 1 164 ? 22.099 -6.102 -29.203 1.00 90.12 164 LYS A C 1
ATOM 1311 O O . LYS A 1 164 ? 22.313 -7.127 -29.853 1.00 90.12 164 LYS A O 1
ATOM 1316 N N . LEU A 1 165 ? 20.926 -5.846 -28.633 1.00 90.88 165 LEU A N 1
ATOM 1317 C CA . LEU A 1 165 ? 19.772 -6.731 -28.704 1.00 90.88 165 LEU A CA 1
ATOM 1318 C C . LEU A 1 165 ? 19.261 -6.883 -30.140 1.00 90.88 165 LEU A C 1
ATOM 1320 O O . LEU A 1 165 ? 19.052 -8.009 -30.594 1.00 90.88 165 LEU A O 1
ATOM 1324 N N . PHE A 1 166 ? 19.152 -5.777 -30.878 1.00 91.44 166 PHE A N 1
ATOM 1325 C CA . PHE A 1 166 ? 18.739 -5.781 -32.279 1.00 91.44 166 PHE A CA 1
ATOM 1326 C C . PHE A 1 166 ? 19.707 -6.582 -33.161 1.00 91.44 166 PHE A C 1
ATOM 1328 O O . PHE A 1 166 ? 19.282 -7.429 -33.950 1.00 91.44 166 PHE A O 1
ATOM 1335 N N . ALA A 1 167 ? 21.019 -6.400 -32.979 1.00 92.12 167 ALA A N 1
ATOM 1336 C CA . ALA A 1 167 ? 22.038 -7.158 -33.704 1.00 92.12 167 ALA A CA 1
ATOM 1337 C C . ALA A 1 167 ? 21.976 -8.667 -33.398 1.00 92.12 167 ALA A C 1
ATOM 1339 O O . ALA A 1 167 ? 22.108 -9.501 -34.298 1.00 92.12 167 ALA A O 1
ATOM 1340 N N . LEU A 1 168 ? 21.739 -9.042 -32.136 1.00 92.38 168 LEU A N 1
ATOM 1341 C CA . LEU A 1 168 ? 21.599 -10.443 -31.728 1.00 92.38 168 LEU A CA 1
ATOM 1342 C C . LEU A 1 168 ? 20.317 -11.084 -32.269 1.00 92.38 168 LEU A C 1
ATOM 1344 O O . LEU A 1 168 ? 20.355 -12.236 -32.706 1.00 92.38 168 LEU A O 1
ATOM 1348 N N . ALA A 1 169 ? 19.204 -10.351 -32.281 1.00 92.81 169 ALA A N 1
ATOM 1349 C CA . ALA A 1 169 ? 17.964 -10.797 -32.907 1.00 92.81 169 ALA A CA 1
ATOM 1350 C C . ALA A 1 169 ? 18.149 -10.994 -34.418 1.00 92.81 169 ALA A C 1
ATOM 1352 O O . ALA A 1 169 ? 17.831 -12.062 -34.939 1.00 92.81 169 ALA A O 1
ATOM 1353 N N . GLY A 1 170 ? 18.789 -10.040 -35.101 1.00 93.19 170 GLY A N 1
ATOM 1354 C CA . GLY A 1 170 ? 19.119 -10.159 -36.522 1.00 93.19 170 GLY A CA 1
ATOM 1355 C C . GLY A 1 170 ? 20.004 -11.370 -36.814 1.00 93.19 170 GLY A C 1
ATOM 1356 O O . GLY A 1 170 ? 19.728 -12.144 -37.729 1.00 93.19 170 GLY A O 1
ATOM 1357 N N . ARG A 1 171 ? 21.014 -11.624 -35.975 1.00 92.88 171 ARG A N 1
ATOM 1358 C CA . ARG A 1 171 ? 21.842 -12.834 -36.074 1.00 92.88 171 ARG A CA 1
ATOM 1359 C C . ARG A 1 171 ? 21.022 -14.117 -35.912 1.00 92.88 171 ARG A C 1
ATOM 1361 O O . ARG A 1 171 ? 21.262 -15.077 -36.639 1.00 92.88 171 ARG A O 1
ATOM 1368 N N . ARG A 1 172 ? 20.056 -14.163 -34.986 1.00 92.50 172 ARG A N 1
ATOM 1369 C CA . ARG A 1 172 ? 19.158 -15.323 -34.818 1.00 92.50 172 ARG A CA 1
ATOM 1370 C C . ARG A 1 172 ? 18.283 -15.546 -36.048 1.00 92.50 172 ARG A C 1
ATOM 1372 O O . ARG A 1 172 ? 18.136 -16.691 -36.471 1.00 92.50 172 ARG A O 1
ATOM 1379 N N . VAL A 1 173 ? 17.744 -14.478 -36.631 1.00 93.69 173 VAL A N 1
ATOM 1380 C CA . VAL A 1 173 ? 16.944 -14.543 -37.862 1.00 93.69 173 VAL A CA 1
ATOM 1381 C C . VAL A 1 173 ? 17.793 -15.019 -39.041 1.00 93.69 173 VAL A C 1
ATOM 1383 O O . VAL A 1 173 ? 17.384 -15.947 -39.739 1.00 93.69 173 VAL A O 1
ATOM 1386 N N . LEU A 1 174 ? 18.998 -14.469 -39.224 1.00 93.81 174 LEU A N 1
ATOM 1387 C CA . LEU A 1 174 ? 19.937 -14.909 -40.262 1.00 93.81 174 LEU A CA 1
ATOM 1388 C C . LEU A 1 174 ? 20.330 -16.378 -40.096 1.00 93.81 174 LEU A C 1
ATOM 1390 O O . LEU A 1 174 ? 20.307 -17.120 -41.069 1.00 93.81 174 LEU A O 1
ATOM 1394 N N . ASN A 1 175 ? 20.623 -16.822 -38.872 1.00 93.94 175 ASN A N 1
ATOM 1395 C CA . ASN A 1 175 ? 20.963 -18.221 -38.605 1.00 93.94 175 ASN A CA 1
ATOM 1396 C C . ASN A 1 175 ? 19.804 -19.183 -38.917 1.00 93.94 175 ASN A C 1
ATOM 1398 O O . ASN A 1 175 ? 20.053 -20.336 -39.254 1.00 93.94 175 ASN A O 1
ATOM 1402 N N . ARG A 1 176 ? 18.547 -18.735 -38.783 1.00 92.00 176 ARG A N 1
ATOM 1403 C CA . ARG A 1 176 ? 17.355 -19.549 -39.077 1.00 92.00 176 ARG A CA 1
ATOM 1404 C C . ARG A 1 176 ? 16.978 -19.553 -40.557 1.00 92.00 176 ARG A C 1
ATOM 1406 O O . ARG A 1 176 ? 16.537 -20.577 -41.059 1.00 92.00 176 ARG A O 1
ATOM 1413 N N . THR A 1 177 ? 17.099 -18.412 -41.232 1.00 91.62 177 THR A N 1
ATOM 1414 C CA . THR A 1 177 ? 16.578 -18.213 -42.598 1.00 91.62 177 THR A CA 1
ATOM 1415 C C . THR A 1 177 ? 17.653 -18.267 -43.681 1.00 91.62 177 THR A C 1
ATOM 1417 O O . THR A 1 177 ? 17.343 -18.565 -44.829 1.00 91.62 177 THR A O 1
ATOM 1420 N N . GLY A 1 178 ? 18.909 -17.957 -43.347 1.00 90.81 178 GLY A N 1
ATOM 1421 C CA . GLY A 1 178 ? 20.027 -17.874 -44.289 1.00 90.81 178 GLY A CA 1
ATOM 1422 C C . GLY A 1 178 ? 19.951 -16.713 -45.289 1.00 90.81 178 GLY A C 1
ATOM 1423 O O . GLY A 1 178 ? 20.805 -16.620 -46.166 1.00 90.81 178 GLY A O 1
ATOM 1424 N N . GLN A 1 179 ? 18.954 -15.825 -45.190 1.00 91.81 179 GLN A N 1
ATOM 1425 C CA . GLN A 1 179 ? 18.710 -14.761 -46.167 1.00 91.81 179 GLN A CA 1
ATOM 1426 C C . GLN A 1 179 ? 18.722 -13.376 -45.520 1.00 91.81 179 GLN A C 1
ATOM 1428 O O . GLN A 1 179 ? 18.033 -13.125 -44.533 1.00 91.81 179 GLN A O 1
ATOM 1433 N N . PHE A 1 180 ? 19.433 -12.430 -46.136 1.00 89.81 180 PHE A N 1
ATOM 1434 C CA . PHE A 1 180 ? 19.459 -11.035 -45.679 1.00 89.81 180 PHE A CA 1
ATOM 1435 C C . PHE A 1 180 ? 18.129 -10.297 -45.887 1.00 89.81 180 PHE A C 1
ATOM 1437 O O . PHE A 1 180 ? 17.854 -9.325 -45.187 1.00 89.81 180 PHE A O 1
ATOM 1444 N N . SER A 1 181 ? 17.280 -10.756 -46.810 1.00 90.94 181 SER A N 1
ATOM 1445 C CA . SER A 1 181 ? 15.929 -10.217 -47.017 1.00 90.94 181 SER A CA 1
ATOM 1446 C C . SER A 1 181 ? 15.039 -10.385 -45.780 1.00 90.94 181 SER A C 1
ATOM 1448 O O . SER A 1 181 ? 14.242 -9.495 -45.493 1.00 90.94 181 SER A O 1
ATOM 1450 N N . ALA A 1 182 ? 15.222 -11.463 -45.009 1.00 89.62 182 ALA A N 1
ATOM 1451 C CA . ALA A 1 182 ? 14.442 -11.752 -43.805 1.00 89.62 182 ALA A CA 1
ATOM 1452 C C . ALA A 1 182 ? 14.657 -10.725 -42.678 1.00 89.62 182 ALA A C 1
ATOM 1454 O O . ALA A 1 182 ? 13.785 -10.547 -41.836 1.00 89.62 182 ALA A O 1
ATOM 1455 N N . LEU A 1 183 ? 15.780 -9.995 -42.684 1.00 90.00 183 LEU A N 1
ATOM 1456 C CA . LEU A 1 183 ? 16.036 -8.910 -41.728 1.00 90.00 183 LEU A CA 1
ATOM 1457 C C . LEU A 1 183 ? 15.138 -7.686 -41.942 1.00 90.00 183 LEU A C 1
ATOM 1459 O O . LEU A 1 183 ? 15.006 -6.864 -41.040 1.00 90.00 183 LEU A O 1
ATOM 1463 N N . ARG A 1 184 ? 14.545 -7.541 -43.135 1.00 91.75 184 ARG A N 1
ATOM 1464 C CA . ARG A 1 184 ? 13.607 -6.451 -43.437 1.00 91.75 184 ARG A CA 1
ATOM 1465 C C . ARG A 1 184 ? 12.189 -6.746 -42.947 1.00 91.75 184 ARG A C 1
ATOM 1467 O O . ARG A 1 184 ? 11.370 -5.832 -42.912 1.00 91.75 184 ARG A O 1
ATOM 1474 N N . ASP A 1 185 ? 11.895 -7.992 -42.574 1.00 93.25 185 ASP A N 1
ATOM 1475 C CA . ASP A 1 185 ? 10.612 -8.361 -41.983 1.00 93.25 185 ASP A CA 1
ATOM 1476 C C . ASP A 1 185 ? 10.594 -7.973 -40.498 1.00 93.25 185 ASP A C 1
ATOM 1478 O O . ASP A 1 185 ? 11.137 -8.662 -39.629 1.00 93.25 185 ASP A O 1
ATOM 1482 N N . GLY A 1 186 ? 9.956 -6.836 -40.212 1.00 91.50 186 GLY A N 1
ATOM 1483 C CA . GLY A 1 186 ? 9.834 -6.307 -38.857 1.00 91.50 186 GLY A CA 1
ATOM 1484 C C . GLY A 1 186 ? 9.094 -7.246 -37.904 1.00 91.50 186 GLY A C 1
ATOM 1485 O O . GLY A 1 186 ? 9.447 -7.305 -36.728 1.00 91.50 186 GLY A O 1
ATOM 1486 N N . LYS A 1 187 ? 8.121 -8.028 -38.395 1.00 91.75 187 LYS A N 1
ATOM 1487 C CA . LYS A 1 187 ? 7.369 -8.970 -37.558 1.00 91.75 187 LYS A CA 1
ATOM 1488 C C . LYS A 1 187 ? 8.250 -10.141 -37.146 1.00 91.75 187 LYS A C 1
ATOM 1490 O O . LYS A 1 187 ? 8.288 -10.487 -35.971 1.00 91.75 187 LYS A O 1
ATOM 1495 N N . LEU A 1 188 ? 9.012 -10.694 -38.089 1.00 91.94 188 LEU A N 1
ATOM 1496 C CA . LEU A 1 188 ? 9.957 -11.776 -37.813 1.00 91.94 188 LEU A CA 1
ATOM 1497 C C . LEU A 1 188 ? 11.079 -11.332 -36.861 1.00 91.94 188 LEU A C 1
ATOM 1499 O O . LEU A 1 188 ? 11.462 -12.077 -35.956 1.00 91.94 188 LEU A O 1
ATOM 1503 N N . MET A 1 189 ? 11.591 -10.112 -37.046 1.00 92.12 189 MET A N 1
ATOM 1504 C CA . MET A 1 189 ? 12.571 -9.509 -36.140 1.00 92.12 189 MET A CA 1
ATOM 1505 C C . MET A 1 189 ? 12.001 -9.335 -34.731 1.00 92.12 189 MET A C 1
ATOM 1507 O O . MET A 1 189 ? 12.650 -9.726 -33.761 1.00 92.12 189 MET A O 1
ATOM 1511 N N . TRP A 1 190 ? 10.782 -8.804 -34.615 1.00 91.62 190 TRP A N 1
ATOM 1512 C CA . TRP A 1 190 ? 10.089 -8.636 -33.339 1.00 91.62 190 TRP A CA 1
ATOM 1513 C C . TRP A 1 190 ? 9.822 -9.976 -32.644 1.00 91.62 190 TRP A C 1
ATOM 1515 O O . TRP A 1 190 ? 10.203 -10.144 -31.486 1.00 91.62 190 TRP A O 1
ATOM 1525 N N . ASP A 1 191 ? 9.316 -10.979 -33.365 1.00 91.12 191 ASP A N 1
ATOM 1526 C CA . ASP A 1 191 ? 9.108 -12.327 -32.825 1.00 91.12 191 ASP A CA 1
ATOM 1527 C C . ASP A 1 191 ? 10.421 -12.982 -32.359 1.00 91.12 191 ASP A C 1
ATOM 1529 O O . ASP A 1 191 ? 10.431 -13.749 -31.396 1.00 91.12 191 ASP A O 1
ATOM 1533 N N . SER A 1 192 ? 11.559 -12.659 -32.987 1.00 91.44 192 SER A N 1
ATOM 1534 C CA . SER A 1 192 ? 12.874 -13.128 -32.534 1.00 91.44 192 SER A CA 1
ATOM 1535 C C . SER A 1 192 ? 13.413 -12.389 -31.298 1.00 91.44 192 SER A C 1
ATOM 1537 O O . SER A 1 192 ? 14.357 -12.894 -30.670 1.00 91.44 192 SER A O 1
ATOM 1539 N N . MET A 1 193 ? 12.875 -11.209 -30.973 1.00 91.19 193 MET A N 1
ATOM 1540 C CA . MET A 1 193 ? 13.217 -10.428 -29.777 1.00 91.19 193 MET A CA 1
ATOM 1541 C C . MET A 1 193 ? 12.380 -10.834 -28.558 1.00 91.19 193 MET A C 1
ATOM 1543 O O . MET A 1 193 ? 12.851 -10.691 -27.432 1.00 91.19 193 MET A O 1
ATOM 1547 N N . ARG A 1 194 ? 11.184 -11.398 -28.751 1.00 90.31 194 ARG A N 1
ATOM 1548 C CA . ARG A 1 194 ? 10.338 -11.886 -27.650 1.00 90.31 194 ARG A CA 1
ATOM 1549 C C . ARG A 1 194 ? 11.086 -12.897 -26.779 1.00 90.31 194 ARG A C 1
ATOM 1551 O O . ARG A 1 194 ? 11.739 -13.813 -27.288 1.00 90.31 194 ARG A O 1
ATOM 1558 N N . ARG A 1 195 ? 10.983 -12.738 -25.455 1.00 88.12 195 ARG A N 1
ATOM 1559 C CA . ARG A 1 195 ? 11.602 -13.625 -24.451 1.00 88.12 195 ARG A CA 1
ATOM 1560 C C . ARG A 1 195 ? 13.120 -13.805 -24.606 1.00 88.12 195 ARG A C 1
ATOM 1562 O O . ARG A 1 195 ? 13.673 -14.830 -24.196 1.00 88.12 195 ARG A O 1
ATOM 1569 N N . ILE A 1 196 ? 13.819 -12.849 -25.224 1.00 89.06 196 ILE A N 1
ATOM 1570 C CA . ILE A 1 196 ? 15.281 -12.881 -25.308 1.00 89.06 196 ILE A CA 1
ATOM 1571 C C . ILE A 1 196 ? 15.896 -12.469 -23.967 1.00 89.06 196 ILE A C 1
ATOM 1573 O O . ILE A 1 196 ? 15.474 -11.499 -23.346 1.00 89.06 196 ILE A O 1
ATOM 1577 N N . SER A 1 197 ? 16.926 -13.194 -23.539 1.00 88.94 197 SER A N 1
ATOM 1578 C CA . SER A 1 197 ? 17.795 -12.791 -22.435 1.00 88.94 197 SER A CA 1
ATOM 1579 C C . SER A 1 197 ? 19.219 -12.668 -22.953 1.00 88.94 197 SER A C 1
ATOM 1581 O O . SER A 1 197 ? 19.702 -13.550 -23.675 1.00 88.94 197 SER A O 1
ATOM 1583 N N . ILE A 1 198 ? 19.868 -11.552 -22.629 1.00 88.00 198 ILE A N 1
ATOM 1584 C CA . ILE A 1 198 ? 21.255 -11.273 -22.988 1.00 88.00 198 ILE A CA 1
ATOM 1585 C C . ILE A 1 198 ? 22.037 -10.852 -21.742 1.00 88.00 198 ILE A C 1
ATOM 1587 O O . ILE A 1 198 ? 21.512 -10.128 -20.895 1.00 88.00 198 ILE A O 1
ATOM 1591 N N . PRO A 1 199 ? 23.307 -11.262 -21.614 1.00 84.62 199 PRO A N 1
ATOM 1592 C CA . PRO A 1 199 ? 24.168 -10.697 -20.590 1.00 84.62 199 PRO A CA 1
ATOM 1593 C C . PRO A 1 199 ? 24.404 -9.213 -20.892 1.00 84.62 199 PRO A C 1
ATOM 1595 O O . PRO A 1 199 ? 24.593 -8.829 -22.056 1.00 84.62 199 PRO A O 1
ATOM 1598 N N . GLY A 1 200 ? 24.402 -8.391 -19.847 1.00 79.38 200 GLY A N 1
ATOM 1599 C CA . GLY A 1 200 ? 24.755 -6.978 -19.901 1.00 79.38 200 GLY A CA 1
ATOM 1600 C C . GLY A 1 200 ? 26.242 -6.759 -20.184 1.00 79.38 200 GLY A C 1
ATOM 1601 O O . GLY A 1 200 ? 26.937 -7.618 -20.742 1.00 79.38 200 GLY A O 1
ATOM 1602 N N . MET A 1 201 ? 26.739 -5.575 -19.852 1.00 80.19 201 MET A N 1
ATOM 1603 C CA . MET A 1 201 ? 28.161 -5.254 -19.947 1.00 80.19 201 MET A CA 1
ATOM 1604 C C . MET A 1 201 ? 28.926 -5.909 -18.795 1.00 80.19 201 MET A C 1
ATOM 1606 O O . MET A 1 201 ? 28.401 -6.061 -17.698 1.00 80.19 201 MET A O 1
ATOM 1610 N N . MET A 1 202 ? 30.170 -6.306 -19.045 1.00 79.19 202 MET A N 1
ATOM 1611 C CA . MET A 1 202 ? 31.073 -6.826 -18.020 1.00 79.19 202 MET A CA 1
ATOM 1612 C C . MET A 1 202 ? 32.323 -5.957 -17.996 1.00 79.19 202 MET A C 1
ATOM 1614 O O . MET A 1 202 ? 32.903 -5.696 -19.050 1.00 79.19 202 MET A O 1
ATOM 1618 N N . SER A 1 203 ? 32.688 -5.501 -16.803 1.00 77.06 203 SER A N 1
ATOM 1619 C CA . SER A 1 203 ? 33.944 -4.812 -16.518 1.00 77.06 203 SER A CA 1
ATOM 1620 C C . SER A 1 203 ? 35.090 -5.822 -16.483 1.00 77.06 203 SER A C 1
ATOM 1622 O O . SER A 1 203 ? 34.894 -7.010 -16.199 1.00 77.06 203 SER A O 1
ATOM 1624 N N . ASN A 1 204 ? 36.304 -5.332 -16.712 1.00 72.62 204 ASN A N 1
ATOM 1625 C CA . ASN A 1 204 ? 37.536 -6.106 -16.574 1.00 72.62 204 ASN A CA 1
ATOM 1626 C C . ASN A 1 204 ? 37.747 -6.628 -15.140 1.00 72.62 204 ASN A C 1
ATOM 1628 O O . ASN A 1 204 ? 38.402 -7.650 -14.950 1.00 72.62 204 ASN A O 1
ATOM 1632 N N . ALA A 1 205 ? 37.158 -5.966 -14.138 1.00 69.25 205 ALA A N 1
ATOM 1633 C CA . ALA A 1 205 ? 37.181 -6.381 -12.735 1.00 69.25 205 ALA A CA 1
ATOM 1634 C C . ALA A 1 205 ? 36.117 -7.446 -12.387 1.00 69.25 205 ALA A C 1
ATOM 1636 O O . ALA A 1 205 ? 35.953 -7.797 -11.220 1.00 69.25 205 ALA A O 1
ATOM 1637 N N . GLY A 1 206 ? 35.369 -7.953 -13.375 1.00 67.56 206 GLY A N 1
ATOM 1638 C CA . GLY A 1 206 ? 34.324 -8.963 -13.177 1.00 67.56 206 GLY A CA 1
ATOM 1639 C C . GLY A 1 206 ? 32.978 -8.406 -12.701 1.00 67.56 206 GLY A C 1
ATOM 1640 O O . GLY A 1 206 ? 32.064 -9.179 -12.418 1.00 67.56 206 GLY A O 1
ATOM 1641 N N . VAL A 1 207 ? 32.823 -7.080 -12.635 1.00 67.38 207 VAL A N 1
ATOM 1642 C CA . VAL A 1 207 ? 31.543 -6.432 -12.313 1.00 67.38 207 VAL A CA 1
ATOM 1643 C C . VAL A 1 207 ? 30.639 -6.470 -13.544 1.00 67.38 207 VAL A C 1
ATOM 1645 O O . VAL A 1 207 ? 30.973 -5.914 -14.590 1.00 67.38 207 VAL A O 1
ATOM 1648 N N . ALA A 1 208 ? 29.496 -7.145 -13.434 1.00 70.81 208 ALA A N 1
ATOM 1649 C CA . ALA A 1 208 ? 28.520 -7.251 -14.511 1.00 70.81 208 ALA A CA 1
ATOM 1650 C C . ALA A 1 208 ? 27.345 -6.292 -14.291 1.00 70.81 208 ALA A C 1
ATOM 1652 O O . ALA A 1 208 ? 26.785 -6.217 -13.198 1.00 70.81 208 ALA A O 1
ATOM 1653 N N . SER A 1 209 ? 26.902 -5.658 -15.371 1.00 70.62 209 SER A N 1
ATOM 1654 C CA . SER A 1 209 ? 25.750 -4.756 -15.435 1.00 70.62 209 SER A CA 1
ATOM 1655 C C . SER A 1 209 ? 24.400 -5.506 -15.362 1.00 70.62 209 SER A C 1
ATOM 1657 O O . SER A 1 209 ? 23.362 -4.996 -15.768 1.00 70.62 209 SER A O 1
ATOM 1659 N N . GLY A 1 210 ? 24.399 -6.761 -14.905 1.00 77.69 210 GLY A N 1
ATOM 1660 C CA . GLY A 1 210 ? 23.222 -7.630 -14.876 1.00 77.69 210 GLY A CA 1
ATOM 1661 C C . GLY A 1 210 ? 22.866 -8.254 -16.230 1.00 77.69 210 GLY A C 1
ATOM 1662 O O . GLY A 1 210 ? 23.659 -8.271 -17.171 1.00 77.69 210 GLY A O 1
ATOM 1663 N N . THR A 1 211 ? 21.668 -8.827 -16.316 1.00 83.44 211 THR A N 1
ATOM 1664 C CA . THR A 1 211 ? 21.116 -9.448 -17.531 1.00 83.44 211 THR A CA 1
ATOM 1665 C C . THR A 1 211 ? 19.962 -8.619 -18.064 1.00 83.44 211 THR A C 1
ATOM 1667 O O . THR A 1 211 ? 19.085 -8.229 -17.302 1.00 83.44 211 THR A O 1
ATOM 1670 N N . VAL A 1 212 ? 19.912 -8.390 -19.372 1.00 86.88 212 VAL A N 1
ATOM 1671 C CA . VAL A 1 212 ? 18.789 -7.706 -20.014 1.00 86.88 212 VAL A CA 1
ATOM 1672 C C . VAL A 1 212 ? 17.821 -8.761 -20.521 1.00 86.88 212 VAL A C 1
ATOM 1674 O O . VAL A 1 212 ? 18.187 -9.602 -21.343 1.00 86.88 212 VAL A O 1
ATOM 1677 N N . MET A 1 213 ? 16.594 -8.726 -20.012 1.00 88.75 213 MET A N 1
ATOM 1678 C CA . MET A 1 213 ? 15.535 -9.661 -20.374 1.00 88.75 213 MET A CA 1
ATOM 1679 C C . MET A 1 213 ? 14.392 -8.901 -21.032 1.00 88.75 213 MET A C 1
ATOM 1681 O O . MET A 1 213 ? 13.984 -7.856 -20.526 1.00 88.75 213 MET A O 1
ATOM 1685 N N . LEU A 1 214 ? 13.888 -9.430 -22.145 1.00 90.44 214 LEU A N 1
ATOM 1686 C CA . LEU A 1 214 ? 12.632 -8.982 -22.731 1.00 90.44 214 LEU A CA 1
ATOM 1687 C C . LEU A 1 214 ? 11.508 -9.950 -22.394 1.00 90.44 214 LEU A C 1
ATOM 1689 O O . LEU A 1 214 ? 11.710 -11.162 -22.288 1.00 90.44 214 LEU A O 1
ATOM 1693 N N . ASP A 1 215 ? 10.324 -9.388 -22.254 1.00 89.69 215 ASP A N 1
ATOM 1694 C CA . ASP A 1 215 ? 9.094 -10.091 -21.964 1.00 89.69 215 ASP A CA 1
ATOM 1695 C C . ASP A 1 215 ? 8.473 -10.698 -23.241 1.00 89.69 215 ASP A C 1
ATOM 1697 O O . ASP A 1 215 ? 9.102 -10.768 -24.308 1.00 89.69 215 ASP A O 1
ATOM 1701 N N . ASP A 1 216 ? 7.246 -11.207 -23.140 1.00 89.75 216 ASP A N 1
ATOM 1702 C CA . ASP A 1 216 ? 6.551 -11.779 -24.296 1.00 89.75 216 ASP A CA 1
ATOM 1703 C C . ASP A 1 216 ? 6.051 -10.736 -25.313 1.00 89.75 216 ASP A C 1
ATOM 1705 O O . ASP A 1 216 ? 5.773 -11.100 -26.451 1.00 89.75 216 ASP A O 1
ATOM 1709 N N . LEU A 1 217 ? 5.981 -9.456 -24.948 1.00 89.94 217 LEU A N 1
ATOM 1710 C CA . LEU A 1 217 ? 5.655 -8.326 -25.827 1.00 89.94 217 LEU A CA 1
ATOM 1711 C C . LEU A 1 217 ? 6.913 -7.640 -26.401 1.00 89.94 217 LEU A C 1
ATOM 1713 O O . LEU A 1 217 ? 6.805 -6.707 -27.198 1.00 89.94 217 LEU A O 1
ATOM 1717 N N . ALA A 1 218 ? 8.098 -8.160 -26.066 1.00 89.56 218 ALA A N 1
ATOM 1718 C CA . ALA A 1 218 ? 9.410 -7.583 -26.352 1.00 89.56 218 ALA A CA 1
ATOM 1719 C C . ALA A 1 218 ? 9.698 -6.264 -25.601 1.00 89.56 218 ALA A C 1
ATOM 1721 O O . ALA A 1 218 ? 10.519 -5.460 -26.042 1.00 89.56 218 ALA A O 1
ATOM 1722 N N . GLU A 1 219 ? 9.071 -6.065 -24.443 1.00 89.50 219 GLU A N 1
ATOM 1723 C CA . GLU A 1 219 ? 9.363 -4.981 -23.507 1.00 89.50 219 GLU A CA 1
ATOM 1724 C C . GLU A 1 219 ? 10.437 -5.409 -22.500 1.00 89.50 219 GLU A C 1
ATOM 1726 O O . GLU A 1 219 ? 10.525 -6.572 -22.102 1.00 89.50 219 GLU A O 1
ATOM 1731 N N . ARG A 1 220 ? 11.302 -4.474 -22.089 1.00 87.44 220 ARG A N 1
ATOM 1732 C CA . ARG A 1 220 ? 12.380 -4.767 -21.135 1.00 87.44 220 ARG A CA 1
ATOM 1733 C C . ARG A 1 220 ? 11.801 -5.007 -19.750 1.00 87.44 220 ARG A C 1
ATOM 1735 O O . ARG A 1 220 ? 11.072 -4.167 -19.236 1.00 87.44 220 ARG A O 1
ATOM 1742 N N . ILE A 1 221 ? 12.215 -6.102 -19.119 1.00 87.06 221 ILE A N 1
ATOM 1743 C CA . ILE A 1 221 ? 11.881 -6.400 -17.730 1.00 87.06 221 ILE A CA 1
ATOM 1744 C C . ILE A 1 221 ? 12.997 -5.848 -16.828 1.00 87.06 221 ILE A C 1
ATOM 1746 O O . ILE A 1 221 ? 14.130 -6.339 -16.895 1.00 87.06 221 ILE A O 1
ATOM 1750 N N . PRO A 1 222 ? 12.723 -4.822 -16.009 1.00 81.12 222 PRO A N 1
ATOM 1751 C CA . PRO A 1 222 ? 13.696 -4.274 -15.065 1.00 81.12 222 PRO A CA 1
ATOM 1752 C C . PRO A 1 222 ? 13.813 -5.122 -13.788 1.00 81.12 222 PRO A C 1
ATOM 1754 O O . PRO A 1 222 ? 12.911 -5.885 -13.428 1.00 81.12 222 PRO A O 1
ATOM 1757 N N . PHE A 1 223 ? 14.936 -4.958 -13.087 1.00 83.00 223 PHE A N 1
ATOM 1758 C CA . PHE A 1 223 ? 15.186 -5.541 -11.768 1.00 83.00 223 PHE A CA 1
ATOM 1759 C C . PHE A 1 223 ? 14.912 -4.481 -10.707 1.00 83.00 223 PHE A C 1
ATOM 1761 O O . PHE A 1 223 ? 15.576 -3.449 -10.680 1.00 83.00 223 PHE A O 1
ATOM 1768 N N . TYR A 1 224 ? 13.958 -4.733 -9.817 1.00 86.69 224 TYR A N 1
ATOM 1769 C CA . TYR A 1 224 ? 13.594 -3.775 -8.774 1.00 86.69 224 TYR A CA 1
ATOM 1770 C C . TYR A 1 224 ? 14.156 -4.200 -7.418 1.00 86.69 224 TYR A C 1
ATOM 1772 O O . TYR A 1 224 ? 14.385 -5.383 -7.169 1.00 86.69 224 TYR A O 1
ATOM 1780 N N . SER A 1 225 ? 14.312 -3.243 -6.514 1.00 85.38 225 SER A N 1
ATOM 1781 C CA . SER A 1 225 ? 14.494 -3.513 -5.088 1.00 85.38 225 SER A CA 1
ATOM 1782 C C . SER A 1 225 ? 13.604 -2.599 -4.260 1.00 85.38 225 SER A C 1
ATOM 1784 O O . SER A 1 225 ? 13.215 -1.516 -4.695 1.00 85.38 225 SER A O 1
ATOM 1786 N N . ALA A 1 226 ? 13.258 -3.062 -3.061 1.00 87.19 226 ALA A N 1
ATOM 1787 C CA . ALA A 1 226 ? 12.622 -2.239 -2.048 1.00 87.19 226 ALA A CA 1
ATOM 1788 C C . ALA A 1 226 ? 13.682 -1.645 -1.117 1.00 87.19 226 ALA A C 1
ATOM 1790 O O . ALA A 1 226 ? 14.566 -2.351 -0.615 1.00 87.19 226 ALA A O 1
ATOM 1791 N N . PHE A 1 227 ? 13.548 -0.351 -0.861 1.00 81.94 227 PHE A N 1
ATOM 1792 C CA . PHE A 1 227 ? 14.466 0.449 -0.072 1.00 81.94 227 PHE A CA 1
ATOM 1793 C C . PHE A 1 227 ? 13.746 1.064 1.126 1.00 81.94 227 PHE A C 1
ATOM 1795 O O . PHE A 1 227 ? 12.629 1.570 1.014 1.00 81.94 227 PHE A O 1
ATOM 1802 N N . PHE A 1 228 ? 14.423 1.033 2.270 1.00 77.62 228 PHE A N 1
ATOM 1803 C CA . PHE A 1 228 ? 14.057 1.726 3.498 1.00 77.62 228 PHE A CA 1
ATOM 1804 C C . PHE A 1 228 ? 15.353 2.172 4.176 1.00 77.62 228 PHE A C 1
ATOM 1806 O O . PHE A 1 228 ? 15.995 1.379 4.864 1.00 77.62 228 PHE A O 1
ATOM 1813 N N . VAL A 1 229 ? 15.812 3.396 3.890 1.00 74.12 229 VAL A N 1
ATOM 1814 C CA . VAL A 1 229 ? 17.188 3.886 4.155 1.00 74.12 229 VAL A CA 1
ATOM 1815 C C . VAL A 1 229 ? 18.284 3.092 3.409 1.00 74.12 229 VAL A C 1
ATOM 1817 O O . VAL A 1 229 ? 19.200 3.687 2.852 1.00 74.12 229 VAL A O 1
ATOM 1820 N N . LYS A 1 230 ? 18.186 1.759 3.347 1.00 74.44 230 LYS A N 1
ATOM 1821 C CA . LYS A 1 230 ? 18.991 0.814 2.563 1.00 74.44 230 LYS A CA 1
ATOM 1822 C C . LYS A 1 230 ? 18.081 -0.201 1.861 1.00 74.44 230 LYS A C 1
ATOM 1824 O O . LYS A 1 230 ? 16.928 -0.382 2.253 1.00 74.44 230 LYS A O 1
ATOM 1829 N N . ALA A 1 231 ? 18.600 -0.877 0.837 1.00 76.12 231 ALA A N 1
ATOM 1830 C CA . ALA A 1 231 ? 17.894 -1.978 0.180 1.00 76.12 231 ALA A CA 1
ATOM 1831 C C . ALA A 1 231 ? 17.653 -3.125 1.174 1.00 76.12 231 ALA A C 1
ATOM 1833 O O . ALA A 1 231 ? 18.607 -3.625 1.772 1.00 76.12 231 ALA A O 1
ATOM 1834 N N . PHE A 1 232 ? 16.399 -3.545 1.343 1.00 83.31 232 PHE A N 1
ATOM 1835 C CA . PHE A 1 232 ? 16.032 -4.629 2.264 1.00 83.31 232 PHE A CA 1
ATOM 1836 C C . PHE A 1 232 ? 15.357 -5.812 1.567 1.00 83.31 232 PHE A C 1
ATOM 1838 O O . PHE A 1 232 ? 15.363 -6.907 2.123 1.00 83.31 232 PHE A O 1
ATOM 1845 N N . ALA A 1 233 ? 14.808 -5.634 0.363 1.00 84.88 233 ALA A N 1
ATOM 1846 C CA . ALA A 1 233 ? 14.268 -6.727 -0.440 1.00 84.88 233 ALA A CA 1
ATOM 1847 C C . ALA A 1 233 ? 14.652 -6.564 -1.912 1.00 84.88 233 ALA A C 1
ATOM 1849 O O . ALA A 1 233 ? 14.586 -5.465 -2.458 1.00 84.88 233 ALA A O 1
ATOM 1850 N N . ASN A 1 234 ? 15.019 -7.669 -2.553 1.00 87.00 234 ASN A N 1
ATOM 1851 C CA . ASN A 1 234 ? 15.283 -7.731 -3.987 1.00 87.00 234 ASN A CA 1
ATOM 1852 C C . ASN A 1 234 ? 14.067 -8.303 -4.708 1.00 87.00 234 ASN A C 1
ATOM 1854 O O . ASN A 1 234 ? 13.408 -9.208 -4.197 1.00 87.00 234 ASN A O 1
ATOM 1858 N N . MET A 1 235 ? 13.784 -7.787 -5.898 1.00 88.56 235 MET A N 1
ATOM 1859 C CA . MET A 1 235 ? 12.655 -8.196 -6.722 1.00 88.56 235 MET A CA 1
ATOM 1860 C C . MET A 1 235 ? 13.162 -8.627 -8.097 1.00 88.56 235 MET A C 1
ATOM 1862 O O . MET A 1 235 ? 13.414 -7.805 -8.981 1.00 88.56 235 MET A O 1
ATOM 1866 N N . ALA A 1 236 ? 13.329 -9.936 -8.266 1.00 87.06 236 ALA A N 1
ATOM 1867 C CA . ALA A 1 236 ? 13.854 -10.520 -9.492 1.00 87.06 236 ALA A CA 1
ATOM 1868 C C . ALA A 1 236 ? 12.710 -11.053 -10.370 1.00 87.06 236 ALA A C 1
ATOM 1870 O O . ALA A 1 236 ? 11.865 -11.809 -9.878 1.00 87.06 236 ALA A O 1
ATOM 1871 N N . PRO A 1 237 ? 12.663 -10.700 -11.665 1.00 88.56 237 PRO A N 1
ATOM 1872 C CA . PRO A 1 237 ? 11.673 -11.245 -12.577 1.00 88.56 237 PRO A CA 1
ATOM 1873 C C . PRO A 1 237 ? 11.977 -12.701 -12.944 1.00 88.56 237 PRO A C 1
ATOM 1875 O O . PRO A 1 237 ? 13.127 -13.113 -13.090 1.00 88.56 237 PRO A O 1
ATOM 1878 N N . SER A 1 238 ? 10.918 -13.474 -13.153 1.00 87.38 238 SER A N 1
ATOM 1879 C CA . SER A 1 238 ? 10.953 -14.848 -13.643 1.00 87.38 238 SER A CA 1
ATOM 1880 C C . SER A 1 238 ? 9.917 -15.029 -14.751 1.00 87.38 238 SER A C 1
ATOM 1882 O O . SER A 1 238 ? 8.813 -14.489 -14.687 1.00 87.38 238 SER A O 1
ATOM 1884 N N . MET A 1 239 ? 10.279 -15.750 -15.812 1.00 84.75 239 MET A N 1
ATOM 1885 C CA . MET A 1 239 ? 9.395 -15.933 -16.965 1.00 84.75 239 MET A CA 1
ATOM 1886 C C . MET A 1 239 ? 8.340 -16.997 -16.671 1.00 84.75 239 MET A C 1
ATOM 1888 O O . MET A 1 239 ? 8.672 -18.108 -16.257 1.00 84.75 239 MET A O 1
ATOM 1892 N N . VAL A 1 240 ? 7.077 -16.689 -16.966 1.00 86.19 240 VAL A N 1
ATOM 1893 C CA . VAL A 1 240 ? 5.978 -17.649 -16.823 1.00 86.19 240 VAL A CA 1
ATOM 1894 C C . VAL A 1 240 ? 5.946 -18.567 -18.047 1.00 86.19 240 VAL A C 1
ATOM 1896 O O . VAL A 1 240 ? 5.926 -18.105 -19.198 1.00 86.19 240 VAL A O 1
ATOM 1899 N N . ALA A 1 241 ? 5.949 -19.878 -17.798 1.00 79.31 241 ALA A N 1
ATOM 1900 C CA . ALA A 1 241 ? 5.775 -20.897 -18.830 1.00 79.31 241 ALA A CA 1
ATOM 1901 C C . ALA A 1 241 ? 4.315 -20.926 -19.319 1.00 79.31 241 ALA A C 1
ATOM 1903 O O . ALA A 1 241 ? 3.395 -20.714 -18.537 1.00 79.31 241 ALA A O 1
ATOM 1904 N N . ASN A 1 242 ? 4.097 -21.214 -20.607 1.00 81.44 242 ASN A N 1
ATOM 1905 C CA . ASN A 1 242 ? 2.762 -21.345 -21.216 1.00 81.44 242 ASN A CA 1
ATOM 1906 C C . ASN A 1 242 ? 1.870 -20.092 -21.099 1.00 81.44 242 ASN A C 1
ATOM 1908 O O . ASN A 1 242 ? 0.672 -20.195 -20.848 1.00 81.44 242 ASN A O 1
ATOM 1912 N N . CYS A 1 243 ? 2.450 -18.910 -21.300 1.00 81.88 243 CYS A N 1
ATOM 1913 C CA . CYS A 1 243 ? 1.715 -17.647 -21.344 1.00 81.88 243 CYS A CA 1
ATOM 1914 C C . CYS A 1 243 ? 1.824 -17.013 -22.738 1.00 81.88 243 CYS A C 1
ATOM 1916 O O . CYS A 1 243 ? 2.896 -17.035 -23.343 1.00 81.88 243 CYS A O 1
ATOM 1918 N N . ASP A 1 244 ? 0.711 -16.477 -23.235 1.00 84.12 244 ASP A N 1
ATOM 1919 C CA . ASP A 1 244 ? 0.593 -15.841 -24.550 1.00 84.12 244 ASP A CA 1
ATOM 1920 C C . ASP A 1 244 ? 0.192 -14.374 -24.361 1.00 84.12 244 ASP A C 1
ATOM 1922 O O . ASP A 1 244 ? -0.993 -14.037 -24.268 1.00 84.12 244 ASP A O 1
ATOM 1926 N N . GLY A 1 245 ? 1.206 -13.516 -24.266 1.00 81.88 245 GLY A N 1
ATOM 1927 C CA . GLY A 1 245 ? 1.072 -12.102 -23.938 1.00 81.88 245 GLY A CA 1
ATOM 1928 C C . GLY A 1 245 ? 0.296 -11.317 -24.986 1.00 81.88 245 GLY A C 1
ATOM 1929 O O . GLY A 1 245 ? -0.344 -10.322 -24.659 1.00 81.88 245 GLY A O 1
ATOM 1930 N N . LEU A 1 246 ? 0.255 -11.806 -26.228 1.00 84.00 246 LEU A N 1
ATOM 1931 C CA . LEU A 1 246 ? -0.516 -11.202 -27.314 1.00 84.00 246 LEU A CA 1
ATOM 1932 C C . LEU A 1 246 ? -2.030 -11.310 -27.111 1.00 84.00 246 LEU A C 1
ATOM 1934 O O . LEU A 1 246 ? -2.772 -10.447 -27.573 1.00 84.00 246 LEU A O 1
ATOM 1938 N N . LYS A 1 247 ? -2.500 -12.363 -26.431 1.00 84.44 247 LYS A N 1
ATOM 1939 C CA . LYS A 1 247 ? -3.930 -12.545 -26.130 1.00 84.44 247 LYS A CA 1
ATOM 1940 C C . LYS A 1 247 ? -4.343 -11.823 -24.861 1.00 84.44 247 LYS A C 1
ATOM 1942 O O . LYS A 1 247 ? -5.456 -11.314 -24.781 1.00 84.44 247 LYS A O 1
ATOM 1947 N N . THR A 1 248 ? -3.471 -11.828 -23.857 1.00 79.00 248 THR A N 1
ATOM 1948 C CA . THR A 1 248 ? -3.762 -11.269 -22.533 1.00 79.00 248 THR A CA 1
ATOM 1949 C C . THR A 1 248 ? -3.387 -9.797 -22.409 1.00 79.00 248 THR A C 1
ATOM 1951 O O . THR A 1 248 ? -3.851 -9.146 -21.477 1.00 79.00 248 THR A O 1
ATOM 1954 N N . GLY A 1 249 ? -2.556 -9.271 -23.316 1.00 79.12 249 GLY A N 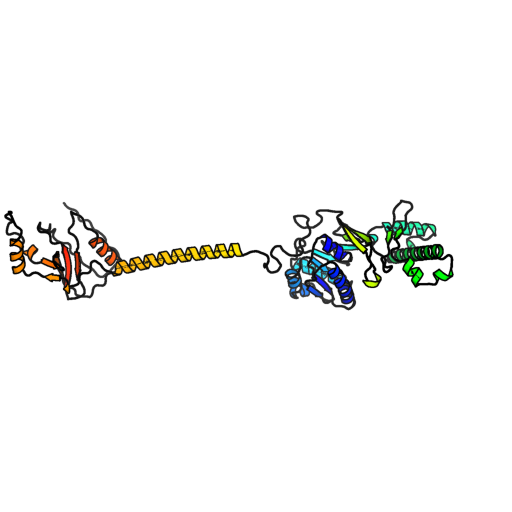1
ATOM 1955 C CA . GLY A 1 249 ? -1.958 -7.941 -23.194 1.00 79.12 249 GLY A CA 1
ATOM 1956 C C . GLY A 1 249 ? -1.006 -7.838 -22.000 1.00 79.12 249 GLY A C 1
ATOM 1957 O O . GLY A 1 249 ? -0.915 -6.782 -21.382 1.00 79.12 249 GLY A O 1
ATOM 1958 N N . THR A 1 250 ? -0.359 -8.942 -21.607 1.00 79.69 250 THR A N 1
ATOM 1959 C CA . THR A 1 250 ? 0.526 -8.997 -20.433 1.00 79.69 250 THR A CA 1
ATOM 1960 C C . THR A 1 250 ? 1.914 -9.507 -20.801 1.00 79.69 250 THR A C 1
ATOM 1962 O O . THR A 1 250 ? 2.056 -10.384 -21.646 1.00 79.69 250 THR A O 1
ATOM 1965 N N . GLY A 1 251 ? 2.944 -9.023 -20.105 1.00 78.94 251 GLY A N 1
ATOM 1966 C CA . GLY A 1 251 ? 4.339 -9.387 -20.379 1.00 78.94 251 GLY A CA 1
ATOM 1967 C C . GLY A 1 251 ? 4.753 -10.827 -20.047 1.00 78.94 251 GLY A C 1
ATOM 1968 O O . GLY A 1 251 ? 5.872 -11.239 -20.340 1.00 78.94 251 GLY A O 1
ATOM 1969 N N . CYS A 1 252 ? 3.872 -11.641 -19.457 1.00 85.50 252 CYS A N 1
ATOM 1970 C CA . CYS A 1 252 ? 4.157 -13.039 -19.103 1.00 85.50 252 CYS A CA 1
ATOM 1971 C C . CYS A 1 252 ? 5.390 -13.255 -18.199 1.00 85.50 252 CYS A C 1
ATOM 1973 O O . CYS A 1 252 ? 6.152 -14.212 -18.381 1.00 85.50 252 CYS A O 1
ATOM 1975 N N . PHE A 1 253 ? 5.562 -12.403 -17.192 1.00 88.44 253 PHE A N 1
ATOM 1976 C CA . PHE A 1 253 ? 6.566 -12.561 -16.143 1.00 88.44 253 PHE A CA 1
ATOM 1977 C C . PHE A 1 253 ? 5.927 -12.425 -14.756 1.00 88.44 253 PHE A C 1
ATOM 1979 O O . PHE A 1 253 ? 4.903 -11.762 -14.598 1.00 88.44 253 PHE A O 1
ATOM 1986 N N . GLU A 1 254 ? 6.537 -13.051 -13.753 1.00 86.88 254 GLU A N 1
ATOM 1987 C CA . GLU A 1 254 ? 6.212 -12.871 -12.338 1.00 86.88 254 GLU A CA 1
ATOM 1988 C C . GLU A 1 254 ? 7.449 -12.358 -11.603 1.00 86.88 254 GLU A C 1
ATOM 1990 O O . GLU A 1 254 ? 8.573 -12.789 -11.869 1.00 86.88 254 GLU A O 1
ATOM 1995 N N . ILE A 1 255 ? 7.247 -11.416 -10.687 1.00 89.25 255 ILE A N 1
ATOM 1996 C CA . ILE A 1 255 ? 8.317 -10.843 -9.877 1.00 89.25 255 ILE A CA 1
ATOM 1997 C C . ILE A 1 255 ? 8.371 -11.590 -8.547 1.00 89.25 255 ILE A C 1
ATOM 1999 O O . ILE A 1 255 ? 7.429 -11.533 -7.757 1.00 89.25 255 ILE A O 1
ATOM 2003 N N . ASN A 1 256 ? 9.501 -12.245 -8.290 1.00 89.25 256 ASN A N 1
ATOM 2004 C CA . ASN A 1 256 ? 9.765 -12.915 -7.025 1.00 89.25 256 ASN A CA 1
ATOM 2005 C C . ASN A 1 256 ? 10.479 -11.958 -6.074 1.00 89.25 256 ASN A C 1
ATOM 2007 O O . ASN A 1 256 ? 11.530 -11.404 -6.403 1.00 89.25 256 ASN A O 1
ATOM 2011 N N . VAL A 1 257 ? 9.904 -11.785 -4.885 1.00 88.94 257 VAL A N 1
ATOM 2012 C CA . VAL A 1 257 ? 10.440 -10.916 -3.837 1.00 88.94 257 VAL A CA 1
ATOM 2013 C C . VAL A 1 257 ? 11.235 -11.759 -2.843 1.00 88.94 257 VAL A C 1
ATOM 2015 O O . VAL A 1 257 ? 10.740 -12.748 -2.307 1.00 88.94 257 VAL A O 1
ATOM 2018 N N . THR A 1 258 ? 12.479 -11.367 -2.592 1.00 87.50 258 THR A N 1
ATOM 2019 C CA . THR A 1 258 ? 13.367 -12.010 -1.618 1.00 87.50 258 THR A CA 1
ATOM 2020 C C . THR A 1 258 ? 13.864 -10.980 -0.615 1.00 87.50 258 THR A C 1
ATOM 2022 O O . THR A 1 258 ? 14.499 -9.998 -1.001 1.00 87.50 258 THR A O 1
ATOM 2025 N N . GLU A 1 259 ? 13.604 -11.207 0.669 1.00 83.81 259 GLU A N 1
ATOM 2026 C CA . GLU A 1 259 ? 14.073 -10.339 1.752 1.00 83.81 259 GLU A CA 1
ATOM 2027 C C . GLU A 1 259 ? 15.562 -10.564 2.026 1.00 83.81 259 GLU A C 1
ATOM 2029 O O . GLU A 1 259 ? 16.010 -11.686 2.258 1.00 83.81 259 GLU A O 1
ATOM 2034 N N . VAL A 1 260 ? 16.324 -9.475 2.006 1.00 81.06 260 VAL A N 1
ATOM 2035 C CA . VAL A 1 260 ? 17.769 -9.429 2.262 1.00 81.06 260 VAL A CA 1
ATOM 2036 C C . VAL A 1 260 ? 18.049 -9.005 3.706 1.00 81.06 260 VAL A C 1
ATOM 2038 O O . VAL A 1 260 ? 19.021 -9.460 4.305 1.00 81.06 260 VAL A O 1
ATOM 2041 N N . LEU A 1 261 ? 17.188 -8.161 4.284 1.00 78.12 261 LEU A N 1
ATOM 2042 C CA . LEU A 1 261 ? 17.293 -7.684 5.663 1.00 78.12 261 LEU A CA 1
ATOM 2043 C C . LEU A 1 261 ? 16.000 -7.966 6.432 1.00 78.12 261 LEU A C 1
ATOM 2045 O O . LEU A 1 261 ? 1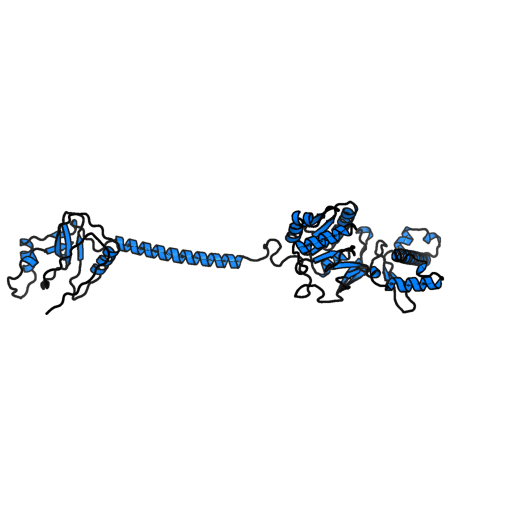4.902 -7.756 5.924 1.00 78.12 261 LEU A O 1
ATOM 2049 N N . LYS A 1 262 ? 16.147 -8.403 7.686 1.00 74.56 262 LYS A N 1
ATOM 2050 C CA . LYS A 1 262 ? 15.049 -8.583 8.648 1.00 74.56 262 LYS A CA 1
ATOM 2051 C C . LYS A 1 262 ? 15.091 -7.472 9.699 1.00 74.56 262 LYS A C 1
ATOM 2053 O O . LYS A 1 262 ? 16.155 -6.908 9.941 1.00 74.56 262 LYS A O 1
ATOM 2058 N N . SER A 1 263 ? 13.950 -7.185 10.328 1.00 72.12 263 SER A N 1
ATOM 2059 C CA . SER A 1 263 ? 13.832 -6.220 11.438 1.00 72.12 263 SER A CA 1
ATOM 2060 C C . SER A 1 263 ? 14.273 -4.791 11.094 1.00 72.12 263 SER A C 1
ATOM 2062 O O . SER A 1 263 ? 14.860 -4.097 11.919 1.00 72.12 263 SER A O 1
ATOM 2064 N N . PHE A 1 264 ? 14.012 -4.351 9.862 1.00 77.62 264 PHE A N 1
ATOM 2065 C CA . PHE A 1 264 ? 14.361 -3.004 9.399 1.00 77.62 264 PHE A CA 1
ATOM 2066 C C . PHE A 1 264 ? 13.282 -1.955 9.720 1.00 77.62 264 PHE A C 1
ATOM 2068 O O . PHE A 1 264 ? 13.561 -0.759 9.653 1.00 77.62 264 PHE A O 1
ATOM 2075 N N . TRP A 1 265 ? 12.051 -2.382 10.023 1.00 83.25 265 TRP A N 1
ATOM 2076 C CA . TRP A 1 265 ? 10.912 -1.481 10.192 1.00 83.25 265 TRP A CA 1
ATOM 2077 C C . TRP A 1 265 ? 10.942 -0.789 11.569 1.00 83.25 265 TRP A C 1
ATOM 2079 O O . TRP A 1 265 ? 11.248 -1.451 12.558 1.00 83.25 265 TRP A O 1
ATOM 2089 N N . PRO A 1 266 ? 10.595 0.508 11.688 1.00 76.25 266 PRO A N 1
ATOM 2090 C CA . PRO A 1 266 ? 10.691 1.278 12.934 1.00 76.25 266 PRO A CA 1
ATOM 2091 C C . PRO A 1 266 ? 9.547 0.992 13.929 1.00 76.25 266 PRO A C 1
ATOM 2093 O O . PRO A 1 266 ? 9.134 1.868 14.686 1.00 76.25 266 PRO A O 1
ATOM 2096 N N . ALA A 1 267 ? 9.016 -0.230 13.936 1.00 76.50 267 ALA A N 1
ATOM 2097 C CA . ALA A 1 267 ? 8.079 -0.703 14.948 1.00 76.50 267 ALA A CA 1
ATOM 2098 C C . ALA A 1 267 ? 8.830 -1.433 16.075 1.00 76.50 267 ALA A C 1
ATOM 2100 O O . ALA A 1 267 ? 9.953 -1.896 15.890 1.00 76.50 267 ALA A O 1
ATOM 2101 N N . ILE A 1 268 ? 8.211 -1.548 17.253 1.00 74.69 268 ILE A N 1
ATOM 2102 C CA . ILE A 1 268 ? 8.817 -2.184 18.443 1.00 74.69 268 ILE A CA 1
ATOM 2103 C C . ILE A 1 268 ? 9.216 -3.645 18.160 1.00 74.69 268 ILE A C 1
ATOM 2105 O O . ILE A 1 268 ? 10.185 -4.153 18.716 1.00 74.69 268 ILE A O 1
ATOM 2109 N N . ASP A 1 269 ? 8.472 -4.309 17.281 1.00 76.12 269 ASP A N 1
ATOM 2110 C CA . ASP A 1 269 ? 8.689 -5.680 16.825 1.00 76.12 269 ASP A CA 1
ATOM 2111 C C . ASP A 1 269 ? 9.594 -5.781 15.581 1.00 76.12 269 ASP A C 1
ATOM 2113 O O . ASP A 1 269 ? 10.051 -6.872 15.238 1.00 76.12 269 ASP A O 1
ATOM 2117 N N . GLY A 1 270 ? 9.891 -4.663 14.913 1.00 76.50 270 GLY A N 1
ATOM 2118 C CA . GLY A 1 270 ? 10.659 -4.630 13.669 1.00 76.50 270 GLY A CA 1
ATOM 2119 C C . GLY A 1 270 ? 9.903 -5.172 12.450 1.00 76.50 270 GLY A C 1
ATOM 2120 O O . GLY A 1 270 ? 10.532 -5.447 11.424 1.00 76.50 270 GLY A O 1
ATOM 2121 N N . ILE A 1 271 ? 8.583 -5.362 12.553 1.00 81.25 271 ILE A N 1
ATOM 2122 C CA . ILE A 1 271 ? 7.750 -5.994 11.523 1.00 81.25 271 ILE A CA 1
ATOM 2123 C C . ILE A 1 271 ? 6.877 -4.934 10.847 1.00 81.25 271 ILE A C 1
ATOM 2125 O O . ILE A 1 271 ? 6.435 -3.967 11.461 1.00 81.25 271 ILE A O 1
ATOM 2129 N N . LEU A 1 272 ? 6.633 -5.119 9.552 1.00 85.50 272 LEU A N 1
ATOM 2130 C CA . LEU A 1 272 ? 5.679 -4.316 8.798 1.00 85.50 272 LEU A CA 1
ATOM 2131 C C . LEU A 1 272 ? 4.240 -4.537 9.315 1.00 85.50 272 LEU A C 1
ATOM 2133 O O . LEU A 1 272 ? 3.848 -5.685 9.542 1.00 85.50 272 LEU A O 1
ATOM 2137 N N . PRO A 1 273 ? 3.417 -3.483 9.454 1.00 86.06 273 PRO A N 1
ATOM 2138 C CA . PRO A 1 273 ? 2.048 -3.627 9.926 1.00 86.06 273 PRO A CA 1
ATOM 2139 C C . PRO A 1 273 ? 1.172 -4.404 8.938 1.00 86.06 273 PRO A C 1
ATOM 2141 O O . PRO A 1 273 ? 1.415 -4.471 7.730 1.00 86.06 273 PRO A O 1
ATOM 2144 N N . ILE A 1 274 ? 0.106 -4.989 9.477 1.00 86.69 274 ILE A N 1
ATOM 2145 C CA . ILE A 1 274 ? -0.937 -5.666 8.703 1.00 86.69 274 ILE A CA 1
ATOM 2146 C C . ILE A 1 274 ? -1.837 -4.649 7.980 1.00 86.69 274 ILE A C 1
ATOM 2148 O O . ILE A 1 274 ? -2.017 -3.519 8.432 1.00 86.69 274 ILE A O 1
ATOM 2152 N N . ASP A 1 275 ? -2.424 -5.051 6.853 1.00 84.75 275 ASP A N 1
ATOM 2153 C CA . ASP A 1 275 ? -3.228 -4.173 5.988 1.00 84.75 275 ASP A CA 1
ATOM 2154 C C . ASP A 1 275 ? -4.576 -3.764 6.595 1.00 84.75 275 ASP A C 1
ATOM 2156 O O . ASP A 1 275 ? -5.113 -2.699 6.276 1.00 84.75 275 ASP A O 1
ATOM 2160 N N . GLU A 1 276 ? -5.120 -4.591 7.485 1.00 85.19 276 GLU A N 1
ATOM 2161 C CA . GLU A 1 276 ? -6.345 -4.323 8.228 1.00 85.19 276 GLU A CA 1
ATOM 2162 C C . GLU A 1 276 ? -6.109 -4.526 9.732 1.00 85.19 276 GLU A C 1
ATOM 2164 O O . GLU A 1 276 ? -5.568 -5.560 10.124 1.00 85.19 276 GLU A O 1
ATOM 2169 N N . PRO A 1 277 ? -6.537 -3.590 10.604 1.00 82.31 277 PRO A N 1
ATOM 2170 C CA . PRO A 1 277 ? -6.418 -3.779 12.047 1.00 82.31 277 PRO A CA 1
ATOM 2171 C C . PRO A 1 277 ? -7.180 -5.029 12.507 1.00 82.31 277 PRO A C 1
ATOM 2173 O O . PRO A 1 277 ? -8.191 -5.407 11.912 1.00 82.31 277 PRO A O 1
ATOM 2176 N N . LEU A 1 278 ? -6.743 -5.637 13.615 1.00 79.94 278 LEU A N 1
ATOM 2177 C CA . LEU A 1 278 ? -7.310 -6.892 14.135 1.00 79.94 278 LEU A CA 1
ATOM 2178 C C . LEU A 1 278 ? -8.836 -6.826 14.340 1.00 79.94 278 LEU A C 1
ATOM 2180 O O . LEU A 1 278 ? -9.551 -7.753 13.971 1.00 79.94 278 LEU A O 1
ATOM 2184 N N . CYS A 1 279 ? -9.350 -5.699 14.845 1.00 79.25 279 CYS A N 1
ATOM 2185 C CA . CYS A 1 279 ? -10.791 -5.480 15.022 1.00 79.25 279 CYS A CA 1
ATOM 2186 C C . CYS A 1 279 ? -11.530 -4.996 13.756 1.00 79.25 279 CYS A C 1
ATOM 2188 O O . CYS A 1 279 ? -12.738 -4.758 13.802 1.00 79.25 279 CYS A O 1
ATOM 2190 N N . GLY A 1 280 ? -10.854 -4.855 12.613 1.00 79.94 280 GLY A N 1
ATOM 2191 C CA . GLY A 1 280 ? -11.386 -4.204 11.414 1.00 79.94 280 GLY A CA 1
ATOM 2192 C C . GLY A 1 280 ? -11.542 -2.688 11.585 1.00 79.94 280 GLY A C 1
ATOM 2193 O O . GLY A 1 280 ? -11.610 -2.168 12.697 1.00 79.94 280 GLY A O 1
ATOM 2194 N N . PHE A 1 281 ? -11.613 -1.947 10.476 1.00 78.81 281 PHE A N 1
ATOM 2195 C CA . PHE A 1 281 ? -11.632 -0.472 10.505 1.00 78.81 281 PHE A CA 1
ATOM 2196 C C . PHE A 1 281 ? -12.809 0.138 11.283 1.00 78.81 281 PHE A C 1
ATOM 2198 O O . PHE A 1 281 ? -12.706 1.248 11.793 1.00 78.81 281 PHE A O 1
ATOM 2205 N N . ARG A 1 282 ? -13.927 -0.591 11.384 1.00 75.31 282 ARG A N 1
ATOM 2206 C CA . ARG A 1 282 ? -15.143 -0.178 12.106 1.00 75.31 282 ARG A CA 1
ATOM 2207 C C . ARG A 1 282 ? -15.405 -1.000 13.373 1.00 75.31 282 ARG A C 1
ATOM 2209 O O . ARG A 1 282 ? -16.531 -1.021 13.853 1.00 75.31 282 ARG A O 1
ATOM 2216 N N . GLY A 1 283 ? -14.417 -1.752 13.863 1.00 75.38 283 GLY A N 1
ATOM 2217 C CA . GLY A 1 283 ? -14.586 -2.625 15.033 1.00 75.38 283 GLY A CA 1
ATOM 2218 C C . GLY A 1 283 ? -15.429 -3.885 14.786 1.00 75.38 283 GLY A C 1
ATOM 2219 O O . GLY A 1 283 ? -15.597 -4.691 15.692 1.00 75.38 283 GLY A O 1
ATOM 2220 N N . GLY A 1 284 ? -15.943 -4.095 13.569 1.00 73.56 284 GLY A N 1
ATOM 2221 C CA . GLY A 1 284 ? -16.893 -5.171 13.268 1.00 73.56 284 GLY A CA 1
ATOM 2222 C C . GLY A 1 284 ? -16.331 -6.597 13.314 1.00 73.56 284 GLY A C 1
ATOM 2223 O O . GLY A 1 284 ? -17.119 -7.535 13.277 1.00 73.56 284 GLY A O 1
ATOM 2224 N N . LYS A 1 285 ? -15.003 -6.785 13.378 1.00 72.00 285 LYS A N 1
ATOM 2225 C CA . LYS A 1 285 ? -14.392 -8.123 13.522 1.00 72.00 285 LYS A CA 1
ATOM 2226 C C . LYS A 1 285 ? -14.145 -8.521 14.975 1.00 72.00 285 LYS A C 1
ATOM 2228 O O . LYS A 1 285 ? -13.835 -9.681 15.228 1.00 72.00 285 LYS A O 1
ATOM 2233 N N . CYS A 1 286 ? -14.246 -7.580 15.912 1.00 79.31 286 CYS A N 1
ATOM 2234 C CA . CYS A 1 286 ? -14.084 -7.894 17.321 1.00 79.31 286 CYS A CA 1
ATOM 2235 C C . CYS A 1 286 ? -15.402 -8.406 17.896 1.00 79.31 286 CYS A C 1
ATOM 2237 O O . CYS A 1 286 ? -16.454 -7.782 17.763 1.00 79.31 286 CYS A O 1
ATOM 2239 N N . ASP A 1 287 ? -15.335 -9.591 18.496 1.00 78.62 287 ASP A N 1
ATOM 2240 C CA . ASP A 1 287 ? -16.493 -10.241 19.082 1.00 78.62 287 ASP A CA 1
ATOM 2241 C C . ASP A 1 287 ? -16.796 -9.628 20.455 1.00 78.62 287 ASP A C 1
ATOM 2243 O O . ASP A 1 287 ? -16.185 -9.960 21.472 1.00 78.62 287 ASP A O 1
ATOM 2247 N N . TYR A 1 288 ? -17.746 -8.695 20.475 1.00 80.00 288 TYR A N 1
ATOM 2248 C CA . TYR A 1 288 ? -18.240 -8.080 21.706 1.00 80.00 288 TYR A CA 1
ATOM 2249 C C . TYR A 1 288 ? -19.321 -8.921 22.399 1.00 80.00 288 TYR A C 1
ATOM 2251 O O . TYR A 1 288 ? -19.792 -8.520 23.465 1.00 80.00 288 TYR A O 1
ATOM 2259 N N . THR A 1 289 ? -19.727 -10.074 21.846 1.00 81.12 289 THR A N 1
ATOM 2260 C CA . THR A 1 289 ? -20.816 -10.888 22.416 1.00 81.12 289 THR A CA 1
ATOM 2261 C C . THR A 1 289 ? -20.512 -11.307 23.846 1.00 81.12 289 THR A C 1
ATOM 2263 O O . THR A 1 289 ? -21.387 -11.215 24.699 1.00 81.12 289 THR A O 1
ATOM 2266 N N . LEU A 1 290 ? -19.263 -11.658 24.153 1.00 80.50 290 LEU A N 1
ATOM 2267 C CA . LEU A 1 290 ? -18.842 -12.069 25.493 1.00 80.50 290 LEU A CA 1
ATOM 2268 C C . LEU A 1 290 ? -18.977 -10.925 26.512 1.00 80.50 290 LEU A C 1
ATOM 2270 O O . LEU A 1 2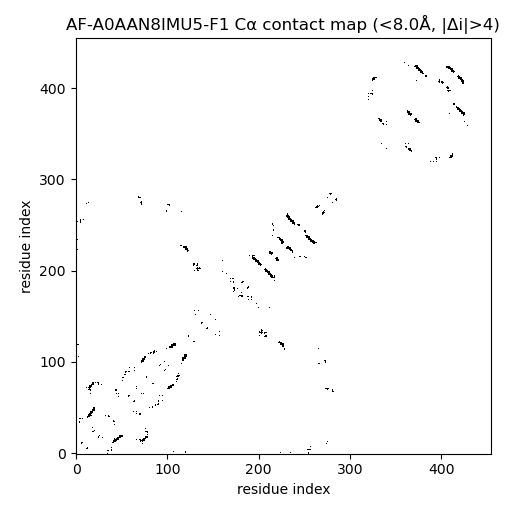90 ? -19.472 -11.130 27.621 1.00 80.50 290 LEU A O 1
ATOM 2274 N N . ILE A 1 291 ? -18.618 -9.702 26.111 1.00 84.62 291 ILE A N 1
ATOM 2275 C CA . ILE A 1 291 ? -18.754 -8.496 26.942 1.00 84.62 291 ILE A CA 1
ATOM 2276 C C . ILE A 1 291 ? -20.235 -8.153 27.143 1.00 84.62 291 ILE A C 1
ATOM 2278 O O . ILE A 1 291 ? -20.656 -7.864 28.262 1.00 84.62 291 ILE A O 1
ATOM 2282 N N . ILE A 1 292 ? -21.042 -8.228 26.081 1.00 87.31 292 ILE A N 1
ATOM 2283 C CA . ILE A 1 292 ? -22.481 -7.936 26.126 1.00 87.31 292 ILE A CA 1
ATOM 2284 C C . ILE A 1 292 ? -23.219 -8.974 26.983 1.00 87.31 292 ILE A C 1
ATOM 2286 O O . ILE A 1 292 ? -24.033 -8.602 27.829 1.00 87.31 292 ILE A O 1
ATOM 2290 N N . VAL A 1 293 ? -22.909 -10.264 26.827 1.00 89.94 293 VAL A N 1
ATOM 2291 C CA . VAL A 1 293 ? -23.487 -11.352 27.627 1.00 89.94 293 VAL A CA 1
ATOM 2292 C C . VAL A 1 293 ? -23.117 -11.173 29.097 1.00 89.94 293 VAL A C 1
ATOM 2294 O O . VAL A 1 293 ? -24.009 -11.195 29.943 1.00 89.94 293 VAL A O 1
ATOM 2297 N N . ALA A 1 294 ? -21.848 -10.894 29.411 1.00 89.50 294 ALA A N 1
ATOM 2298 C CA . ALA A 1 294 ? -21.413 -10.640 30.783 1.00 89.50 294 ALA A CA 1
ATOM 2299 C C . ALA A 1 294 ? -22.120 -9.419 31.401 1.00 89.50 294 ALA A C 1
ATOM 2301 O O . ALA A 1 294 ? -22.656 -9.511 32.506 1.00 89.50 294 ALA A O 1
ATOM 2302 N N . ALA A 1 295 ? -22.195 -8.298 30.677 1.00 91.62 295 ALA A N 1
ATOM 2303 C CA . ALA A 1 295 ? -22.884 -7.097 31.146 1.00 91.62 295 ALA A CA 1
ATOM 2304 C C . ALA A 1 295 ? -24.386 -7.348 31.368 1.00 91.62 295 ALA A C 1
ATOM 2306 O O . ALA A 1 295 ? -24.939 -6.955 32.397 1.00 91.62 295 ALA A O 1
ATOM 2307 N N . SER A 1 296 ? -25.044 -8.057 30.445 1.00 91.81 296 SER A N 1
ATOM 2308 C CA . SER A 1 296 ? -26.463 -8.405 30.567 1.00 91.81 296 SER A CA 1
ATOM 2309 C C . SER A 1 296 ? -26.738 -9.337 31.751 1.00 91.81 296 SER A C 1
ATOM 2311 O O . SER A 1 296 ? -27.698 -9.115 32.487 1.00 91.81 296 SER A O 1
ATOM 2313 N N . ALA A 1 297 ? -25.859 -10.311 32.015 1.00 93.31 297 ALA A N 1
ATOM 2314 C CA . ALA A 1 297 ? -25.977 -11.214 33.155 1.00 93.31 297 ALA A CA 1
ATOM 2315 C C . ALA A 1 297 ? -25.880 -10.461 34.492 1.00 93.31 297 ALA A C 1
ATOM 2317 O O . ALA A 1 297 ? -26.671 -10.717 35.401 1.00 93.31 297 ALA A O 1
ATOM 2318 N N . VAL A 1 298 ? -24.970 -9.485 34.597 1.00 94.88 298 VAL A N 1
ATOM 2319 C CA . VAL A 1 298 ? -24.841 -8.630 35.789 1.00 94.88 298 VAL A CA 1
ATOM 2320 C C . VAL A 1 298 ? -26.095 -7.777 35.994 1.00 94.88 298 VAL A C 1
ATOM 2322 O O . VAL A 1 298 ? -26.616 -7.714 37.107 1.00 94.88 298 VAL A O 1
ATOM 2325 N N . ILE A 1 299 ? -26.629 -7.165 34.932 1.00 95.31 299 ILE A N 1
ATOM 2326 C CA . ILE A 1 299 ? -27.858 -6.360 35.016 1.00 95.31 299 ILE A CA 1
ATOM 2327 C C . ILE A 1 299 ? -29.051 -7.232 35.433 1.00 95.31 299 ILE A C 1
ATOM 2329 O O . ILE A 1 299 ? -29.799 -6.856 36.337 1.00 95.31 299 ILE A O 1
ATOM 2333 N N . CYS A 1 300 ? -29.208 -8.418 34.839 1.00 95.00 300 CYS A N 1
ATOM 2334 C CA . CYS A 1 300 ? -30.250 -9.366 35.226 1.00 95.00 300 CYS A CA 1
ATOM 2335 C C . CYS A 1 300 ? -30.115 -9.786 36.694 1.00 95.00 300 CYS A C 1
ATOM 2337 O O . CYS A 1 300 ? -31.110 -9.792 37.417 1.00 95.00 300 CYS A O 1
ATOM 2339 N N . PHE A 1 301 ? -28.900 -10.064 37.169 1.00 95.38 301 PHE A N 1
ATOM 2340 C CA . PHE A 1 301 ? -28.663 -10.406 38.569 1.00 95.38 301 PHE A CA 1
ATOM 2341 C C . PHE A 1 301 ? -29.091 -9.271 39.513 1.00 95.38 301 PHE A C 1
ATOM 2343 O O . PHE A 1 301 ? -29.843 -9.504 40.461 1.00 95.38 301 PHE A O 1
ATOM 2350 N N . LEU A 1 302 ? -28.724 -8.023 39.209 1.00 94.62 302 LEU A N 1
ATOM 2351 C CA . LEU A 1 302 ? -29.136 -6.858 40.001 1.00 94.62 302 LEU A CA 1
ATOM 2352 C C . LEU A 1 302 ? -30.659 -6.658 40.002 1.00 94.62 302 LEU A C 1
ATOM 2354 O O . LEU A 1 302 ? -31.240 -6.383 41.054 1.00 94.62 302 LEU A O 1
ATOM 2358 N N . LEU A 1 303 ? -31.323 -6.853 38.859 1.00 93.94 303 LEU A N 1
ATOM 2359 C CA . LEU A 1 303 ? -32.783 -6.774 38.763 1.00 93.94 303 LEU A CA 1
ATOM 2360 C C . LEU A 1 303 ? -33.473 -7.880 39.566 1.00 93.94 303 LEU A C 1
ATOM 2362 O O . LEU A 1 303 ? -34.475 -7.608 40.226 1.00 93.94 303 LEU A O 1
ATOM 2366 N N . THR A 1 304 ? -32.932 -9.102 39.574 1.00 93.75 304 THR A N 1
ATOM 2367 C CA . THR A 1 304 ? -33.484 -10.189 40.401 1.00 93.75 304 THR A CA 1
ATOM 2368 C C . THR A 1 304 ? -33.317 -9.917 41.893 1.00 93.75 304 THR A C 1
ATOM 2370 O O . THR A 1 304 ? -34.265 -10.125 42.650 1.00 93.75 304 THR A O 1
ATOM 2373 N N . LEU A 1 305 ? -32.172 -9.374 42.325 1.00 94.94 305 LEU A N 1
ATOM 2374 C CA . LEU A 1 305 ? -31.956 -8.968 43.716 1.00 94.94 305 LEU A CA 1
ATOM 2375 C C . LEU A 1 305 ? -32.911 -7.846 44.131 1.00 94.94 305 LEU A C 1
ATOM 2377 O O . LEU A 1 305 ? -33.521 -7.915 45.200 1.00 94.94 305 LEU A O 1
ATOM 2381 N N . PHE A 1 306 ? -33.086 -6.836 43.276 1.00 94.75 306 PHE A N 1
ATOM 2382 C CA . PHE A 1 306 ? -34.019 -5.744 43.532 1.00 94.75 306 PHE A CA 1
ATOM 2383 C C . PHE A 1 306 ? -35.470 -6.235 43.564 1.00 94.75 306 PHE A C 1
ATOM 2385 O O . PHE A 1 306 ? -36.218 -5.885 44.477 1.00 94.75 306 PHE A O 1
ATOM 2392 N N . GLY A 1 307 ? -35.857 -7.097 42.620 1.00 92.38 307 GLY A N 1
ATOM 2393 C CA . GLY A 1 307 ? -37.173 -7.727 42.575 1.00 92.38 307 GLY A CA 1
ATOM 2394 C C . GLY A 1 307 ? -37.453 -8.564 43.822 1.00 92.38 307 GLY A C 1
ATOM 2395 O O . GLY A 1 307 ? -38.503 -8.405 44.439 1.00 92.38 307 GLY A O 1
ATOM 2396 N N . ALA A 1 308 ? -36.497 -9.387 44.260 1.00 91.94 308 ALA A N 1
ATOM 2397 C CA . ALA A 1 308 ? -36.607 -10.171 45.488 1.00 91.94 308 ALA A CA 1
ATOM 2398 C C . ALA A 1 308 ? -36.713 -9.279 46.736 1.00 91.94 308 ALA A C 1
ATOM 2400 O O . ALA A 1 308 ? -37.545 -9.533 47.610 1.00 91.94 308 ALA A O 1
ATOM 2401 N N . TYR A 1 309 ? -35.925 -8.202 46.811 1.00 94.19 309 TYR A N 1
ATOM 2402 C CA . TYR A 1 309 ? -36.003 -7.222 47.897 1.00 94.19 309 TYR A CA 1
ATOM 2403 C C . TYR A 1 309 ? -37.361 -6.507 47.928 1.00 94.19 309 TYR A C 1
ATOM 2405 O O . TYR A 1 309 ? -37.987 -6.404 48.985 1.00 94.19 309 TYR A O 1
ATOM 2413 N N . ALA A 1 310 ? -37.851 -6.051 46.773 1.00 89.62 310 ALA A N 1
ATOM 2414 C CA . ALA A 1 310 ? -39.147 -5.398 46.645 1.00 89.62 310 ALA A CA 1
ATOM 2415 C C . ALA A 1 310 ? -40.296 -6.354 46.995 1.00 89.62 310 ALA A C 1
ATOM 2417 O O . ALA A 1 310 ? -41.192 -5.971 47.748 1.00 89.62 310 ALA A O 1
ATOM 2418 N N . LEU A 1 311 ? -40.241 -7.607 46.529 1.00 89.88 311 LEU A N 1
ATOM 2419 C CA . LEU A 1 311 ? -41.229 -8.637 46.848 1.00 89.88 311 LEU A CA 1
ATOM 2420 C C . LEU A 1 311 ? -41.230 -8.952 48.346 1.00 89.88 311 LEU A C 1
ATOM 2422 O O . LEU A 1 311 ? -42.293 -8.996 48.959 1.00 89.88 311 LEU A O 1
ATOM 2426 N N . ARG A 1 312 ? -40.053 -9.095 48.967 1.00 89.69 312 ARG A N 1
ATOM 2427 C CA . ARG A 1 312 ? -39.933 -9.268 50.419 1.00 89.69 312 ARG A CA 1
ATOM 2428 C C . ARG A 1 312 ? -40.547 -8.086 51.162 1.00 89.69 312 ARG A C 1
ATOM 2430 O O . ARG A 1 312 ? -41.363 -8.294 52.056 1.00 89.69 312 ARG A O 1
ATOM 2437 N N . ARG A 1 313 ? -40.209 -6.854 50.769 1.00 86.00 313 ARG A N 1
ATOM 2438 C CA . ARG A 1 313 ? -40.755 -5.638 51.386 1.00 86.00 313 ARG A CA 1
ATOM 2439 C C . ARG A 1 313 ? -42.275 -5.559 51.225 1.00 86.00 313 ARG A C 1
ATOM 2441 O O . ARG A 1 313 ? -42.952 -5.160 52.167 1.00 86.00 313 ARG A O 1
ATOM 2448 N N . TYR A 1 314 ? -42.802 -5.952 50.067 1.00 85.31 314 TYR A N 1
ATOM 2449 C CA . TYR A 1 314 ? -44.236 -5.989 49.786 1.00 85.31 314 TYR A CA 1
ATOM 2450 C C . TYR A 1 314 ? -44.963 -7.073 50.597 1.00 85.31 314 TYR A C 1
ATOM 2452 O O . TYR A 1 314 ? -46.029 -6.828 51.158 1.00 85.31 314 TYR A O 1
ATOM 2460 N N . CYS A 1 315 ? -44.381 -8.266 50.716 1.00 83.62 315 CYS A N 1
ATOM 2461 C CA . CYS A 1 315 ? -44.921 -9.326 51.562 1.00 83.62 315 CYS A CA 1
ATOM 2462 C C . CYS A 1 315 ? -44.909 -8.920 53.043 1.00 83.62 315 CYS A C 1
ATOM 2464 O O . CYS A 1 315 ? -45.911 -9.121 53.723 1.00 83.62 315 CYS A O 1
ATOM 2466 N N . GLU A 1 316 ? -43.832 -8.294 53.530 1.00 80.31 316 GLU A N 1
ATOM 2467 C CA . GLU A 1 316 ? -43.751 -7.764 54.898 1.00 80.31 316 GLU A CA 1
ATOM 2468 C C . GLU A 1 316 ? -44.816 -6.692 55.169 1.00 80.31 316 GLU A C 1
ATOM 2470 O O . GLU A 1 316 ? -45.469 -6.718 56.210 1.00 80.31 316 GLU A O 1
ATOM 2475 N N . THR A 1 317 ? -45.044 -5.750 54.248 1.00 77.56 317 THR A N 1
ATOM 2476 C CA . THR A 1 317 ? -46.110 -4.751 54.430 1.00 77.56 317 THR A CA 1
ATOM 2477 C C . THR A 1 317 ? -47.498 -5.382 54.370 1.00 77.56 317 THR A C 1
ATOM 2479 O O . THR A 1 317 ? -48.370 -5.007 55.154 1.00 77.56 317 THR A O 1
ATOM 2482 N N . LYS A 1 318 ? -47.712 -6.379 53.502 1.00 78.69 318 LYS A N 1
ATOM 2483 C CA . LYS A 1 318 ? -48.984 -7.107 53.414 1.00 78.69 318 LYS A CA 1
ATOM 2484 C C . LYS A 1 318 ? -49.288 -7.908 54.684 1.00 78.69 318 LYS A C 1
ATOM 2486 O O . LYS A 1 318 ? -50.435 -7.901 55.129 1.00 78.69 318 LYS A O 1
ATOM 2491 N N . THR A 1 319 ? -48.300 -8.572 55.290 1.00 72.25 319 THR A N 1
ATOM 2492 C CA . THR A 1 319 ? -48.498 -9.306 56.554 1.00 72.25 319 THR A CA 1
ATOM 2493 C C . THR A 1 319 ? -48.778 -8.360 57.720 1.00 72.25 319 THR A C 1
ATOM 2495 O O . THR A 1 319 ? -49.706 -8.615 58.486 1.00 72.25 319 THR A O 1
ATOM 2498 N N . LEU A 1 320 ? -48.058 -7.236 57.810 1.00 68.44 320 LEU A N 1
ATOM 2499 C CA . LEU A 1 320 ? -48.297 -6.183 58.807 1.00 68.44 320 LEU A CA 1
ATOM 2500 C C . LEU A 1 320 ? -49.707 -5.572 58.693 1.00 68.44 320 LEU A C 1
ATOM 2502 O O . LEU A 1 320 ? -50.360 -5.341 59.710 1.00 68.44 320 LEU A O 1
ATOM 2506 N N . ASN A 1 321 ? -50.214 -5.370 57.473 1.00 71.88 321 ASN A N 1
ATOM 2507 C CA . ASN A 1 321 ? -51.546 -4.800 57.239 1.00 71.88 321 ASN A CA 1
ATOM 2508 C C . ASN A 1 321 ? -52.706 -5.752 57.566 1.00 71.88 321 ASN A C 1
ATOM 2510 O O . ASN A 1 321 ? -53.833 -5.289 57.723 1.00 71.88 321 ASN A O 1
ATOM 2514 N N . ARG A 1 322 ? -52.464 -7.065 57.700 1.00 72.44 322 ARG A N 1
ATOM 2515 C CA . ARG A 1 322 ? -53.514 -8.036 58.058 1.00 72.44 322 ARG A CA 1
ATOM 2516 C C . ARG A 1 322 ? -53.980 -7.899 59.517 1.00 72.44 322 ARG A C 1
ATOM 2518 O O . ARG A 1 322 ? -54.973 -8.520 59.870 1.00 72.44 322 ARG A O 1
ATOM 2525 N N . MET A 1 323 ? -53.280 -7.101 60.339 1.00 79.38 323 MET A N 1
ATOM 2526 C CA . MET A 1 323 ? -53.623 -6.754 61.731 1.00 79.38 323 MET A CA 1
ATOM 2527 C C . MET A 1 323 ? -54.267 -7.920 62.509 1.00 79.38 323 MET A C 1
ATOM 2529 O O . MET A 1 323 ? -55.403 -7.806 62.958 1.00 79.38 323 MET A O 1
ATOM 2533 N N . PRO A 1 324 ? -53.570 -9.059 62.691 1.00 76.25 324 PRO A N 1
ATOM 2534 C CA . PRO A 1 324 ? -54.169 -10.274 63.255 1.00 76.25 324 PRO A CA 1
ATOM 2535 C C . PRO A 1 324 ? -54.637 -10.116 64.710 1.00 76.25 324 PRO A C 1
ATOM 2537 O O . PRO A 1 324 ? -55.347 -10.973 65.221 1.00 76.25 324 PRO A O 1
ATOM 2540 N N . TRP A 1 325 ? -54.208 -9.061 65.404 1.00 81.81 325 TRP A N 1
ATOM 2541 C CA . TRP A 1 325 ? -54.612 -8.685 66.763 1.00 81.81 325 TRP A CA 1
ATOM 2542 C C . TRP A 1 325 ? -55.858 -7.787 66.802 1.00 81.81 325 TRP A C 1
ATOM 2544 O O . TRP A 1 325 ? -56.350 -7.503 67.890 1.00 81.81 325 TRP A O 1
ATOM 2554 N N . ARG A 1 326 ? -56.379 -7.335 65.656 1.00 85.00 326 ARG A N 1
ATOM 2555 C CA . ARG A 1 326 ? -57.637 -6.591 65.610 1.00 85.00 326 ARG A CA 1
ATOM 2556 C C . ARG A 1 326 ? -58.799 -7.555 65.832 1.00 85.00 326 ARG A C 1
ATOM 2558 O O . ARG A 1 326 ? -58.889 -8.572 65.150 1.00 85.00 326 ARG A O 1
ATOM 2565 N N . ILE A 1 327 ? -59.672 -7.217 66.773 1.00 84.38 327 ILE A N 1
ATOM 2566 C CA . ILE A 1 327 ? -60.917 -7.938 67.049 1.00 84.38 327 ILE A CA 1
ATOM 2567 C C . ILE A 1 327 ? -62.056 -6.948 66.814 1.00 84.38 327 ILE A C 1
ATOM 2569 O O . ILE A 1 327 ? -61.975 -5.810 67.279 1.00 84.38 327 ILE A O 1
ATOM 2573 N N . PHE A 1 328 ? -63.068 -7.352 66.049 1.00 82.56 328 PHE A N 1
ATOM 2574 C CA . PHE A 1 328 ? -64.241 -6.520 65.787 1.00 82.56 328 PHE A CA 1
ATOM 2575 C C . PHE A 1 328 ? -65.201 -6.586 66.977 1.00 82.56 328 PHE A C 1
ATOM 2577 O O . PHE A 1 328 ? -65.308 -7.614 67.647 1.00 82.56 328 PHE A O 1
ATOM 2584 N N . ARG A 1 329 ? -65.906 -5.489 67.256 1.00 78.69 329 ARG A N 1
ATOM 2585 C CA . ARG A 1 329 ? -66.831 -5.389 68.391 1.00 78.69 329 ARG A CA 1
ATOM 2586 C C . ARG A 1 329 ? -68.002 -6.365 68.282 1.00 78.69 329 ARG A C 1
ATOM 2588 O O . ARG A 1 329 ? -68.501 -6.789 69.325 1.00 78.69 329 ARG A O 1
ATOM 2595 N N . ASP A 1 330 ? -68.394 -6.716 67.060 1.00 76.94 330 ASP A N 1
ATOM 2596 C CA . ASP A 1 330 ? -69.471 -7.667 66.758 1.00 76.94 330 ASP A CA 1
ATOM 2597 C C . ASP A 1 330 ? -69.109 -9.110 67.152 1.00 76.94 330 ASP A C 1
ATOM 2599 O O . ASP A 1 330 ? -69.987 -9.891 67.509 1.00 76.94 330 ASP A O 1
ATOM 2603 N N . ASP A 1 331 ? -67.812 -9.441 67.189 1.00 77.38 331 ASP A N 1
ATOM 2604 C CA . ASP A 1 331 ? -67.310 -10.758 67.607 1.00 77.38 331 ASP A CA 1
ATOM 2605 C C . ASP A 1 331 ? -67.210 -10.900 69.141 1.00 77.38 331 ASP A C 1
ATOM 2607 O O . ASP A 1 331 ? -66.739 -11.924 69.648 1.00 77.38 331 ASP A O 1
ATOM 2611 N N . MET A 1 332 ? -67.614 -9.869 69.894 1.00 74.00 332 MET A N 1
ATOM 2612 C CA . MET A 1 332 ? -67.464 -9.781 71.346 1.00 74.00 332 MET A CA 1
ATOM 2613 C C . MET A 1 332 ? -68.802 -9.528 72.046 1.00 74.00 332 MET A C 1
ATOM 2615 O O . MET A 1 332 ? -69.483 -8.527 71.809 1.00 74.00 332 MET A O 1
ATOM 2619 N N . GLN A 1 333 ? -69.118 -10.376 73.021 1.00 75.12 333 GLN A N 1
ATOM 2620 C CA . GLN A 1 333 ? -70.244 -10.192 73.933 1.00 75.12 333 GLN A CA 1
ATOM 2621 C C . GLN A 1 333 ? -69.723 -9.854 75.334 1.00 75.12 333 GLN A C 1
ATOM 2623 O O . GLN A 1 333 ? -68.914 -10.589 75.901 1.00 75.12 333 GLN A O 1
ATOM 2628 N N . ILE A 1 334 ? -70.162 -8.715 75.878 1.00 74.31 334 ILE A N 1
ATOM 2629 C CA . ILE A 1 334 ? -69.886 -8.333 77.270 1.00 74.31 334 ILE A CA 1
ATOM 2630 C C . ILE A 1 334 ? -70.895 -9.083 78.136 1.00 74.31 334 ILE A C 1
ATOM 2632 O O . ILE A 1 334 ? -72.093 -9.016 77.862 1.00 74.31 334 ILE A O 1
ATOM 2636 N N . VAL A 1 335 ? -70.408 -9.828 79.126 1.00 68.31 335 VAL A N 1
ATOM 2637 C CA . VAL A 1 335 ? -71.255 -10.656 79.989 1.00 68.31 335 VAL A CA 1
ATOM 2638 C C . VAL A 1 335 ? -71.612 -9.856 81.233 1.00 68.31 335 VAL A C 1
ATOM 2640 O O . VAL A 1 335 ? -70.724 -9.339 81.907 1.00 68.31 335 VAL A O 1
ATOM 2643 N N . ASP A 1 336 ? -72.905 -9.764 81.527 1.00 58.84 336 ASP A N 1
ATOM 2644 C CA . ASP A 1 336 ? -73.417 -9.007 82.668 1.00 58.84 336 ASP A CA 1
ATOM 2645 C C . ASP A 1 336 ? -73.225 -9.766 83.999 1.00 58.84 336 ASP A C 1
ATOM 2647 O O . ASP A 1 336 ? -73.116 -10.999 84.024 1.00 58.84 336 ASP A O 1
ATOM 2651 N N . GLU A 1 337 ? -73.193 -9.039 85.120 1.00 57.75 337 GLU A N 1
ATOM 2652 C CA . GLU A 1 337 ? -72.764 -9.538 86.443 1.00 57.75 337 GLU A CA 1
ATOM 2653 C C . GLU A 1 337 ? -73.604 -10.737 86.954 1.00 57.75 337 GLU A C 1
ATOM 2655 O O . GLU A 1 337 ? -73.113 -11.594 87.700 1.00 57.75 337 GLU A O 1
ATOM 2660 N N . GLU A 1 338 ? -74.856 -10.859 86.498 1.00 54.16 338 GLU A N 1
ATOM 2661 C CA . GLU A 1 338 ? -75.757 -11.976 86.820 1.00 54.16 338 GLU A CA 1
ATOM 2662 C C . GLU A 1 338 ? -75.437 -13.266 86.044 1.00 54.16 338 GLU A C 1
ATOM 2664 O O . GLU A 1 338 ? -75.527 -14.366 86.599 1.00 54.16 338 GLU A O 1
ATOM 2669 N N . GLN A 1 339 ? -74.984 -13.165 84.790 1.00 52.78 339 GLN A N 1
ATOM 2670 C CA . GLN A 1 339 ? -74.626 -14.333 83.978 1.00 52.78 339 GLN A CA 1
ATOM 2671 C C . GLN A 1 339 ? -73.290 -14.948 84.422 1.00 52.78 339 GLN A C 1
ATOM 2673 O O . GLN A 1 339 ? -73.155 -16.176 84.434 1.00 52.78 339 GLN A O 1
ATOM 2678 N N . VAL A 1 340 ? -72.339 -14.129 84.890 1.00 56.38 340 VAL A N 1
ATOM 2679 C CA . VAL A 1 340 ? -71.037 -14.592 85.411 1.00 56.38 340 VAL A CA 1
ATOM 2680 C C . VAL A 1 340 ? -71.202 -15.479 86.655 1.00 56.38 340 VAL A C 1
ATOM 2682 O O . VAL A 1 340 ? -70.529 -16.507 86.775 1.00 56.38 340 VAL A O 1
ATOM 2685 N N . LYS A 1 341 ? -72.146 -15.149 87.552 1.00 53.16 341 LYS A N 1
ATOM 2686 C CA . LYS A 1 341 ? -72.459 -15.957 88.749 1.00 53.16 341 LYS A CA 1
ATOM 2687 C C . LYS A 1 341 ? -73.001 -17.347 88.402 1.00 53.16 341 LYS A C 1
ATOM 2689 O O . LYS A 1 341 ? -72.707 -18.303 89.118 1.00 53.16 341 LYS A O 1
ATOM 2694 N N . SER A 1 342 ? -73.736 -17.481 87.295 1.00 48.38 342 SER A N 1
ATOM 2695 C CA . SER A 1 342 ? -74.278 -18.772 86.847 1.00 48.38 342 SER A CA 1
ATOM 2696 C C . SER A 1 342 ? -73.200 -19.709 86.275 1.00 48.38 342 SER A C 1
ATOM 2698 O O . SER A 1 342 ? -73.219 -20.909 86.551 1.00 48.38 342 SER A O 1
ATOM 2700 N N . MET A 1 343 ? -72.198 -19.174 85.565 1.00 51.81 343 MET A N 1
ATOM 2701 C CA . MET A 1 343 ? -71.161 -19.976 84.894 1.00 51.81 343 MET A CA 1
ATOM 2702 C C . MET A 1 343 ? -70.095 -20.537 85.849 1.00 51.81 343 MET A C 1
ATOM 2704 O O . MET A 1 343 ? -69.548 -21.610 85.599 1.00 51.81 343 MET A O 1
ATOM 2708 N N . LEU A 1 344 ? -69.830 -19.869 86.977 1.00 52.22 344 LEU A N 1
ATOM 2709 C CA . LEU A 1 344 ? -68.903 -20.350 88.016 1.00 52.22 344 LEU A CA 1
ATOM 2710 C C . LEU A 1 344 ? -69.402 -21.615 88.743 1.00 52.22 344 LEU A C 1
ATOM 2712 O O . LEU A 1 344 ? -68.611 -22.304 89.388 1.00 52.22 344 LEU A O 1
ATOM 2716 N N . SER A 1 345 ? -70.691 -21.953 88.616 1.00 45.88 345 SER A N 1
ATOM 2717 C CA . SER A 1 345 ? -71.294 -23.116 89.278 1.00 45.88 345 SER A CA 1
ATOM 2718 C C . SER A 1 345 ? -71.016 -24.460 88.586 1.00 45.88 345 SER A C 1
ATOM 2720 O O . SER A 1 345 ? -71.153 -25.504 89.221 1.00 45.88 345 SER A O 1
ATOM 2722 N N . LEU A 1 346 ? -70.565 -24.466 87.323 1.00 46.16 346 LEU A N 1
ATOM 2723 C CA . LEU A 1 346 ? -70.412 -25.702 86.536 1.00 46.16 346 LEU A CA 1
ATOM 2724 C C . LEU A 1 346 ? -69.034 -26.385 86.649 1.00 46.16 346 LEU A C 1
ATOM 2726 O O . LEU A 1 346 ? -68.839 -27.452 86.071 1.00 46.16 346 LEU A O 1
ATOM 2730 N N . GLY A 1 347 ? -68.072 -25.805 87.377 1.00 51.25 347 GLY A N 1
ATOM 2731 C CA . GLY A 1 347 ? -66.668 -26.241 87.333 1.00 51.25 347 GLY A CA 1
ATOM 2732 C C . GLY A 1 347 ? -65.905 -26.215 88.658 1.00 51.25 347 GLY A C 1
ATOM 2733 O O . GLY A 1 347 ? -64.725 -25.876 88.658 1.00 51.25 347 GLY A O 1
ATOM 2734 N N . SER A 1 348 ? -66.534 -26.549 89.789 1.00 42.16 348 SER A N 1
ATOM 2735 C CA . SER A 1 348 ? -65.855 -26.539 91.095 1.00 42.16 348 SER A CA 1
ATOM 2736 C C . SER A 1 348 ? -66.158 -27.786 91.931 1.00 42.16 348 SER A C 1
ATOM 2738 O O . SER A 1 348 ? -67.128 -27.836 92.686 1.00 42.16 348 SER A O 1
ATOM 2740 N N . GLN A 1 349 ? -65.274 -28.790 91.856 1.00 42.72 349 GLN A N 1
ATOM 2741 C CA . GLN A 1 349 ? -64.973 -29.589 93.042 1.00 42.72 349 GLN A CA 1
ATOM 2742 C C . GLN A 1 349 ? -63.908 -28.847 93.856 1.00 42.72 349 GLN A C 1
ATOM 2744 O O . GLN A 1 349 ? -62.746 -28.782 93.474 1.00 42.72 349 GLN A O 1
ATOM 2749 N N . ARG A 1 350 ? -64.356 -28.325 95.002 1.00 44.84 350 ARG A N 1
ATOM 2750 C CA . ARG A 1 350 ? -63.574 -27.938 96.186 1.00 44.84 350 ARG A CA 1
ATOM 2751 C C . ARG A 1 350 ? -62.400 -26.974 95.958 1.00 44.84 350 ARG A C 1
ATOM 2753 O O . ARG A 1 350 ? -61.258 -27.405 95.902 1.00 44.84 350 ARG A O 1
ATOM 2760 N N . THR A 1 351 ? -62.668 -25.682 96.139 1.00 43.44 351 THR A N 1
ATOM 2761 C CA . THR A 1 351 ? -61.934 -24.838 97.106 1.00 43.44 351 THR A CA 1
ATOM 2762 C C . THR A 1 351 ? -62.820 -23.679 97.572 1.00 43.44 351 THR A C 1
ATOM 2764 O O . THR A 1 351 ? -63.444 -22.986 96.773 1.00 43.44 351 THR A O 1
ATOM 2767 N N . LYS A 1 352 ? -62.900 -23.476 98.896 1.00 45.88 352 LYS A N 1
ATOM 2768 C CA . LYS A 1 352 ? -63.435 -22.247 99.498 1.00 45.88 352 LYS A CA 1
ATOM 2769 C C . LYS A 1 352 ? -62.480 -21.109 99.131 1.00 45.88 352 LYS A C 1
ATOM 2771 O O . LYS A 1 352 ? -61.373 -21.077 99.663 1.00 45.88 352 LYS A O 1
ATOM 2776 N N . LEU A 1 353 ? -62.901 -20.199 98.257 1.00 38.47 353 LEU A N 1
ATOM 2777 C CA . LEU A 1 353 ? -62.223 -18.922 98.053 1.00 38.47 353 LEU A CA 1
ATOM 2778 C C . LEU A 1 353 ? -63.089 -17.796 98.624 1.00 38.47 353 LEU A C 1
ATOM 2780 O O . LEU A 1 353 ? -64.305 -17.767 98.444 1.00 38.47 353 LEU A O 1
ATOM 2784 N N . SER A 1 354 ? -62.434 -16.925 99.379 1.00 40.22 354 SER A N 1
ATOM 2785 C CA . SER A 1 354 ? -62.978 -15.783 100.100 1.00 40.22 354 SER A CA 1
ATOM 2786 C C . SER A 1 354 ? -63.547 -14.703 99.180 1.00 40.22 354 SER A C 1
ATOM 2788 O O . SER A 1 354 ? -63.148 -14.552 98.028 1.00 40.22 354 SER A O 1
ATOM 2790 N N . ASN A 1 355 ? -64.454 -13.922 99.764 1.00 46.75 355 ASN A N 1
ATOM 2791 C CA . ASN A 1 355 ? -65.237 -12.816 99.216 1.00 46.75 355 ASN A CA 1
ATOM 2792 C C . ASN A 1 355 ? -64.392 -11.568 98.859 1.00 46.75 355 ASN A C 1
ATOM 2794 O O . ASN A 1 355 ? -64.723 -10.446 99.235 1.00 46.75 355 ASN A O 1
ATOM 2798 N N . THR A 1 356 ? -63.256 -11.759 98.192 1.00 42.53 356 THR A N 1
ATOM 2799 C CA . THR A 1 356 ? -62.277 -10.709 97.889 1.00 42.53 356 THR A CA 1
ATOM 2800 C C . THR A 1 356 ? -62.123 -10.540 96.379 1.00 42.53 356 THR A C 1
ATOM 2802 O O . THR A 1 356 ? -61.664 -11.450 95.693 1.00 42.53 356 THR A O 1
ATOM 2805 N N . ASN A 1 357 ? -62.479 -9.336 95.918 1.00 47.50 357 ASN A N 1
ATOM 2806 C CA . ASN A 1 357 ? -62.362 -8.757 94.569 1.00 47.50 357 ASN A CA 1
ATOM 2807 C C . ASN A 1 357 ? -63.481 -9.079 93.562 1.00 47.50 357 ASN A C 1
ATOM 2809 O O . ASN A 1 357 ? -63.241 -9.562 92.458 1.00 47.50 357 ASN A O 1
ATOM 2813 N N . MET A 1 358 ? -64.706 -8.662 93.901 1.00 44.78 358 MET A N 1
ATOM 2814 C CA . MET A 1 358 ? -65.845 -8.571 92.971 1.00 44.78 358 MET A CA 1
ATOM 2815 C C . MET A 1 358 ? -65.579 -7.628 91.774 1.00 44.78 358 MET A C 1
ATOM 2817 O O . MET A 1 358 ? -66.187 -7.772 90.723 1.00 44.78 358 MET A O 1
ATOM 2821 N N . THR A 1 359 ? -64.595 -6.727 91.867 1.00 48.31 359 THR A N 1
ATOM 2822 C CA . THR A 1 359 ? -64.157 -5.840 90.771 1.00 48.31 359 THR A CA 1
ATOM 2823 C C . THR A 1 359 ? -63.397 -6.558 89.648 1.00 48.31 359 THR A C 1
ATOM 2825 O O . THR A 1 359 ? -63.415 -6.096 88.507 1.00 48.31 359 THR A O 1
ATOM 2828 N N . ALA A 1 360 ? -62.767 -7.708 89.926 1.00 49.69 360 ALA A N 1
ATOM 2829 C CA . ALA A 1 360 ? -62.112 -8.530 88.900 1.00 49.69 360 ALA A CA 1
ATOM 2830 C C . ALA A 1 360 ? -63.116 -9.339 88.054 1.00 49.69 360 ALA A C 1
ATOM 2832 O O . ALA A 1 360 ? -62.769 -9.811 86.973 1.00 49.69 360 ALA A 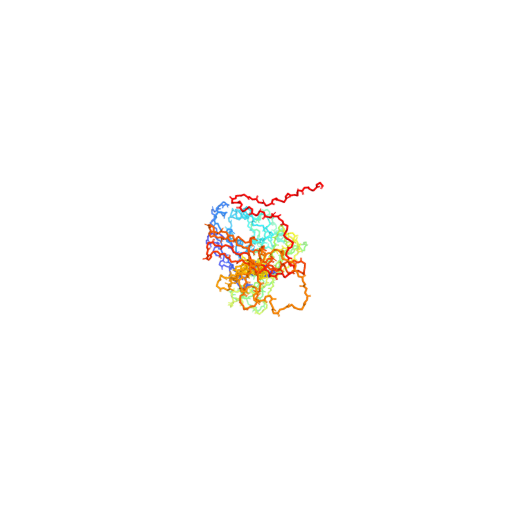O 1
ATOM 2833 N N . LEU A 1 361 ? -64.359 -9.473 88.531 1.00 51.81 361 LEU A N 1
ATOM 2834 C CA . LEU A 1 361 ? -65.461 -10.134 87.826 1.00 51.81 361 LEU A CA 1
ATOM 2835 C C . LEU A 1 361 ? -66.276 -9.169 86.951 1.00 51.81 361 LEU A C 1
ATOM 2837 O O . LEU A 1 361 ? -66.988 -9.631 86.068 1.00 51.81 361 LEU A O 1
ATOM 2841 N N . GLN A 1 362 ? -66.144 -7.851 87.145 1.00 52.75 362 GLN A N 1
ATOM 2842 C CA . GLN A 1 362 ? -66.911 -6.842 86.396 1.00 52.75 362 GLN A CA 1
ATOM 2843 C C . GLN A 1 362 ? -66.448 -6.640 84.945 1.00 52.75 362 GLN A C 1
ATOM 2845 O O . GLN A 1 362 ? -67.111 -5.950 84.182 1.00 52.75 362 GLN A O 1
ATOM 2850 N N . HIS A 1 363 ? -65.322 -7.234 84.546 1.00 66.31 363 HIS A N 1
ATOM 2851 C CA . HIS A 1 363 ? -64.696 -6.981 83.248 1.00 66.31 363 HIS A CA 1
ATOM 2852 C C . HIS A 1 363 ? -64.520 -8.264 82.425 1.00 66.31 363 HIS A C 1
ATOM 2854 O O . HIS A 1 363 ? -63.435 -8.529 81.904 1.00 66.31 363 HIS A O 1
ATOM 2860 N N . HIS A 1 364 ? -65.570 -9.087 82.337 1.00 76.94 364 HIS A N 1
ATOM 2861 C CA . HIS A 1 364 ? -65.558 -10.359 81.606 1.00 76.94 364 HIS A CA 1
ATOM 2862 C C . HIS A 1 364 ? -66.277 -10.263 80.260 1.00 76.94 364 HIS A C 1
ATOM 2864 O O . HIS A 1 364 ? -67.380 -9.729 80.153 1.00 76.94 364 HIS A O 1
ATOM 2870 N N . ALA A 1 365 ? -65.666 -10.826 79.225 1.00 79.19 365 ALA A N 1
ATOM 2871 C CA . ALA A 1 365 ? -66.240 -10.894 77.893 1.00 79.19 365 ALA A CA 1
ATOM 2872 C C . ALA A 1 365 ? -65.998 -12.256 77.246 1.00 79.19 365 ALA A C 1
ATOM 2874 O O . ALA A 1 365 ? -65.017 -12.946 77.531 1.00 79.19 365 ALA A O 1
ATOM 2875 N N . ILE A 1 366 ? -66.898 -12.630 76.343 1.00 79.25 366 ILE A N 1
ATOM 2876 C CA . ILE A 1 366 ? -66.766 -13.816 75.503 1.00 79.25 366 ILE A CA 1
ATOM 2877 C C . ILE A 1 366 ? -66.471 -13.343 74.084 1.00 79.25 366 ILE A C 1
ATOM 2879 O O . ILE A 1 366 ? -67.194 -12.515 73.529 1.00 79.25 366 ILE A O 1
ATOM 2883 N N . ILE A 1 367 ? -65.384 -13.856 73.518 1.00 79.50 367 ILE A N 1
ATOM 2884 C CA . ILE A 1 367 ? -64.974 -13.602 72.139 1.00 79.50 367 ILE A CA 1
ATOM 2885 C C . ILE A 1 367 ? -65.274 -14.864 71.323 1.00 79.50 367 ILE A C 1
ATOM 2887 O O . ILE A 1 367 ? -64.857 -15.976 71.687 1.00 79.50 367 ILE A O 1
ATOM 2891 N N . GLY A 1 368 ? -66.003 -14.698 70.219 1.00 75.88 368 GLY A N 1
ATOM 2892 C CA . GLY A 1 368 ? -66.462 -15.797 69.373 1.00 75.88 368 GLY A CA 1
ATOM 2893 C C . GLY A 1 368 ? -67.349 -16.785 70.136 1.00 75.88 368 GLY A C 1
ATOM 2894 O O . GLY A 1 368 ? -68.264 -16.392 70.849 1.00 75.88 368 GLY A O 1
ATOM 2895 N N . VAL A 1 369 ? -67.078 -18.083 69.982 1.00 67.00 369 VAL A N 1
ATOM 2896 C CA . VAL A 1 369 ? -67.947 -19.141 70.529 1.00 67.00 369 VAL A CA 1
ATOM 2897 C C . VAL A 1 369 ? -67.587 -19.606 71.941 1.00 67.00 369 VAL A C 1
ATOM 2899 O O . VAL A 1 369 ? -68.485 -20.037 72.644 1.00 67.00 369 VAL A O 1
ATOM 2902 N N . ASN A 1 370 ? -66.318 -19.544 72.372 1.00 68.56 370 ASN A N 1
ATOM 2903 C CA . ASN A 1 370 ? -65.879 -20.184 73.631 1.00 68.56 370 ASN A CA 1
ATOM 2904 C C . ASN A 1 370 ? -64.661 -19.526 74.316 1.00 68.56 370 ASN A C 1
ATOM 2906 O O . ASN A 1 370 ? -64.099 -20.104 75.248 1.00 68.56 370 ASN A O 1
ATOM 2910 N N . THR A 1 371 ? -64.181 -18.361 73.860 1.00 79.88 371 THR A N 1
ATOM 2911 C CA . THR A 1 371 ? -62.971 -17.763 74.455 1.00 79.88 371 THR A CA 1
ATOM 2912 C C . THR A 1 371 ? -63.318 -16.696 75.482 1.00 79.88 371 THR A C 1
ATOM 2914 O O . THR A 1 371 ? -63.857 -15.645 75.154 1.00 79.88 371 THR A O 1
ATOM 2917 N N . HIS A 1 372 ? -62.998 -16.986 76.741 1.00 79.81 372 HIS A N 1
ATOM 2918 C CA . HIS A 1 372 ? -63.179 -16.068 77.857 1.00 79.81 372 HIS A CA 1
ATOM 2919 C C . HIS A 1 372 ? -62.019 -15.075 77.946 1.00 79.81 372 HIS A C 1
ATOM 2921 O O . HIS A 1 372 ? -60.847 -15.468 78.008 1.00 79.81 372 HIS A O 1
ATOM 2927 N N . ALA A 1 373 ? -62.357 -13.793 77.987 1.00 81.81 373 ALA A N 1
ATOM 2928 C CA . ALA A 1 373 ? -61.413 -12.692 78.006 1.00 81.81 373 ALA A CA 1
ATOM 2929 C C . ALA A 1 373 ? -61.738 -11.697 79.121 1.00 81.81 373 ALA A C 1
ATOM 2931 O O . ALA A 1 373 ? -62.902 -11.433 79.412 1.00 81.81 373 ALA A O 1
ATOM 2932 N N . THR A 1 374 ? -60.698 -11.111 79.708 1.00 81.94 374 THR A N 1
ATOM 2933 C CA . THR A 1 374 ? -60.827 -9.889 80.500 1.00 81.94 374 THR A CA 1
ATOM 2934 C C . THR A 1 374 ? -60.627 -8.678 79.600 1.00 81.94 374 THR A C 1
ATOM 2936 O O . THR A 1 374 ? -59.733 -8.677 78.747 1.00 81.94 374 THR A O 1
ATOM 2939 N N . TYR A 1 375 ? -61.451 -7.644 79.775 1.00 81.81 375 TYR A N 1
ATOM 2940 C CA . TYR A 1 375 ? -61.343 -6.415 78.990 1.00 81.81 375 TYR A CA 1
ATOM 2941 C C . TYR A 1 375 ? -60.968 -5.206 79.850 1.00 81.81 375 TYR A C 1
ATOM 2943 O O . TYR A 1 375 ? -61.465 -5.024 80.954 1.00 81.81 375 TYR A O 1
ATOM 2951 N N . HIS A 1 376 ? -60.107 -4.340 79.322 1.00 82.25 376 HIS A N 1
ATOM 2952 C CA . HIS A 1 376 ? -59.875 -3.004 79.867 1.00 82.25 376 HIS A CA 1
ATOM 2953 C C . HIS A 1 376 ? -60.466 -1.971 78.915 1.00 82.25 376 HIS A C 1
ATOM 2955 O O . HIS A 1 376 ? -60.086 -1.927 77.744 1.00 82.25 376 HIS A O 1
ATOM 2961 N N . MET A 1 377 ? -61.397 -1.163 79.421 1.00 79.31 377 MET A N 1
ATOM 2962 C CA . MET A 1 377 ? -62.108 -0.151 78.646 1.00 79.31 377 MET A CA 1
ATOM 2963 C C . MET A 1 377 ? -61.493 1.231 78.858 1.00 79.31 377 MET A C 1
ATOM 2965 O O . MET A 1 377 ? -61.345 1.688 79.989 1.00 79.31 377 MET A O 1
ATOM 2969 N N . TYR A 1 378 ? -61.167 1.902 77.757 1.00 81.38 378 TYR A N 1
ATOM 2970 C CA . TYR A 1 378 ? -60.669 3.274 77.732 1.00 81.38 378 TYR A CA 1
ATOM 2971 C C . TYR A 1 378 ? -61.556 4.134 76.831 1.00 81.38 378 TYR A C 1
ATOM 2973 O O . TYR A 1 378 ? -61.996 3.686 75.776 1.00 81.38 378 TYR A O 1
ATOM 2981 N N . GLU A 1 379 ? -61.806 5.384 77.214 1.00 79.31 379 GLU A N 1
ATOM 2982 C CA . GLU A 1 379 ? -62.600 6.307 76.399 1.00 79.31 379 GLU A CA 1
ATOM 2983 C C . GLU A 1 379 ? -61.795 6.778 75.175 1.00 79.31 379 GLU A C 1
ATOM 2985 O O . GLU A 1 379 ? -60.684 7.304 75.295 1.00 79.31 379 GLU A O 1
ATOM 2990 N N . GLN A 1 380 ? -62.360 6.610 73.979 1.00 79.25 380 GLN A N 1
ATOM 2991 C CA . GLN A 1 380 ? -61.720 6.982 72.725 1.00 79.25 380 GLN A CA 1
ATOM 2992 C C . GLN A 1 380 ? -62.265 8.321 72.202 1.00 79.25 380 GLN A C 1
ATOM 2994 O O . GLN A 1 380 ? -63.360 8.395 71.654 1.00 79.25 380 GLN A O 1
ATOM 2999 N N . ARG A 1 381 ? -61.458 9.388 72.298 1.00 76.12 381 ARG A N 1
ATOM 3000 C CA . ARG A 1 381 ? -61.837 10.744 71.838 1.00 76.12 381 ARG A CA 1
ATOM 3001 C C . ARG A 1 381 ? -61.529 11.037 70.366 1.00 76.12 381 ARG A C 1
ATOM 3003 O O . ARG A 1 381 ? -62.054 11.997 69.810 1.00 76.12 381 ARG A O 1
ATOM 3010 N N . ARG A 1 382 ? -60.632 10.269 69.737 1.00 80.69 382 ARG A N 1
ATOM 3011 C CA . ARG A 1 382 ? -60.199 10.442 68.335 1.00 80.69 382 ARG A CA 1
ATOM 3012 C C . ARG A 1 382 ? -59.929 9.087 67.675 1.00 80.69 382 ARG A C 1
ATOM 3014 O O . ARG A 1 382 ? -59.493 8.175 68.380 1.00 80.69 382 ARG A O 1
ATOM 3021 N N . PRO A 1 383 ? -60.118 8.947 66.348 1.00 81.00 383 PRO A N 1
ATOM 3022 C CA . PRO A 1 383 ? -59.790 7.713 65.642 1.00 81.00 383 PRO A CA 1
ATOM 3023 C C . PRO A 1 383 ? -58.279 7.439 65.699 1.00 81.00 383 PRO A C 1
ATOM 3025 O O . PRO A 1 383 ? -57.466 8.294 65.346 1.00 81.00 383 PRO A O 1
ATOM 3028 N N . ILE A 1 384 ? -57.906 6.241 66.146 1.00 82.69 384 ILE A N 1
ATOM 3029 C CA . ILE A 1 384 ? -56.518 5.804 66.314 1.00 82.69 384 ILE A CA 1
ATOM 3030 C C . ILE A 1 384 ? -56.022 5.219 64.990 1.00 82.69 384 ILE A C 1
ATOM 3032 O O . ILE A 1 384 ? -56.661 4.345 64.400 1.00 82.69 384 ILE A O 1
ATOM 3036 N N . LYS A 1 385 ? -54.864 5.690 64.525 1.00 82.25 385 LYS A N 1
ATOM 3037 C CA . LYS A 1 385 ? -54.118 5.093 63.412 1.00 82.25 385 LYS A CA 1
ATOM 3038 C C . LYS A 1 385 ? -52.778 4.602 63.945 1.00 82.25 385 LYS A C 1
ATOM 3040 O O . LYS A 1 385 ? -52.017 5.394 64.491 1.00 82.25 385 LYS A O 1
ATOM 3045 N N . PHE A 1 386 ? -52.502 3.314 63.781 1.00 82.69 386 PHE A N 1
ATOM 3046 C CA . PHE A 1 386 ? -51.250 2.702 64.222 1.00 82.69 386 PHE A CA 1
ATOM 3047 C C . PHE A 1 386 ? -50.149 2.893 63.177 1.00 82.69 386 PHE A C 1
ATOM 3049 O O . PHE A 1 386 ? -50.379 2.680 61.984 1.00 82.69 386 PHE A O 1
ATOM 3056 N N . ASN A 1 387 ? -48.948 3.272 63.616 1.00 83.12 387 ASN A N 1
ATOM 3057 C CA . ASN A 1 387 ? -47.774 3.338 62.748 1.00 83.12 387 ASN A CA 1
ATOM 3058 C C . ASN A 1 387 ? -47.148 1.937 62.575 1.00 83.12 387 ASN A C 1
ATOM 3060 O O . ASN A 1 387 ? -47.423 1.020 63.346 1.00 83.12 387 ASN A O 1
ATOM 3064 N N . ARG A 1 388 ? -46.255 1.744 61.591 1.00 80.69 388 ARG A N 1
ATOM 3065 C CA . ARG A 1 388 ? -45.584 0.453 61.333 1.00 80.69 388 ARG A CA 1
ATOM 3066 C C . ARG A 1 388 ? -44.864 -0.100 62.570 1.00 80.69 388 ARG A C 1
ATOM 3068 O O . ARG A 1 388 ? -44.864 -1.315 62.768 1.00 80.69 388 ARG A O 1
ATOM 3075 N N . ALA A 1 389 ? -44.264 0.766 63.389 1.00 81.94 389 ALA A N 1
ATOM 3076 C CA . ALA A 1 389 ? -43.625 0.368 64.644 1.00 81.94 389 ALA A CA 1
ATOM 3077 C C . ALA A 1 389 ? -44.642 -0.252 65.620 1.00 81.94 389 ALA A C 1
ATOM 3079 O O . ALA A 1 389 ? -44.408 -1.348 66.129 1.00 81.94 389 ALA A O 1
ATOM 3080 N N . ASP A 1 390 ? -45.805 0.383 65.774 1.00 83.19 390 ASP A N 1
ATOM 3081 C CA . ASP A 1 390 ? -46.883 -0.074 66.656 1.00 83.19 390 ASP A CA 1
ATOM 3082 C C . ASP A 1 390 ? -47.515 -1.373 66.141 1.00 83.19 390 ASP A C 1
ATOM 3084 O O . ASP A 1 390 ? -47.718 -2.310 66.908 1.00 83.19 390 ASP A O 1
ATOM 3088 N N . LEU A 1 391 ? -47.744 -1.486 64.824 1.00 82.56 391 LEU A N 1
ATOM 3089 C CA . LEU A 1 391 ? -48.230 -2.721 64.192 1.00 82.56 391 LEU A CA 1
ATOM 3090 C C . LEU A 1 391 ? -47.275 -3.897 64.441 1.00 82.56 391 LEU A C 1
ATOM 3092 O O . LEU A 1 391 ? -47.717 -5.018 64.707 1.00 82.56 391 LEU A O 1
ATOM 3096 N N . THR A 1 392 ? -45.965 -3.644 64.364 1.00 83.38 392 THR A N 1
ATOM 3097 C CA . THR A 1 392 ? -44.930 -4.657 64.614 1.00 83.38 392 THR A CA 1
ATOM 3098 C C . THR A 1 392 ? -44.913 -5.058 66.087 1.00 83.38 392 THR A C 1
ATOM 3100 O O . THR A 1 392 ? -44.857 -6.249 66.392 1.00 83.38 392 THR A O 1
ATOM 3103 N N . LEU A 1 393 ? -45.005 -4.085 66.997 1.00 84.44 393 LEU A N 1
ATOM 3104 C CA . LEU A 1 393 ? -45.053 -4.319 68.438 1.00 84.44 393 LEU A CA 1
ATOM 3105 C C . LEU A 1 393 ? -46.286 -5.139 68.834 1.00 84.44 393 LEU A C 1
ATOM 3107 O O . LEU A 1 393 ? -46.136 -6.176 69.468 1.00 84.44 393 LEU A O 1
ATOM 3111 N N . LEU A 1 394 ? -47.483 -4.737 68.403 1.00 84.50 394 LEU A N 1
ATOM 3112 C CA . LEU A 1 394 ? -48.737 -5.432 68.716 1.00 84.50 394 LEU A CA 1
ATOM 3113 C C . LEU A 1 394 ? -48.772 -6.854 68.143 1.00 84.50 394 LEU A C 1
ATOM 3115 O O . LEU A 1 394 ? -49.250 -7.782 68.794 1.00 84.50 394 LEU A O 1
ATOM 3119 N N . THR A 1 395 ? -48.209 -7.055 66.949 1.00 84.00 395 THR A N 1
ATOM 3120 C CA . THR A 1 395 ? -48.079 -8.399 66.364 1.00 84.00 395 THR A CA 1
ATOM 3121 C C . THR A 1 395 ? -47.113 -9.267 67.173 1.00 84.00 395 THR A C 1
ATOM 3123 O O . THR A 1 395 ? -47.423 -10.428 67.433 1.00 84.00 395 THR A O 1
ATOM 3126 N N . ARG A 1 396 ? -45.988 -8.706 67.641 1.00 84.38 396 ARG A N 1
ATOM 3127 C CA . ARG A 1 396 ? -45.062 -9.404 68.549 1.00 84.38 396 ARG A CA 1
ATOM 3128 C C . ARG A 1 396 ? -45.704 -9.708 69.901 1.00 84.38 396 ARG A C 1
ATOM 3130 O O . ARG A 1 396 ? -45.538 -10.816 70.390 1.00 84.38 396 ARG A O 1
ATOM 3137 N N . MET A 1 397 ? -46.476 -8.781 70.472 1.00 83.31 397 MET A N 1
ATOM 3138 C CA . MET A 1 397 ? -47.208 -8.999 71.727 1.00 83.31 397 MET A CA 1
ATOM 3139 C C . MET A 1 397 ? -48.229 -10.132 71.603 1.00 83.31 397 MET A C 1
ATOM 3141 O O . ME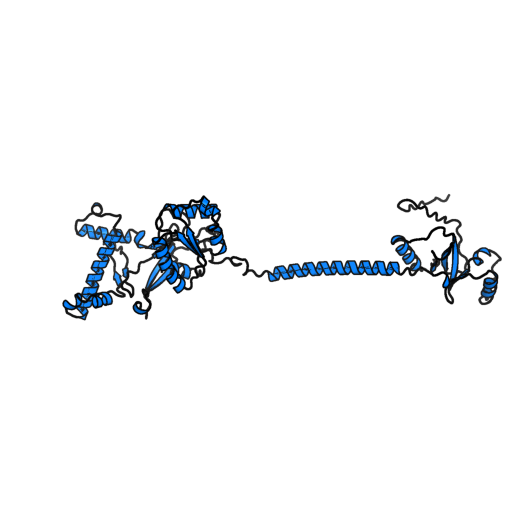T A 1 397 ? -48.329 -10.956 72.502 1.00 83.31 397 MET A O 1
ATOM 3145 N N . LYS A 1 398 ? -48.936 -10.232 70.470 1.00 83.44 398 LYS A N 1
ATOM 3146 C CA . LYS A 1 398 ? -49.852 -11.352 70.206 1.00 83.44 398 LYS A CA 1
ATOM 3147 C C . LYS A 1 398 ? -49.130 -12.696 70.043 1.00 83.44 398 LYS A C 1
ATOM 3149 O O . LYS A 1 398 ? -49.692 -13.735 70.368 1.00 83.44 398 LYS A O 1
ATOM 3154 N N . GLN A 1 399 ? -47.901 -12.690 69.530 1.00 82.81 399 GLN A N 1
ATOM 3155 C CA . GLN A 1 399 ? -47.077 -13.896 69.379 1.00 82.81 399 GLN A CA 1
ATOM 3156 C C . GLN A 1 399 ? -46.331 -14.286 70.665 1.00 82.81 399 GLN A C 1
ATOM 3158 O O . GLN A 1 399 ? -45.898 -15.429 70.789 1.00 82.81 399 GLN A O 1
ATOM 3163 N N . ALA A 1 400 ? -46.188 -13.363 71.620 1.00 80.75 400 ALA A N 1
ATOM 3164 C CA . ALA A 1 400 ? -45.532 -13.585 72.902 1.00 80.75 400 ALA A CA 1
ATOM 3165 C C . ALA A 1 400 ? -46.448 -14.364 73.861 1.00 80.75 400 ALA A C 1
ATOM 3167 O O . ALA A 1 400 ? -47.022 -13.814 74.799 1.00 80.75 400 ALA A O 1
ATOM 3168 N N . VAL A 1 401 ? -46.588 -15.663 73.605 1.00 79.12 401 VAL A N 1
ATOM 3169 C CA . VAL A 1 401 ? -47.295 -16.602 74.480 1.00 79.12 401 VAL A CA 1
ATOM 3170 C C . VAL A 1 401 ? -46.257 -17.379 75.284 1.00 79.12 401 VAL A C 1
ATOM 3172 O O . VAL A 1 401 ? -45.408 -18.058 74.715 1.00 79.12 401 VAL A O 1
ATOM 3175 N N . HIS A 1 402 ? -46.314 -17.260 76.608 1.00 79.75 402 HIS A N 1
ATOM 3176 C CA . HIS A 1 402 ? -45.432 -17.963 77.537 1.00 79.75 402 HIS A CA 1
ATOM 3177 C C . HIS A 1 402 ? -46.237 -18.398 78.764 1.00 79.75 402 HIS A C 1
ATOM 3179 O O . HIS A 1 402 ? -47.146 -17.679 79.172 1.00 79.75 402 HIS A O 1
ATOM 3185 N N . ASP A 1 403 ? -45.876 -19.518 79.392 1.00 74.25 403 ASP A N 1
ATOM 3186 C CA . ASP A 1 403 ? -46.635 -20.114 80.509 1.00 74.25 403 ASP A CA 1
ATOM 3187 C C . ASP A 1 403 ? -46.772 -19.185 81.730 1.00 74.25 403 ASP A C 1
ATOM 3189 O O . ASP A 1 403 ? -47.739 -19.261 82.485 1.00 74.25 403 ASP A O 1
ATOM 3193 N N . ASN A 1 404 ? -45.815 -18.267 81.889 1.00 74.81 404 ASN A N 1
ATOM 3194 C CA . ASN A 1 404 ? -45.745 -17.304 82.995 1.00 74.81 404 ASN A CA 1
ATOM 3195 C C . ASN A 1 404 ? -46.298 -15.904 82.661 1.00 74.81 404 ASN A C 1
ATOM 3197 O O . ASN A 1 404 ? -46.225 -15.012 83.504 1.00 74.81 404 ASN A O 1
ATOM 3201 N N . LEU A 1 405 ? -46.808 -15.671 81.447 1.00 76.81 405 LEU A N 1
ATOM 3202 C CA . LEU A 1 405 ? -47.359 -14.377 81.027 1.00 76.81 405 LEU A CA 1
ATOM 3203 C C . LEU A 1 405 ? -48.819 -14.538 80.617 1.00 76.81 405 LEU A C 1
ATOM 3205 O O . LEU A 1 405 ? -49.185 -15.531 79.995 1.00 76.81 405 LEU A O 1
ATOM 3209 N N . ASN A 1 406 ? -49.654 -13.544 80.926 1.00 79.00 406 ASN A N 1
ATOM 3210 C CA . ASN A 1 406 ? -51.036 -13.572 80.462 1.00 79.00 406 ASN A CA 1
ATOM 3211 C C . ASN A 1 406 ? -51.087 -13.297 78.945 1.00 79.00 406 ASN A C 1
ATOM 3213 O O . ASN A 1 406 ? -50.639 -12.224 78.527 1.00 79.00 406 ASN A O 1
ATOM 3217 N N . PRO A 1 407 ? -51.626 -14.210 78.113 1.00 84.12 407 PRO A N 1
ATOM 3218 C CA . PRO A 1 407 ? -51.679 -14.000 76.673 1.00 84.12 407 PRO A CA 1
ATOM 3219 C C . PRO A 1 407 ? -52.554 -12.804 76.286 1.00 84.12 407 PRO A C 1
ATOM 3221 O O . PRO A 1 407 ? -53.712 -12.685 76.701 1.00 84.12 407 PRO A O 1
ATOM 3224 N N . PHE A 1 408 ? -52.005 -11.945 75.432 1.00 86.56 408 PHE A N 1
ATOM 3225 C CA . PHE A 1 408 ? -52.724 -10.851 74.789 1.00 86.56 408 PHE A CA 1
ATOM 3226 C C . PHE A 1 408 ? -53.563 -11.379 73.617 1.00 86.56 408 PHE A C 1
ATOM 3228 O O . PHE A 1 408 ? -53.030 -12.001 72.696 1.00 86.56 408 PHE A O 1
ATOM 3235 N N . LEU A 1 409 ? -54.875 -11.128 73.632 1.00 83.50 409 LEU A N 1
ATOM 3236 C CA . LEU A 1 409 ? -55.792 -11.631 72.601 1.00 83.50 409 LEU A CA 1
ATOM 3237 C C . LEU A 1 409 ? -55.930 -10.645 71.436 1.00 83.50 409 LEU A C 1
ATOM 3239 O O . LEU A 1 409 ? -55.858 -11.044 70.261 1.00 83.50 409 LEU A O 1
ATOM 3243 N N . GLY A 1 410 ? -56.094 -9.361 71.756 1.00 87.69 410 GLY A N 1
ATOM 3244 C CA . GLY A 1 410 ? -56.258 -8.317 70.758 1.00 87.69 410 GLY A CA 1
ATOM 3245 C C . GLY A 1 410 ? -56.807 -7.001 71.297 1.00 87.69 410 GLY A C 1
ATOM 3246 O O . GLY A 1 410 ? -56.927 -6.795 72.504 1.00 87.69 410 GLY A O 1
ATOM 3247 N N . ILE A 1 411 ? -57.122 -6.099 70.368 1.00 88.06 411 ILE A N 1
ATOM 3248 C CA . ILE A 1 411 ? -57.689 -4.773 70.645 1.00 88.06 411 ILE A CA 1
ATOM 3249 C C . ILE A 1 411 ? -58.871 -4.534 69.708 1.00 88.06 411 ILE A C 1
ATOM 3251 O O . ILE A 1 411 ? -58.765 -4.793 68.505 1.00 88.06 411 ILE A O 1
ATOM 3255 N N . ALA A 1 412 ? -59.953 -3.983 70.255 1.00 85.50 412 ALA A N 1
ATOM 3256 C CA . ALA A 1 412 ? -61.047 -3.397 69.485 1.00 85.50 412 ALA A CA 1
ATOM 3257 C C . ALA A 1 412 ? -60.973 -1.865 69.586 1.00 85.50 412 ALA A C 1
ATOM 3259 O O . ALA A 1 412 ? -60.849 -1.318 70.683 1.00 85.50 412 ALA A O 1
ATOM 3260 N N . PHE A 1 413 ? -60.985 -1.173 68.444 1.00 85.50 413 PHE A N 1
ATOM 3261 C CA . PHE A 1 413 ? -60.781 0.278 68.345 1.00 85.50 413 PHE A CA 1
ATOM 3262 C C . PHE A 1 413 ? -61.507 0.852 67.115 1.00 85.50 413 PHE A C 1
ATOM 3264 O O . PHE A 1 413 ? -61.701 0.137 66.134 1.00 85.50 413 PHE A O 1
ATOM 3271 N N . ASN A 1 414 ? -61.844 2.149 67.127 1.00 81.31 414 ASN A N 1
ATOM 3272 C CA . ASN A 1 414 ? -62.480 2.895 66.017 1.00 81.31 414 ASN A CA 1
ATOM 3273 C C . ASN A 1 414 ? -63.910 2.472 65.611 1.00 81.31 414 ASN A C 1
ATOM 3275 O O . ASN A 1 414 ? -64.356 2.857 64.532 1.00 81.31 414 ASN A O 1
ATOM 3279 N N . GLU A 1 415 ? -64.636 1.719 66.434 1.00 75.94 415 GLU A N 1
ATOM 3280 C CA . GLU A 1 415 ? -66.022 1.308 66.127 1.00 75.94 415 GLU A CA 1
ATOM 3281 C C . GLU A 1 415 ? -67.056 2.037 66.996 1.00 75.94 415 GLU A C 1
ATOM 3283 O O . GLU A 1 415 ? -68.092 2.474 66.501 1.00 75.94 415 GLU A O 1
ATOM 3288 N N . LYS A 1 416 ? -66.743 2.242 68.278 1.00 74.50 416 LYS A N 1
ATOM 3289 C CA . LYS A 1 416 ? -67.528 3.031 69.240 1.00 74.50 416 LYS A CA 1
ATOM 3290 C C . LYS A 1 416 ? -66.622 4.079 69.903 1.00 74.50 416 LYS A C 1
ATOM 3292 O O . LYS A 1 416 ? -65.433 4.150 69.601 1.00 74.50 416 LYS A O 1
ATOM 3297 N N . SER A 1 417 ? -67.148 4.875 70.833 1.00 76.06 417 SER A N 1
ATOM 3298 C CA . SER A 1 417 ? -66.360 5.812 71.659 1.00 76.06 417 SER A CA 1
ATOM 3299 C C . SER A 1 417 ? -65.492 5.119 72.728 1.00 76.06 417 SER A C 1
ATOM 3301 O O . SER A 1 417 ? -65.070 5.756 73.691 1.00 76.06 417 SER A O 1
ATOM 3303 N N . GLU A 1 418 ? -65.219 3.821 72.575 1.00 82.38 418 GLU A N 1
ATOM 3304 C CA . GLU A 1 418 ? -64.476 2.972 73.509 1.00 82.38 418 GLU A CA 1
ATOM 3305 C C . GLU A 1 418 ? -63.337 2.230 72.792 1.00 82.38 418 GLU A C 1
ATOM 3307 O O . GLU A 1 418 ? -63.487 1.740 71.672 1.00 82.38 418 GLU A O 1
ATOM 3312 N N . LEU A 1 419 ? -62.193 2.142 73.467 1.00 83.50 419 LEU A N 1
ATOM 3313 C CA . LEU A 1 419 ? -61.051 1.298 73.138 1.00 83.50 419 LEU A CA 1
ATOM 3314 C C . LEU A 1 419 ? -61.028 0.138 74.136 1.00 83.50 419 LEU A C 1
ATOM 3316 O O . LEU A 1 419 ? -60.963 0.369 75.344 1.00 83.50 419 LEU A O 1
ATOM 3320 N N . LEU A 1 420 ? -61.041 -1.098 73.637 1.00 83.50 420 LEU A N 1
ATOM 3321 C CA . LEU A 1 420 ? -61.056 -2.301 74.471 1.00 83.50 420 LEU A CA 1
ATOM 3322 C C . LEU A 1 420 ? -59.752 -3.083 74.294 1.00 83.50 420 LEU A C 1
ATOM 3324 O O . LEU A 1 420 ? -59.438 -3.537 73.192 1.00 83.50 420 LEU A O 1
ATOM 3328 N N . LEU A 1 421 ? -59.005 -3.256 75.387 1.00 85.56 421 LEU A N 1
ATOM 3329 C CA . LEU A 1 421 ? -57.827 -4.125 75.455 1.00 85.56 421 LEU A CA 1
ATOM 3330 C C . LEU A 1 421 ? -58.231 -5.498 75.993 1.00 85.56 421 LEU A C 1
ATOM 3332 O O . LEU A 1 421 ? -58.742 -5.577 77.108 1.00 85.56 421 LEU A O 1
ATOM 3336 N N . LEU A 1 422 ? -57.981 -6.564 75.230 1.00 85.50 422 LEU A N 1
ATOM 3337 C CA . LEU A 1 422 ? -58.462 -7.911 75.540 1.00 85.50 422 LEU A CA 1
ATOM 3338 C C . LEU A 1 422 ? -57.309 -8.841 75.915 1.00 85.50 422 LEU A C 1
ATOM 3340 O O . LEU A 1 422 ? -56.368 -9.053 75.141 1.00 85.50 422 LEU A O 1
ATOM 3344 N N . TRP A 1 423 ? -57.432 -9.455 77.085 1.00 84.44 423 TRP A N 1
ATOM 3345 C CA . TRP A 1 423 ? -56.491 -10.433 77.622 1.00 84.44 423 TRP A CA 1
ATOM 3346 C C . TRP A 1 423 ? -57.212 -11.737 77.930 1.00 84.44 423 TRP A C 1
ATOM 3348 O O . TRP A 1 423 ? -58.422 -11.749 78.147 1.00 84.44 423 TRP A O 1
ATOM 3358 N N . LYS A 1 424 ? -56.489 -12.857 77.951 1.00 83.50 424 LYS A N 1
ATOM 3359 C CA . LYS A 1 424 ? -57.088 -14.137 78.337 1.00 83.50 424 LYS A CA 1
ATOM 3360 C C . LYS A 1 424 ? -57.555 -14.090 79.796 1.00 83.50 424 LYS A C 1
ATOM 3362 O O . LYS A 1 424 ? -56.850 -13.584 80.671 1.00 83.50 424 LYS A O 1
ATOM 3367 N N . PHE A 1 425 ? -58.745 -14.633 80.054 1.00 77.31 425 PHE A N 1
ATOM 3368 C CA . PHE A 1 425 ? -59.271 -14.746 81.411 1.00 77.31 425 PHE A CA 1
ATOM 3369 C C . PHE A 1 425 ? -58.467 -15.767 82.229 1.00 77.31 425 PHE A C 1
ATOM 3371 O O . PHE A 1 425 ? -58.256 -16.903 81.794 1.00 77.31 425 PHE A O 1
ATOM 3378 N N . CYS A 1 426 ? -58.049 -15.369 83.432 1.00 67.25 426 CYS A N 1
ATOM 3379 C CA . CYS A 1 426 ? -57.286 -16.193 84.367 1.00 67.25 426 CYS A CA 1
ATOM 3380 C C . CYS A 1 426 ? -58.037 -16.316 85.698 1.00 67.25 426 CYS A C 1
ATOM 3382 O O . CYS A 1 426 ? -58.187 -15.341 86.429 1.00 67.25 426 CYS A O 1
ATOM 3384 N N . THR A 1 427 ? -58.444 -17.536 86.056 1.00 61.88 427 THR A N 1
ATOM 3385 C CA . THR A 1 427 ? -59.175 -17.837 87.304 1.00 61.88 427 THR A CA 1
ATOM 3386 C C . THR A 1 427 ? -58.337 -17.657 88.570 1.00 61.88 427 THR A C 1
ATOM 3388 O O . THR A 1 427 ? -58.890 -17.483 89.650 1.00 61.88 427 THR A O 1
ATOM 3391 N N . ARG A 1 428 ? -57.001 -17.685 88.457 1.00 57.53 428 ARG A N 1
ATOM 3392 C CA . ARG A 1 428 ? -56.063 -17.576 89.591 1.00 57.53 428 ARG A CA 1
ATOM 3393 C C . ARG A 1 428 ? -55.884 -16.152 90.140 1.00 57.53 428 ARG A C 1
ATOM 3395 O O . ARG A 1 428 ? -55.138 -15.979 91.096 1.00 57.53 428 ARG A O 1
ATOM 3402 N N . GLY A 1 429 ? -56.583 -15.163 89.581 1.00 54.00 429 GLY A N 1
ATOM 3403 C CA . GLY A 1 429 ? -56.409 -13.755 89.928 1.00 54.00 429 GLY A CA 1
ATOM 3404 C C . GLY A 1 429 ? -55.125 -13.178 89.329 1.00 54.00 429 GLY A C 1
ATOM 3405 O O . GLY A 1 429 ? -54.098 -13.845 89.214 1.00 54.00 429 GLY A O 1
ATOM 3406 N N . THR A 1 430 ? -55.186 -11.926 88.894 1.00 52.53 430 THR A N 1
ATOM 3407 C CA . THR A 1 430 ? -54.010 -11.180 88.436 1.00 52.53 430 THR A CA 1
ATOM 3408 C C . THR A 1 430 ? -53.330 -10.536 89.638 1.00 52.53 430 THR A C 1
ATOM 3410 O O . THR A 1 430 ? -54.016 -9.933 90.464 1.00 52.53 430 THR A O 1
ATOM 3413 N N . LEU A 1 431 ? -51.998 -10.584 89.718 1.00 50.16 431 LEU A N 1
ATOM 3414 C CA . LEU A 1 431 ? -51.244 -9.682 90.592 1.00 50.16 431 LEU A CA 1
ATOM 3415 C C . LEU A 1 431 ? -51.455 -8.250 90.074 1.00 50.16 431 LEU A C 1
ATOM 3417 O O . LEU A 1 431 ? -50.759 -7.805 89.166 1.00 50.16 431 LEU A O 1
ATOM 3421 N N . GLN A 1 432 ? -52.468 -7.550 90.589 1.00 46.81 432 GLN A N 1
ATOM 3422 C CA . GLN A 1 432 ? -52.636 -6.121 90.346 1.00 46.81 432 GLN A CA 1
ATOM 3423 C C . GLN A 1 432 ? -51.538 -5.390 91.118 1.00 46.81 432 GLN A C 1
ATOM 3425 O O . GLN A 1 432 ? -51.687 -5.097 92.301 1.00 46.81 432 GLN A O 1
ATOM 3430 N N . VAL A 1 433 ? -50.421 -5.114 90.448 1.00 35.81 433 VAL A N 1
ATOM 3431 C CA . VAL A 1 433 ? -49.540 -4.025 90.862 1.00 35.81 433 VAL A CA 1
ATOM 3432 C C . VAL A 1 433 ? -50.189 -2.743 90.360 1.00 35.81 433 VAL A C 1
ATOM 3434 O O . VAL A 1 433 ? -50.428 -2.562 89.166 1.00 35.81 433 VAL A O 1
ATOM 3437 N N . THR A 1 434 ? -50.560 -1.905 91.313 1.00 36.81 434 THR A N 1
ATOM 3438 C CA . THR A 1 434 ? -51.142 -0.582 91.139 1.00 36.81 434 THR A CA 1
ATOM 3439 C C . THR A 1 434 ? -50.268 0.288 90.225 1.00 36.81 434 THR A C 1
ATOM 3441 O O . THR A 1 434 ? -49.053 0.329 90.372 1.00 36.81 434 THR A O 1
ATOM 3444 N N . GLU A 1 435 ? -50.935 1.000 89.311 1.00 33.78 435 GLU A N 1
ATOM 3445 C CA . GLU A 1 435 ? -50.442 2.110 88.478 1.00 33.78 435 GLU A CA 1
ATOM 3446 C C . GLU A 1 435 ? -49.378 1.818 87.398 1.00 33.78 435 GLU A C 1
ATOM 3448 O O . GLU A 1 435 ? -48.187 2.067 87.553 1.00 33.78 435 GLU A O 1
ATOM 3453 N N . LEU A 1 436 ? -49.856 1.490 86.192 1.00 30.69 436 LEU A N 1
ATOM 3454 C CA . LEU A 1 436 ? -49.192 1.869 84.939 1.00 30.69 436 LEU A CA 1
ATOM 3455 C C . LEU A 1 436 ? -50.056 2.939 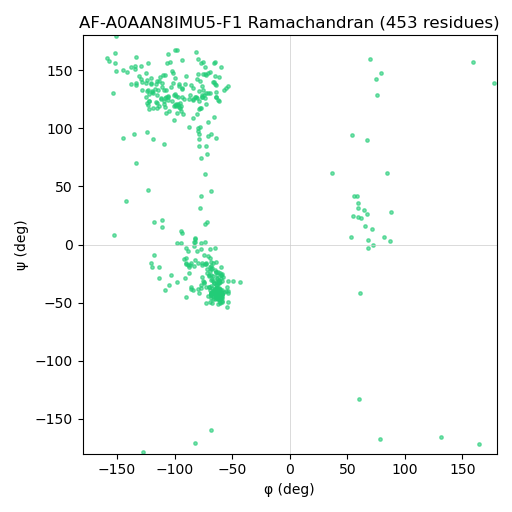84.252 1.00 30.69 436 LEU A C 1
ATOM 3457 O O . LEU A 1 436 ? -50.936 2.646 83.443 1.00 30.69 436 LEU A O 1
ATOM 3461 N N . LYS A 1 437 ? -49.835 4.208 84.620 1.00 27.02 437 LYS A N 1
ATOM 3462 C CA . LYS A 1 437 ? -50.358 5.365 83.876 1.00 27.02 437 LYS A CA 1
ATOM 3463 C C . LYS A 1 437 ? -49.633 5.427 82.531 1.00 27.02 437 LYS A C 1
ATOM 3465 O O . LYS A 1 437 ? -48.550 5.991 82.425 1.00 27.02 437 LYS A O 1
ATOM 3470 N N . ILE A 1 438 ? -50.234 4.855 81.491 1.00 31.52 438 ILE A N 1
ATOM 3471 C CA . ILE A 1 438 ? -49.807 5.102 80.112 1.00 31.52 438 ILE A CA 1
ATOM 3472 C C . ILE A 1 438 ? -50.378 6.464 79.707 1.00 31.52 438 ILE A C 1
ATOM 3474 O O . ILE A 1 438 ? -51.503 6.574 79.224 1.00 31.52 438 ILE A O 1
ATOM 3478 N N . SER A 1 439 ? -49.616 7.529 79.940 1.00 26.34 439 SER A N 1
ATOM 3479 C CA . SER A 1 439 ? -49.892 8.835 79.349 1.00 26.34 439 SER A CA 1
ATOM 3480 C C . SER A 1 439 ? -49.418 8.826 77.895 1.00 26.34 439 SER A C 1
ATOM 3482 O O . SER A 1 439 ? -48.226 8.957 77.623 1.00 26.34 439 SER A O 1
ATOM 3484 N N . LEU A 1 440 ? -50.346 8.670 76.948 1.00 28.75 440 LEU A N 1
ATOM 3485 C CA . LEU A 1 440 ? -50.095 8.949 75.532 1.00 28.75 440 LEU A CA 1
ATOM 3486 C C . LEU A 1 440 ? -50.022 10.470 75.339 1.00 28.75 440 LEU A C 1
ATOM 3488 O O . LEU A 1 440 ? -51.017 11.119 75.021 1.00 28.75 440 LEU A O 1
ATOM 3492 N N . THR A 1 441 ? -48.849 11.061 75.562 1.00 27.75 441 THR A N 1
ATOM 3493 C CA . THR A 1 441 ? -48.590 12.449 75.175 1.00 27.75 441 THR A CA 1
ATOM 3494 C C . THR A 1 441 ? -48.327 12.516 73.678 1.00 27.75 441 THR A C 1
ATOM 3496 O O . THR A 1 441 ? -47.355 11.961 73.167 1.00 27.75 441 THR A O 1
ATOM 3499 N N . SER A 1 442 ? -49.191 13.231 72.962 1.00 32.78 442 SER A N 1
ATOM 3500 C CA . SER A 1 442 ? -48.956 13.649 71.585 1.00 32.78 442 SER A CA 1
ATOM 3501 C C . SER A 1 442 ? -47.888 14.745 71.561 1.00 32.78 442 SER A C 1
ATOM 3503 O O . SER A 1 442 ? -48.238 15.919 71.511 1.00 32.78 442 SER A O 1
ATOM 3505 N N . ASN A 1 443 ? -46.609 14.389 71.694 1.00 31.38 443 ASN A N 1
ATOM 3506 C CA . ASN A 1 443 ? -45.479 15.129 71.123 1.00 31.38 443 ASN A CA 1
ATOM 3507 C C . ASN A 1 443 ? -44.133 14.499 71.512 1.00 31.38 443 ASN A C 1
ATOM 3509 O O . ASN A 1 443 ? -43.914 14.172 72.671 1.00 31.38 443 ASN A O 1
ATOM 3513 N N . SER A 1 444 ? -43.248 14.474 70.511 1.00 27.48 444 SER A N 1
ATOM 3514 C CA . SER A 1 444 ? -41.790 14.279 70.531 1.00 27.48 444 SER A CA 1
ATOM 3515 C C . SER A 1 444 ? -41.204 12.860 70.679 1.00 27.48 444 SER A C 1
ATOM 3517 O O . SER A 1 444 ? -41.785 11.922 71.212 1.00 27.48 444 SER A O 1
ATOM 3519 N N . HIS A 1 445 ? -40.049 12.713 70.026 1.00 35.75 445 HIS A N 1
ATOM 3520 C CA . HIS A 1 445 ? -39.292 11.495 69.767 1.00 35.75 445 HIS A CA 1
ATOM 3521 C C . HIS A 1 445 ? -38.741 10.811 71.030 1.00 35.75 445 HIS A C 1
ATOM 3523 O O . HIS A 1 445 ? -38.211 11.472 71.917 1.00 35.75 445 HIS A O 1
ATOM 3529 N N . SER A 1 446 ? -38.714 9.472 70.978 1.00 25.98 446 SER A N 1
ATOM 3530 C CA . SER A 1 446 ? -38.014 8.505 71.850 1.00 25.98 446 SER A CA 1
ATOM 3531 C C . SER A 1 446 ? -38.610 8.230 73.248 1.00 25.98 446 SER A C 1
ATOM 3533 O O . SER A 1 446 ? -38.830 9.160 74.018 1.00 25.98 446 SER A O 1
ATOM 3535 N N . PRO A 1 447 ? -38.826 6.951 73.627 1.00 29.00 447 PRO A N 1
ATOM 3536 C CA . PRO A 1 447 ? -39.147 6.592 75.003 1.00 29.00 447 PRO A CA 1
ATOM 3537 C C . PRO A 1 447 ? -37.859 6.463 75.835 1.00 29.00 447 PRO A C 1
ATOM 3539 O O . PRO A 1 447 ? -36.969 5.682 75.495 1.00 29.00 447 PRO A O 1
ATOM 3542 N N . LYS A 1 448 ? -37.767 7.205 76.944 1.00 25.69 448 LYS A N 1
ATOM 3543 C CA . LYS A 1 448 ? -36.807 6.949 78.030 1.00 25.69 448 LYS A CA 1
ATOM 3544 C C . LYS A 1 448 ? -37.473 6.079 79.096 1.00 25.69 448 LYS A C 1
ATOM 3546 O O . LYS A 1 448 ? -38.604 6.344 79.490 1.00 25.69 448 LYS A O 1
ATOM 3551 N N . VAL A 1 449 ? -36.753 5.060 79.560 1.00 27.56 449 VAL A N 1
ATOM 3552 C CA . VAL A 1 449 ? -37.098 4.251 80.736 1.00 27.56 449 VAL A CA 1
ATOM 3553 C C . VAL A 1 449 ? -36.353 4.851 81.928 1.00 27.56 449 VAL A C 1
ATOM 3555 O O . VAL A 1 449 ? -35.125 4.840 81.940 1.00 27.56 449 VAL A O 1
ATOM 3558 N N . GLU A 1 450 ? -37.076 5.388 82.908 1.00 26.36 450 GLU A N 1
ATOM 3559 C CA . GLU A 1 450 ? -36.515 5.806 84.198 1.00 26.36 450 GLU A CA 1
ATOM 3560 C C . GLU A 1 450 ? -36.765 4.705 85.236 1.00 26.36 450 GLU A C 1
ATOM 3562 O O . GLU A 1 450 ? -37.904 4.311 85.484 1.00 26.36 450 GLU A O 1
ATOM 3567 N N . GLN A 1 451 ? -35.685 4.182 85.822 1.00 26.39 451 GLN A N 1
ATOM 3568 C CA . GLN A 1 451 ? -35.743 3.356 87.026 1.00 26.39 451 GLN A CA 1
ATOM 3569 C C . GLN A 1 451 ? -35.975 4.258 88.241 1.00 26.39 451 GLN A C 1
ATOM 3571 O O . GLN A 1 451 ? -35.187 5.172 88.487 1.00 26.39 451 GLN A O 1
ATOM 3576 N N . ILE A 1 452 ? -36.998 3.958 89.040 1.00 30.19 452 ILE A N 1
ATOM 3577 C CA . ILE A 1 452 ? -37.168 4.539 90.375 1.00 30.19 452 ILE A CA 1
ATOM 3578 C C . ILE A 1 452 ? -36.689 3.518 91.415 1.00 30.19 452 ILE A C 1
ATOM 3580 O O . ILE A 1 452 ? -37.054 2.344 91.376 1.00 30.19 452 ILE A O 1
ATOM 3584 N N . LYS A 1 453 ? -35.811 3.999 92.304 1.00 26.03 453 LYS A N 1
ATOM 3585 C CA . LYS A 1 453 ? -35.195 3.313 93.449 1.00 26.03 453 LYS A CA 1
ATOM 3586 C C . LYS A 1 453 ? -36.235 2.847 94.472 1.00 26.03 453 LYS A C 1
ATOM 3588 O O . LYS A 1 453 ? -37.137 3.612 94.798 1.00 26.03 453 LYS A O 1
ATOM 3593 N N . ASN A 1 454 ? -35.991 1.687 95.082 1.00 27.31 454 ASN A N 1
ATOM 3594 C CA . ASN A 1 454 ? -36.545 1.346 96.393 1.00 27.31 454 ASN A CA 1
ATOM 3595 C C . ASN A 1 454 ? -35.525 1.668 97.494 1.00 27.31 454 ASN A C 1
ATOM 3597 O O . ASN A 1 454 ? -34.335 1.377 97.339 1.00 27.31 454 ASN A O 1
ATOM 3601 N N . SER A 1 455 ? -36.021 2.273 98.576 1.00 29.50 455 SER A N 1
ATOM 3602 C CA . SER A 1 455 ? -35.464 2.179 99.930 1.00 29.50 455 SER A CA 1
ATOM 3603 C C . SER A 1 455 ? -35.700 0.796 100.516 1.00 29.50 455 SER A C 1
ATOM 3605 O O . SER A 1 455 ? -36.821 0.286 100.274 1.00 29.50 455 SER A O 1
#

Solvent-accessible surface area (backbone atoms only — not comparable to full-atom values): 26704 Å² total; per-residue (Å²): 103,68,66,48,40,52,38,49,73,74,66,40,42,43,32,25,41,37,31,36,67,49,71,74,27,48,54,53,51,65,62,46,50,63,48,29,51,75,66,67,33,44,75,64,47,79,48,72,38,63,80,84,64,48,45,67,52,50,68,72,60,52,56,60,58,52,45,66,56,60,31,25,30,35,39,48,49,65,71,86,53,46,64,50,52,34,33,51,52,53,30,40,55,75,75,62,63,47,71,56,57,37,45,52,37,24,76,44,88,54,63,58,62,78,66,100,41,38,28,33,38,54,50,71,78,80,41,63,47,51,51,55,25,50,51,57,54,36,48,77,73,78,43,56,74,89,80,47,64,73,94,47,46,69,58,54,52,52,52,53,51,50,54,54,49,52,54,52,22,46,50,53,50,35,74,74,66,76,40,77,71,58,71,72,37,62,66,62,45,50,62,53,37,33,60,37,72,44,79,45,51,65,26,97,88,70,45,53,46,52,68,49,33,27,22,54,77,49,45,76,57,74,49,35,27,34,32,57,100,47,81,30,29,43,32,47,70,43,78,50,81,96,59,63,19,86,79,70,76,40,49,44,61,46,58,49,75,45,78,76,55,77,65,79,38,92,28,100,83,18,54,80,60,63,34,63,58,88,34,38,78,82,46,80,64,49,81,55,61,66,59,52,51,53,52,50,52,53,51,51,51,51,49,50,53,50,50,50,52,51,50,51,54,50,52,52,52,53,61,57,68,62,46,87,39,61,44,62,69,89,50,46,46,77,56,54,75,73,59,56,63,61,62,64,68,80,77,70,86,82,78,96,75,74,100,75,63,74,74,76,61,72,35,39,29,39,41,70,92,84,43,56,24,32,52,47,83,41,83,43,90,65,82,80,80,81,52,73,68,51,47,52,50,52,51,48,46,53,66,57,70,47,100,93,50,82,40,45,62,31,40,31,66,76,82,58,64,44,32,37,44,34,28,54,58,65,93,86,62,79,88,79,75,82,81,82,83,82,76,85,69,96,72,84,86,81,92,82,86,81,87,80,86,82,134

Secondary structure (DSSP, 8-state):
-HHHHHHHHTT--EEEEEEESSHHHHHHHHHHHHHHHHTT-EEEEEEEE-TT--HHHHHHSSHHHHHHHH-SEEEEE--S-HHHHHHHHHHHHHHT--TTT-EEEESS--TT--SS-EEEEEGGGT-TTTHHHHHHHHHTTT--GGGS-GGGHHHHHHHHHHHHHHHHHHHHHHHHH--GGGGG-HHHHHHHHTT-EEE--B-TTS-B--EEEE-TTS-EE--EEEEESEEEEEEEEEEPTT--HHHHTS--EEEEEEES-SS-SSSTTS-PPPSS-TT-TTSTTS--HHHHHHHHHHHHHHHHHHHHHHHHHHHHHHHHHT-TTB--GGGEEEPPHHHHHHHGGGS-SS----S--GGGTTTEEEETTTEEEEEEEEE--S-----HHHHHHHHHHHH---TTSPPEEEEE-SSSSEEEEEEE--TT-----S-------S--S----PPPPP-

Organism: Trichostrongylus colubriformis (NCBI:txid6319)

Foldseek 3Di:
DQVLLVCVVVPAAEEEEEEEDDPVRVVVVVVVVVVNVVSNHDHQYYHYHYPPDALVCLLVVCSLVVCLLGKQEYEYDYDQDLVVLQRVVVSCVVNPSDQQRHAYEYAADHRNPPDQHKYKYFPLVPDCLQVQLVQQVCVVVVDHPVNDDPVCSVVVQVVVVVVVLLVVLLVVQCVVPVDPVSNVPPVSSQQSLAQDKDWGGAHPVRRGSGIWTAFRNSHTDTWMFMDRVHTFKTWDKDAAPPDRCVVVVDRRIDIDIDTPDALCRPHPRSDRHHTAPCCGSVSVNDDCVVVVVVVVVVVVVVVVVVVVVVVVVVVLVVVLVVLQQEAEPVQKDQDQLVVLVVVVVPDDDDDDDDPPCPVQSNQWMDGHDHFIKGKDKDFAPDADDDDSVRSVVQVVLQVPDDPPDWHFRHWYGDPDRIIIGITGDDPVDDPPPDDDPPPPDPDDDDDDDDDDDDD

pLDDT: mean 78.57, std 16.29, range [25.69, 95.38]

Nearest PDB structures (foldseek):
  8wg9-assembly1_C  TM=5.973E-01  e=2.960E-08  Homo sapiens
  8jcy-assembly1_3  TM=6.079E-01  e=2.278E-07  Homo sapiens
  2e4y-assembly1_A  TM=4.612E-01  e=6.083E-08  Rattus norvegicus
  8jcy-assembly1_2  TM=5.350E-01  e=3.076E-07  Homo sapiens
  7e9g-assembly1_S  TM=4.754E-01  e=4.153E-07  Homo sapiens